Protein AF-A0A812TXD3-F1 (afdb_monomer)

Nearest PDB structures (foldseek):
  5l0y-assembly2_B  TM=7.663E-01  e=1.692E-04  Thermochaetoides thermophila DSM 1495
  5l0y-assembly1_A  TM=7.623E-01  e=7.641E-04  Thermochaetoides thermophila DSM 1495
  5l0y-assembly5_E  TM=7.989E-01  e=1.127E-03  Thermochaetoides thermophila DSM 1495
  5l0y-assembly7_G  TM=7.171E-01  e=4.476E-04  Thermochaetoides thermophila DSM 1495
  5l0w-assembly1_B  TM=6.743E-01  e=8.022E-04  Thermochaetoides thermophila

pLDDT: mean 74.19, std 21.56, range [25.44, 96.38]

InterPro domains:
  IPR001623 DnaJ domain [cd06257] (321-362)
  IPR003029 S1 domain [PS50126] (30-100)
  IPR011990 Tetratricopeptide-like helical domain superfamily [G3DSA:1.25.40.10] (174-313)
  IPR011990 Tetratricopeptide-like helical domain superfamily [SSF48452] (194-300)
  IPR012340 Nucleic acid-binding, OB-fold [G3DSA:2.40.50.140] (25-110)
  IPR012340 Nucleic acid-binding, OB-fold [SSF50249] (31-102)
  IPR019734 Tetratricopeptide repeat [SM00028] (225-258)
  IPR019734 Tetratricopeptide repeat [SM00028] (264-297)
  IPR036869 Chaperone J-domain superfamily [G3DSA:1.10.287.110] (314-362)
  IPR051966 RNA polymerase II-associated protein 3 [PTHR46423] (227-304)

Mean predicted aligned error: 18.4 Å

Solvent-accessible surface area (backbone atoms only — not comparable to full-atom values): 21619 Å² total; per-residue (Å²): 136,88,84,86,81,89,86,85,88,87,91,88,84,86,83,90,83,91,75,91,74,88,75,65,88,73,75,82,74,78,70,64,41,56,27,33,28,72,42,74,41,84,76,10,39,35,30,40,33,78,94,74,52,49,24,41,29,51,51,80,30,64,47,83,67,89,87,64,92,64,50,34,65,82,80,48,56,77,70,38,76,42,35,32,32,76,77,47,75,43,99,83,80,34,31,30,36,27,40,50,61,37,42,66,90,76,58,45,66,59,78,82,75,89,75,85,88,83,88,80,82,91,77,92,77,81,92,77,92,71,76,80,75,51,77,60,66,52,50,52,80,67,63,82,75,82,80,72,84,75,76,85,83,69,47,102,78,72,59,78,58,65,68,55,55,50,48,52,49,57,50,52,56,50,44,52,50,30,51,56,50,23,76,76,38,60,73,72,57,16,51,54,31,34,52,51,39,39,51,53,40,51,51,47,51,55,57,60,69,68,51,58,77,94,71,63,47,70,68,47,28,48,51,52,17,49,46,27,40,54,34,18,51,32,24,52,78,69,68,38,33,69,63,15,33,53,23,24,52,50,14,48,67,51,34,75,84,54,55,68,70,59,51,32,53,37,30,47,56,24,18,56,20,23,49,76,72,64,42,49,68,60,15,38,36,26,29,41,54,28,38,72,78,45,70,83,44,61,64,44,54,50,48,39,51,52,47,46,52,52,55,44,50,54,49,51,52,55,50,69,70,38,79,53,68,69,60,33,50,53,49,51,52,51,50,48,58,65,35,28,37,90,73,31,79,64,36,36,69,57,22,44,51,44,40,59,58,52,55,75,70,55,80,72,91,80,81,128

Sequence (368 aa):
MRVECCVVWPAVWCHTLCHQDEDEPTEVKPHVYKGQVLRLLEFGAIISLEGHGDGWIDPRELQESCEEIIRAADLLKRNQACFVRIIGVGSGGMLKLSLRGVDQRTGKARQFAVQPELSTPRSSRPSVNTAPPSPQDVLEEWDEHQDRDGEMTLDARGRTNEKFDKLVKDIQDRFEMARRQALTSFEKAAQTEWMKATLELSKALCMLDLYPPEQRHESWKQCMSEVYANRSHAHLQLMQWALAEDDCANSLQMNPEADEQFVAQVRYRRAVASEKLGNLMQALEDAESVLRFKPDSEAMSAMRNRIVTCVASRIDVQLAATEDPEIRHRLWKSLMLKWHPDKNPNVVTAAGEVCKRLNAWRPSRAGK

Organism: Symbiodinium pilosum (NCBI:txid2952)

Structure (mmCIF, N/CA/C/O backbone):
data_AF-A0A812TXD3-F1
#
_entry.id   AF-A0A812TXD3-F1
#
loop_
_atom_site.group_PDB
_atom_site.id
_atom_site.type_symbol
_atom_site.label_atom_id
_atom_site.label_alt_id
_atom_site.label_comp_id
_atom_site.label_asym_id
_atom_site.label_entity_id
_atom_site.label_seq_id
_atom_site.pdbx_PDB_ins_code
_atom_site.Cartn_x
_atom_site.Cartn_y
_atom_site.Cartn_z
_atom_site.occupancy
_atom_site.B_iso_or_equiv
_atom_site.auth_seq_id
_atom_site.auth_comp_id
_atom_site.auth_asym_id
_atom_site.auth_atom_id
_atom_site.pdbx_PDB_model_num
ATOM 1 N N . MET A 1 1 ? -8.789 -43.038 -33.299 1.00 34.81 1 MET A N 1
ATOM 2 C CA . MET A 1 1 ? -8.955 -42.022 -32.236 1.00 34.81 1 MET A CA 1
ATOM 3 C C . MET A 1 1 ? -8.564 -40.675 -32.811 1.00 34.81 1 MET A C 1
ATOM 5 O O . MET A 1 1 ? -7.541 -40.607 -33.472 1.00 34.81 1 MET A O 1
ATOM 9 N N . ARG A 1 2 ? -9.399 -39.669 -32.520 1.00 30.89 2 ARG A N 1
ATOM 10 C CA . ARG A 1 2 ? -9.442 -38.285 -33.024 1.00 30.89 2 ARG A CA 1
ATOM 11 C C . ARG A 1 2 ? -9.838 -38.115 -34.492 1.00 30.89 2 ARG A C 1
ATOM 13 O O . ARG A 1 2 ? -9.223 -38.638 -35.407 1.00 30.89 2 ARG A O 1
ATOM 20 N N . VAL A 1 3 ? -10.959 -37.416 -34.616 1.00 28.66 3 VAL A N 1
ATOM 21 C CA . VAL A 1 3 ? -11.740 -37.097 -35.801 1.00 28.66 3 VAL A CA 1
ATOM 22 C C . VAL A 1 3 ? -11.346 -35.674 -36.183 1.00 28.66 3 VAL A C 1
ATOM 24 O O . VAL A 1 3 ? -11.488 -34.771 -35.360 1.00 28.66 3 VAL A O 1
ATOM 27 N N . GLU A 1 4 ? -10.834 -35.483 -37.393 1.00 31.56 4 GLU A N 1
ATOM 28 C CA . GLU A 1 4 ? -10.785 -34.180 -38.053 1.00 31.56 4 GLU A CA 1
ATOM 29 C C . GLU A 1 4 ? -12.073 -34.038 -38.868 1.00 31.56 4 GLU A C 1
ATOM 31 O O . GLU A 1 4 ? -12.361 -34.866 -39.732 1.00 31.56 4 GLU A O 1
ATOM 36 N N . CYS A 1 5 ? -12.869 -33.010 -38.575 1.00 29.53 5 CYS A N 1
ATOM 37 C CA . CYS A 1 5 ? -14.001 -32.620 -39.407 1.00 29.53 5 CYS A CA 1
ATOM 38 C C . CYS A 1 5 ? -13.635 -31.345 -40.167 1.00 29.53 5 CYS A C 1
ATOM 40 O O . CYS A 1 5 ? -13.623 -30.254 -39.600 1.00 29.53 5 CYS A O 1
ATOM 42 N N . CYS A 1 6 ? -13.381 -31.496 -41.466 1.00 29.05 6 CYS A N 1
ATOM 43 C CA . CYS A 1 6 ? -13.549 -30.435 -42.448 1.00 29.05 6 CYS A CA 1
ATOM 44 C C . CYS A 1 6 ? -15.039 -30.084 -42.569 1.00 29.05 6 CYS A C 1
ATOM 46 O O . CYS A 1 6 ? -15.869 -30.981 -42.714 1.00 29.05 6 CYS A O 1
ATOM 48 N N . VAL A 1 7 ? -15.372 -28.794 -42.612 1.00 32.12 7 VAL A N 1
ATOM 49 C CA . VAL A 1 7 ? -16.617 -28.316 -43.226 1.00 32.12 7 VAL A CA 1
ATOM 50 C C . VAL A 1 7 ? -16.268 -27.168 -44.167 1.00 32.12 7 VAL A C 1
ATOM 52 O O . VAL A 1 7 ? -15.455 -26.302 -43.858 1.00 32.12 7 VAL A O 1
ATOM 55 N N . VAL A 1 8 ? -16.845 -27.260 -45.357 1.00 32.41 8 VAL A N 1
ATOM 56 C CA . VAL A 1 8 ? -16.572 -26.523 -46.593 1.00 32.41 8 VAL A CA 1
ATOM 57 C C . VAL A 1 8 ? -17.716 -25.513 -46.836 1.00 32.41 8 VAL A C 1
ATOM 59 O O . VAL A 1 8 ? -18.793 -25.727 -46.283 1.00 32.41 8 VAL A O 1
ATOM 62 N N . TRP A 1 9 ? -17.489 -24.525 -47.727 1.00 29.38 9 TRP A N 1
ATOM 63 C CA . TRP A 1 9 ? -18.433 -23.772 -48.613 1.00 29.38 9 TRP A CA 1
ATOM 64 C C . TRP A 1 9 ? -18.497 -22.224 -48.441 1.00 29.38 9 TRP A C 1
ATOM 66 O O . TRP A 1 9 ? -18.171 -21.723 -47.370 1.00 29.38 9 TRP A O 1
ATOM 76 N N . PRO A 1 10 ? -18.770 -21.443 -49.525 1.00 38.44 10 PRO A N 1
ATOM 77 C CA . PRO A 1 10 ? -17.785 -20.539 -50.141 1.00 38.44 10 PRO A CA 1
ATOM 78 C C . PRO A 1 10 ? -18.318 -19.117 -50.460 1.00 38.44 10 PRO A C 1
ATOM 80 O O . PRO A 1 10 ? -19.475 -18.781 -50.226 1.00 38.44 10 PRO A O 1
ATOM 83 N N . ALA A 1 11 ? -17.454 -18.285 -51.046 1.00 36.38 11 ALA A N 1
ATOM 84 C CA . ALA A 1 11 ? -17.744 -16.937 -51.540 1.00 36.38 11 ALA A CA 1
ATOM 85 C C . ALA A 1 11 ? -18.256 -16.932 -52.991 1.00 36.38 11 ALA A C 1
ATOM 87 O O . ALA A 1 11 ? -17.606 -17.551 -53.828 1.00 36.38 11 ALA A O 1
ATOM 88 N N . VAL A 1 12 ? -19.317 -16.163 -53.303 1.00 33.91 12 VAL A N 1
ATOM 89 C CA . VAL A 1 12 ? -19.681 -15.714 -54.669 1.00 33.91 12 VAL A CA 1
ATOM 90 C C . VAL A 1 12 ? -20.522 -14.405 -54.628 1.00 33.91 12 VAL A C 1
ATOM 92 O O . VAL A 1 12 ? -21.651 -14.417 -54.151 1.00 33.91 12 VAL A O 1
ATOM 95 N N . TRP A 1 13 ? -19.953 -13.338 -55.224 1.00 25.78 13 TRP A N 1
ATOM 96 C CA . TRP A 1 13 ? -20.554 -12.189 -55.963 1.00 25.78 13 TRP A CA 1
ATOM 97 C C . TRP A 1 13 ? -20.726 -10.766 -55.359 1.00 25.78 13 TRP A C 1
ATOM 99 O O . TRP A 1 13 ? -21.668 -10.455 -54.640 1.00 25.78 13 TRP A O 1
ATOM 109 N N . CYS A 1 14 ? -19.810 -9.890 -55.824 1.00 25.95 14 CYS A N 1
ATOM 110 C CA . CYS A 1 14 ? -19.966 -8.519 -56.373 1.00 25.95 14 CYS A CA 1
ATOM 111 C C . CYS A 1 14 ? -21.336 -8.231 -57.051 1.00 25.95 14 CYS A C 1
ATOM 113 O O . CYS A 1 14 ? -21.941 -9.157 -57.570 1.00 25.95 14 CYS A O 1
ATOM 115 N N . HIS A 1 15 ? -21.867 -7.010 -57.227 1.00 27.28 15 HIS A N 1
ATOM 116 C CA . HIS A 1 15 ? -21.243 -5.710 -57.519 1.00 27.28 15 HIS A CA 1
ATOM 117 C C . HIS A 1 15 ? -22.310 -4.573 -57.461 1.00 27.28 15 HIS A C 1
ATOM 119 O O . HIS A 1 15 ? -23.427 -4.761 -57.931 1.00 27.28 15 HIS A O 1
ATOM 125 N N . THR A 1 16 ? -21.886 -3.382 -57.011 1.00 29.34 16 THR A N 1
ATOM 126 C CA . THR A 1 16 ? -22.262 -2.028 -57.505 1.00 29.34 16 THR A CA 1
ATOM 127 C C . THR A 1 16 ? -23.624 -1.403 -57.157 1.00 29.34 16 THR A C 1
ATOM 129 O O . THR A 1 16 ? -24.625 -1.674 -57.809 1.00 29.34 16 THR A O 1
ATOM 132 N N . LEU A 1 17 ? -23.596 -0.383 -56.285 1.00 31.38 17 LEU A N 1
ATOM 133 C CA . LEU A 1 17 ? -24.228 0.927 -56.524 1.00 31.38 17 LEU A CA 1
ATOM 134 C C . LEU A 1 17 ? -23.619 1.977 -55.579 1.00 31.38 17 LEU A C 1
ATOM 136 O O . LEU A 1 17 ? -23.666 1.844 -54.360 1.00 31.38 17 LEU A O 1
ATOM 140 N N . CYS A 1 18 ? -22.999 2.990 -56.182 1.00 32.34 18 CYS A N 1
ATOM 141 C CA . CYS A 1 18 ? -22.424 4.158 -55.533 1.00 32.34 18 CYS A CA 1
ATOM 142 C C . CYS A 1 18 ? -23.504 5.011 -54.857 1.00 32.34 18 CYS A C 1
ATOM 144 O O . CYS A 1 18 ? -24.481 5.370 -55.509 1.00 32.34 18 CYS A O 1
ATOM 146 N N . HIS A 1 19 ? -23.251 5.462 -53.634 1.00 32.19 19 HIS A N 1
ATOM 147 C CA . HIS A 1 19 ? -23.321 6.885 -53.322 1.00 32.19 19 HIS A CA 1
ATOM 148 C C . HIS A 1 19 ? -22.406 7.188 -52.138 1.00 32.19 19 HIS A C 1
ATOM 150 O O . HIS A 1 19 ? -22.264 6.389 -51.218 1.00 32.19 19 HIS A O 1
ATOM 156 N N . GLN A 1 20 ? -21.720 8.315 -52.278 1.00 36.00 20 GLN A N 1
ATOM 157 C CA . GLN A 1 20 ? -20.879 8.963 -51.287 1.00 36.00 20 GLN A CA 1
ATOM 158 C C . GLN A 1 20 ? -21.623 9.078 -49.958 1.00 36.00 20 GLN A C 1
ATOM 160 O O . GLN A 1 20 ? -22.784 9.464 -49.970 1.00 36.00 20 GLN A O 1
ATOM 165 N N . ASP A 1 21 ? -20.936 8.762 -48.868 1.00 31.31 21 ASP A N 1
ATOM 166 C CA . ASP A 1 21 ? -20.708 9.710 -47.783 1.00 31.31 21 ASP A CA 1
ATOM 167 C C . ASP A 1 21 ? -19.434 9.247 -47.063 1.00 31.31 21 ASP A C 1
ATOM 169 O O . ASP A 1 21 ? -19.351 8.147 -46.514 1.00 31.31 21 ASP A O 1
ATOM 173 N N . GLU A 1 22 ? -18.380 10.058 -47.166 1.00 43.91 22 GLU A N 1
ATOM 174 C CA . GLU A 1 22 ? -17.290 10.022 -46.199 1.00 43.91 22 GLU A CA 1
ATOM 175 C C . GLU A 1 22 ? -17.874 10.529 -44.880 1.00 43.91 22 GLU A C 1
ATOM 177 O O . GLU A 1 22 ? -17.835 11.723 -44.594 1.00 43.91 22 GLU A O 1
ATOM 182 N N . ASP A 1 23 ? -18.466 9.634 -44.093 1.00 33.66 23 ASP A N 1
ATOM 183 C CA . ASP A 1 23 ? -18.774 9.953 -42.708 1.00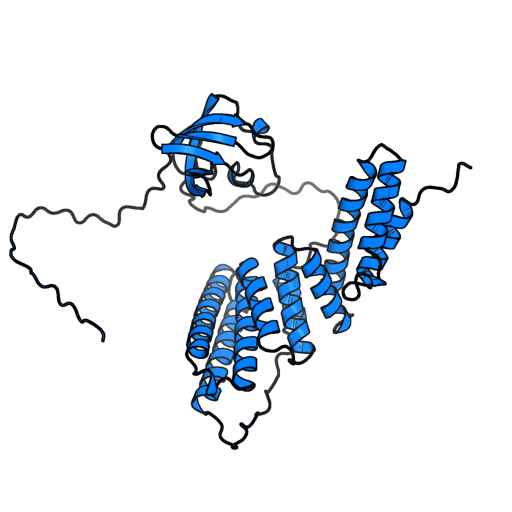 33.66 23 ASP A CA 1
ATOM 184 C C . ASP A 1 23 ? -17.450 9.959 -41.933 1.00 33.66 23 ASP A C 1
ATOM 186 O O . ASP A 1 23 ? -16.845 8.921 -41.640 1.00 33.66 23 ASP A O 1
ATOM 190 N N . GLU A 1 24 ? -16.988 11.178 -41.643 1.00 44.50 24 GLU A N 1
ATOM 191 C CA . GLU A 1 24 ? -16.063 11.519 -40.561 1.00 44.50 24 GLU A CA 1
ATOM 192 C C . GLU A 1 24 ? -16.307 10.629 -39.327 1.00 44.50 24 GLU A C 1
ATOM 194 O O . GLU A 1 24 ? -17.442 10.201 -39.101 1.00 44.50 24 GLU A O 1
ATOM 199 N N . PRO A 1 25 ? -15.300 10.351 -38.473 1.00 34.00 25 PRO A N 1
ATOM 200 C CA . PRO A 1 25 ? -15.517 9.557 -37.270 1.00 34.00 25 PRO A CA 1
ATOM 201 C C . PRO A 1 25 ? -16.563 10.251 -36.392 1.00 34.00 25 PRO A C 1
ATOM 203 O O . PRO A 1 25 ? -16.247 11.178 -35.648 1.00 34.00 25 PRO A O 1
ATOM 206 N N . THR A 1 26 ? -17.821 9.810 -36.493 1.00 35.72 26 THR A N 1
ATOM 207 C CA . THR A 1 26 ? -18.924 10.346 -35.707 1.00 35.72 26 THR A CA 1
ATOM 208 C C . THR A 1 26 ? -18.580 10.143 -34.245 1.00 35.72 26 THR A C 1
ATOM 210 O O . THR A 1 26 ? -18.542 9.018 -33.743 1.00 35.72 26 THR A O 1
ATOM 213 N N . GLU A 1 27 ? -18.287 11.265 -33.598 1.00 39.41 27 GLU A N 1
ATOM 214 C CA . GLU A 1 27 ? -18.103 11.444 -32.170 1.00 39.41 27 GLU A CA 1
ATOM 215 C C . GLU A 1 27 ? -19.069 10.521 -31.410 1.00 39.41 27 GLU A C 1
ATOM 217 O O . GLU A 1 27 ? -20.292 10.633 -31.540 1.00 39.41 27 GLU A O 1
ATOM 222 N N . VAL A 1 28 ? -18.526 9.553 -30.665 1.00 35.50 28 VAL A N 1
ATOM 223 C CA . VAL A 1 28 ? -19.317 8.545 -29.948 1.00 35.50 28 VAL A CA 1
ATOM 224 C C . VAL A 1 28 ? -20.161 9.262 -28.894 1.00 35.50 28 VAL A C 1
ATOM 226 O O . VAL A 1 28 ? -19.694 9.541 -27.790 1.00 35.50 28 VAL A O 1
ATOM 229 N N . LYS A 1 29 ? -21.411 9.599 -29.232 1.00 37.94 29 LYS A N 1
ATOM 230 C CA . LYS A 1 29 ? -22.337 10.246 -28.299 1.00 37.94 29 LYS A CA 1
ATOM 231 C C . LYS A 1 29 ? -22.565 9.311 -27.104 1.00 37.94 29 LYS A C 1
ATOM 233 O O . LYS A 1 29 ? -23.065 8.197 -27.294 1.00 37.94 29 LYS A O 1
ATOM 238 N N . PRO A 1 30 ? -22.255 9.727 -25.863 1.00 53.34 30 PRO A N 1
ATOM 239 C CA . PRO A 1 30 ? -22.666 8.976 -24.687 1.00 53.34 30 PRO A CA 1
ATOM 240 C C . PRO A 1 30 ? -24.196 9.008 -24.630 1.00 53.34 30 PRO A C 1
ATOM 242 O O . PRO A 1 30 ? -24.797 10.067 -24.452 1.00 53.34 30 PRO A O 1
ATOM 245 N N . HIS A 1 31 ? -24.834 7.857 -24.839 1.00 68.81 31 HIS A N 1
ATOM 246 C CA . HIS A 1 31 ? -26.290 7.762 -24.864 1.00 68.81 31 HIS A CA 1
ATOM 247 C C . HIS A 1 31 ? -26.822 8.021 -23.445 1.00 68.81 31 HIS A C 1
ATOM 249 O O . HIS A 1 31 ? -26.544 7.265 -22.511 1.00 68.81 31 HIS A O 1
ATOM 255 N N . VAL A 1 32 ? -27.522 9.144 -23.276 1.00 80.06 32 VAL A N 1
ATOM 256 C CA . VAL A 1 32 ? -28.228 9.520 -22.046 1.00 80.06 32 VAL A CA 1
ATOM 257 C C . VAL A 1 32 ? -29.648 8.978 -22.137 1.00 80.06 32 VAL A C 1
ATOM 259 O O . VAL A 1 32 ? -30.325 9.168 -23.146 1.00 80.06 32 VAL A O 1
ATOM 262 N N . TYR A 1 33 ? -30.105 8.328 -21.074 1.00 83.44 33 TYR A N 1
ATOM 263 C CA . TYR A 1 33 ? -31.410 7.685 -20.999 1.00 83.44 33 TYR A CA 1
ATOM 264 C C . TYR A 1 33 ? -32.305 8.419 -20.010 1.00 83.44 33 TYR A C 1
ATOM 266 O O . TYR A 1 33 ? -31.853 8.899 -18.970 1.00 83.44 33 TYR A O 1
ATOM 274 N N . LYS A 1 34 ? -33.593 8.499 -20.329 1.00 84.06 34 LYS A N 1
ATOM 275 C CA . LYS A 1 34 ? -34.600 9.072 -19.441 1.00 84.06 34 LYS A CA 1
ATOM 276 C C . LYS A 1 34 ? -35.188 7.969 -18.566 1.00 84.06 34 LYS A C 1
ATOM 278 O O . LYS A 1 34 ? -35.549 6.900 -19.059 1.00 84.06 34 LYS A O 1
ATOM 283 N N . GLY A 1 35 ? -35.282 8.236 -17.269 1.00 88.69 35 GLY A N 1
ATOM 284 C CA . GLY A 1 35 ? -35.848 7.302 -16.308 1.00 88.69 35 GLY A CA 1
ATOM 285 C C . GLY A 1 35 ? -36.606 7.984 -15.179 1.00 88.69 35 GLY A C 1
ATOM 286 O O . GLY A 1 35 ? -36.536 9.201 -14.988 1.00 88.69 35 GLY A O 1
ATOM 287 N N . GLN A 1 36 ? -37.344 7.182 -14.419 1.00 90.19 36 GLN A N 1
ATOM 288 C CA . GLN A 1 36 ? -38.133 7.631 -13.279 1.00 90.19 36 GLN A CA 1
ATOM 289 C C . GLN A 1 36 ? -37.674 6.949 -11.991 1.00 90.19 36 GLN A C 1
ATOM 291 O O . GLN A 1 36 ? -37.512 5.730 -11.942 1.00 90.19 36 GLN A O 1
ATOM 296 N N . VAL A 1 37 ? -37.494 7.734 -10.926 1.00 88.94 37 VAL A N 1
ATOM 297 C CA . VAL A 1 37 ? -37.094 7.225 -9.606 1.00 88.94 37 VAL A CA 1
ATOM 298 C C . VAL A 1 37 ? -38.232 6.398 -8.999 1.00 88.94 37 VAL A C 1
ATOM 300 O O . VAL A 1 37 ? -39.209 6.953 -8.493 1.00 88.94 37 VAL A O 1
ATOM 303 N N . LEU A 1 38 ? -38.095 5.071 -9.003 1.00 85.81 38 LEU A N 1
ATOM 304 C CA . LEU A 1 38 ? -39.075 4.149 -8.420 1.00 85.81 38 LEU A CA 1
ATOM 305 C C . LEU A 1 38 ? -38.981 4.123 -6.891 1.00 85.81 38 LEU A C 1
ATOM 307 O O . LEU A 1 38 ? -39.991 4.188 -6.177 1.00 85.81 38 LEU A O 1
ATOM 311 N N . ARG A 1 39 ? -37.751 4.002 -6.379 1.00 83.62 39 ARG A N 1
ATOM 312 C CA . ARG A 1 39 ? -37.474 3.818 -4.953 1.00 83.62 39 ARG A CA 1
ATOM 313 C C . ARG A 1 39 ? -36.177 4.511 -4.555 1.00 83.62 39 ARG A C 1
ATOM 315 O O . ARG A 1 39 ? -35.139 4.297 -5.172 1.00 83.62 39 ARG A O 1
ATOM 322 N N . LEU A 1 40 ? -36.250 5.284 -3.476 1.00 84.25 40 LEU A N 1
ATOM 323 C CA . LEU A 1 40 ? -35.086 5.813 -2.772 1.00 84.25 40 LEU A CA 1
ATOM 324 C C . LEU A 1 40 ? -34.662 4.795 -1.712 1.00 84.25 40 LEU A C 1
ATOM 326 O O . LEU A 1 40 ? -35.511 4.287 -0.976 1.00 84.25 40 LEU A O 1
ATOM 330 N N . LEU A 1 41 ? -33.374 4.478 -1.664 1.00 81.94 41 LEU A N 1
ATOM 331 C CA . LEU A 1 41 ? -32.775 3.638 -0.633 1.00 81.94 41 LEU A CA 1
ATOM 332 C C . LEU A 1 41 ? -31.914 4.512 0.285 1.00 81.94 41 LEU A C 1
ATOM 334 O O . LEU A 1 41 ? -31.610 5.661 -0.036 1.00 81.94 41 LEU A O 1
ATOM 338 N N . GLU A 1 42 ? -31.513 3.961 1.430 1.00 67.81 42 GLU A N 1
ATOM 339 C CA . GLU A 1 42 ? -30.606 4.646 2.362 1.00 67.81 42 GLU A CA 1
ATOM 340 C C . GLU A 1 42 ? -29.258 4.971 1.693 1.00 67.81 42 GLU A C 1
ATOM 342 O O . GLU A 1 42 ? -28.692 6.042 1.906 1.00 67.81 42 GLU A O 1
ATOM 347 N N . PHE A 1 43 ? -28.819 4.086 0.790 1.00 69.06 43 PHE A N 1
ATOM 348 C CA . PHE A 1 43 ? -27.614 4.231 -0.019 1.00 69.06 43 PHE A CA 1
ATOM 349 C C . PHE A 1 43 ? -27.927 3.896 -1.485 1.00 69.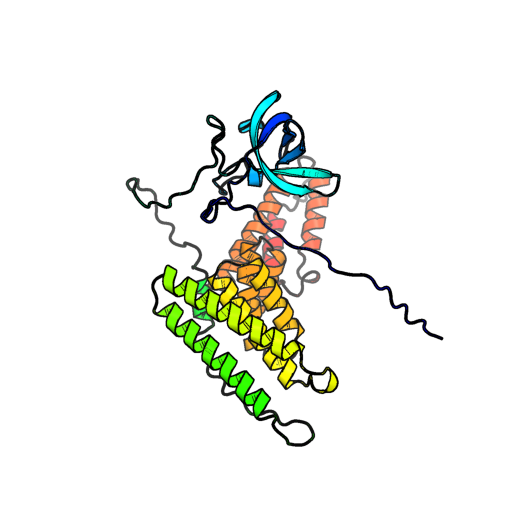06 43 PHE A C 1
ATOM 351 O O . PHE A 1 43 ? -27.866 2.742 -1.909 1.00 69.06 43 PHE A O 1
ATOM 358 N N . GLY A 1 44 ? -28.295 4.922 -2.254 1.00 81.06 44 GLY A N 1
ATOM 359 C CA . GLY A 1 44 ? -28.563 4.827 -3.691 1.00 81.06 44 GLY A CA 1
ATOM 360 C C . GLY A 1 44 ? -30.043 4.949 -4.060 1.00 81.06 44 GLY A C 1
ATOM 361 O O . GLY A 1 44 ? -30.908 5.210 -3.222 1.00 81.06 44 GLY A O 1
ATOM 362 N N . ALA A 1 45 ? -30.344 4.773 -5.342 1.00 85.44 45 ALA A N 1
ATOM 363 C CA . ALA A 1 45 ? -31.704 4.871 -5.868 1.00 85.44 45 ALA A CA 1
ATOM 364 C C . ALA A 1 45 ? -31.938 3.845 -6.978 1.00 85.44 45 ALA A C 1
ATOM 366 O O . ALA A 1 45 ? -31.024 3.521 -7.734 1.00 85.44 45 ALA A O 1
ATOM 367 N N . ILE A 1 46 ? -33.171 3.348 -7.077 1.00 88.12 46 ILE A N 1
ATOM 368 C CA . ILE A 1 46 ? -33.614 2.497 -8.184 1.00 88.12 46 ILE A CA 1
ATOM 369 C C . ILE A 1 46 ? -34.438 3.350 -9.141 1.00 88.12 46 ILE A C 1
ATOM 371 O O . ILE A 1 46 ? -35.400 4.012 -8.730 1.00 88.12 46 ILE A O 1
ATOM 375 N N . ILE A 1 47 ? -34.063 3.315 -10.414 1.00 89.12 47 ILE A N 1
ATOM 376 C CA . ILE A 1 47 ? -34.661 4.093 -11.492 1.00 89.12 47 ILE A CA 1
ATOM 377 C C . ILE A 1 47 ? -35.126 3.132 -12.578 1.00 89.12 47 ILE A C 1
ATOM 379 O O . ILE A 1 47 ? -34.355 2.295 -13.041 1.00 89.12 47 ILE A O 1
ATOM 383 N N . SER A 1 48 ? -36.381 3.278 -12.995 1.00 89.56 48 SER A N 1
ATOM 384 C CA . SER A 1 48 ? -36.894 2.581 -14.172 1.00 89.56 48 SER A CA 1
ATOM 385 C C . SER A 1 48 ? -36.546 3.381 -15.411 1.00 89.56 48 SER A C 1
ATOM 387 O O . SER A 1 48 ? -36.874 4.569 -15.480 1.00 89.56 48 SER A O 1
ATOM 389 N N . LEU A 1 49 ? -35.873 2.756 -16.371 1.00 87.62 49 LEU A N 1
ATOM 390 C CA . LEU A 1 49 ? -35.573 3.379 -17.652 1.00 87.62 49 LEU A CA 1
ATOM 391 C C . LEU A 1 49 ? -36.677 3.094 -18.662 1.00 87.62 49 LEU A C 1
ATOM 393 O O . LEU A 1 49 ? -37.137 1.958 -18.795 1.00 87.62 49 LEU A O 1
ATOM 397 N N . GLU A 1 50 ? -37.046 4.110 -19.440 1.00 80.38 50 GLU A N 1
ATOM 398 C CA . GLU A 1 50 ? -38.001 3.951 -20.535 1.00 80.38 50 GLU A CA 1
ATOM 399 C C . GLU A 1 50 ? -37.418 2.970 -21.586 1.00 80.38 50 GLU A C 1
ATOM 401 O O . GLU A 1 50 ? -36.468 3.269 -22.310 1.00 80.38 50 GLU A O 1
ATOM 406 N N . GLY A 1 51 ? -37.950 1.742 -21.620 1.00 74.00 51 GLY A N 1
ATOM 407 C CA . GLY A 1 51 ? -37.607 0.698 -22.598 1.00 74.00 51 GLY A CA 1
ATOM 408 C C . GLY A 1 51 ? -36.365 -0.156 -22.303 1.00 74.00 51 GLY A C 1
ATOM 409 O O . GLY A 1 51 ? -36.086 -1.061 -23.082 1.00 74.00 51 GLY A O 1
ATOM 410 N N . HIS A 1 52 ? -35.624 0.104 -21.216 1.00 74.69 52 HIS A N 1
ATOM 411 C CA . HIS A 1 52 ? -34.334 -0.564 -20.933 1.00 74.69 52 HIS A CA 1
ATOM 412 C C . HIS A 1 52 ? -34.317 -1.344 -19.603 1.00 74.69 52 HIS A C 1
ATOM 414 O O . HIS A 1 52 ? -33.306 -1.945 -19.251 1.00 74.69 52 HIS A O 1
ATOM 420 N N . GLY A 1 53 ? -35.447 -1.387 -18.889 1.00 79.56 53 GLY A N 1
ATOM 421 C CA . GLY A 1 53 ? -35.580 -2.080 -17.608 1.00 79.56 53 GLY A CA 1
ATOM 422 C C . GLY A 1 53 ? -35.108 -1.244 -16.417 1.00 79.56 53 GLY A C 1
ATOM 423 O O . GLY A 1 53 ? -34.824 -0.050 -16.536 1.00 79.56 53 GLY A O 1
ATOM 424 N N . ASP A 1 54 ? -35.055 -1.870 -15.245 1.00 86.94 54 ASP A N 1
ATOM 425 C CA . ASP A 1 54 ? -34.718 -1.182 -14.001 1.00 86.94 54 ASP A CA 1
ATOM 426 C C . ASP A 1 54 ? -33.205 -1.162 -13.759 1.00 86.94 54 ASP A C 1
ATOM 428 O O . ASP A 1 54 ? -32.488 -2.144 -13.980 1.00 86.94 54 ASP A O 1
ATOM 432 N N . GLY A 1 55 ? -32.716 -0.032 -13.258 1.00 86.94 55 GLY A N 1
ATOM 433 C CA . GLY A 1 55 ? -31.322 0.145 -12.892 1.00 86.94 55 GLY A CA 1
ATOM 434 C C . GLY A 1 55 ? -31.137 0.758 -11.513 1.00 86.94 55 GLY A C 1
ATOM 435 O O . GLY A 1 55 ? -32.008 1.438 -10.971 1.00 86.94 55 GLY A O 1
ATOM 436 N N . TRP A 1 56 ? -29.974 0.496 -10.936 1.00 88.38 56 TRP A N 1
ATOM 437 C CA . TRP A 1 56 ? -29.561 0.968 -9.626 1.00 88.38 56 TRP A CA 1
ATOM 438 C C . TRP A 1 56 ? -28.399 1.955 -9.753 1.00 88.38 56 TRP A C 1
ATOM 440 O O . TRP A 1 56 ? -27.460 1.743 -10.528 1.00 88.38 56 TRP A O 1
ATOM 450 N N . ILE A 1 57 ? -28.472 3.032 -8.973 1.00 85.56 57 ILE A N 1
ATOM 451 C CA . ILE A 1 57 ? -27.418 4.037 -8.834 1.00 85.56 57 ILE A CA 1
ATOM 452 C C . ILE A 1 57 ? -26.690 3.843 -7.509 1.00 85.56 57 ILE A C 1
ATOM 454 O O . ILE A 1 57 ? -27.307 3.879 -6.442 1.00 85.56 57 ILE A O 1
ATOM 458 N N . ASP A 1 58 ? -25.367 3.724 -7.602 1.00 81.25 58 ASP A N 1
ATOM 459 C CA . ASP A 1 58 ? -24.453 3.756 -6.462 1.00 81.25 58 ASP A CA 1
ATOM 460 C C . ASP A 1 58 ? -24.372 5.179 -5.878 1.00 81.25 58 ASP A C 1
ATOM 462 O O . ASP A 1 58 ? -24.310 6.138 -6.652 1.00 81.25 58 ASP A O 1
ATOM 466 N N . PRO A 1 59 ? -24.325 5.364 -4.544 1.00 76.88 59 PRO A N 1
ATOM 467 C CA . PRO A 1 59 ? -24.134 6.679 -3.928 1.00 76.88 59 PRO A CA 1
ATOM 468 C C . PRO A 1 59 ? -22.986 7.512 -4.517 1.00 76.88 59 PRO A C 1
ATOM 470 O O . PRO A 1 59 ? -23.089 8.734 -4.586 1.00 76.88 59 PRO A O 1
ATOM 473 N N . ARG A 1 60 ? -21.907 6.866 -4.978 1.00 74.88 60 ARG A N 1
ATOM 474 C CA . ARG A 1 60 ? -20.744 7.538 -5.587 1.00 74.88 60 ARG A CA 1
ATOM 475 C C . ARG A 1 60 ? -21.027 8.118 -6.976 1.00 74.88 60 ARG A C 1
ATOM 477 O O . ARG A 1 60 ? -20.287 8.972 -7.447 1.00 74.88 60 ARG A O 1
ATOM 484 N N . GLU A 1 61 ? -22.099 7.665 -7.615 1.00 78.94 61 GLU A N 1
ATOM 485 C CA . GLU A 1 61 ? -22.516 8.046 -8.967 1.00 78.94 61 GLU A CA 1
ATOM 486 C C . GLU A 1 61 ? -23.682 9.056 -8.968 1.00 78.94 61 GLU A C 1
ATOM 488 O O . GLU A 1 61 ? -24.223 9.388 -10.027 1.00 78.94 61 GLU A O 1
ATOM 493 N N . LEU A 1 62 ? -24.079 9.550 -7.785 1.00 72.19 62 LEU A N 1
ATOM 494 C CA . LEU A 1 62 ? -25.118 10.574 -7.619 1.00 72.19 62 LEU A CA 1
ATOM 495 C C . LEU A 1 62 ? -24.612 11.999 -7.902 1.00 72.19 62 LEU A C 1
ATOM 497 O O . LEU A 1 62 ? -25.409 12.834 -8.325 1.00 72.19 62 LEU A O 1
ATOM 501 N N . GLN A 1 63 ? -23.324 12.293 -7.671 1.00 65.50 63 GLN A N 1
ATOM 502 C CA . GLN A 1 63 ? -22.780 13.654 -7.775 1.00 65.50 63 GLN A CA 1
ATOM 503 C C . GLN A 1 63 ? -21.353 13.731 -8.339 1.00 65.50 63 GLN A C 1
ATOM 505 O O . GLN A 1 63 ? -20.612 12.753 -8.366 1.00 65.50 63 GLN A O 1
ATOM 510 N N . GLU A 1 64 ? -20.980 14.924 -8.816 1.00 56.81 64 GLU A N 1
ATOM 511 C CA . GLU A 1 64 ? -19.669 15.212 -9.418 1.00 56.81 64 GLU A CA 1
ATOM 512 C C . GLU A 1 64 ? -18.556 15.435 -8.377 1.00 56.81 64 GLU A C 1
ATOM 514 O O . GLU A 1 64 ? -17.403 15.102 -8.652 1.00 56.81 64 GLU A O 1
ATOM 519 N N . SER A 1 65 ? -18.883 15.957 -7.189 1.00 53.06 65 SER A N 1
ATOM 520 C CA . SER A 1 65 ? -17.932 16.217 -6.103 1.00 53.06 65 SER A CA 1
ATOM 521 C C . SER A 1 65 ? -17.812 15.009 -5.168 1.00 53.06 65 SER A C 1
ATOM 523 O O . SER A 1 65 ? -18.748 14.672 -4.448 1.00 53.06 65 SER A O 1
ATOM 525 N N . CYS A 1 66 ? -16.643 14.366 -5.157 1.00 49.09 66 CYS A N 1
ATOM 526 C CA . CYS A 1 66 ? -16.347 13.176 -4.346 1.00 49.09 66 CYS A CA 1
ATOM 527 C C . CYS A 1 66 ? -16.056 13.468 -2.856 1.00 49.09 66 CYS A C 1
ATOM 529 O O . CYS A 1 66 ? -15.521 12.597 -2.173 1.00 49.09 66 CYS A O 1
ATOM 531 N N . GLU A 1 67 ? -16.347 14.669 -2.351 1.00 49.41 67 GLU A N 1
ATOM 532 C CA . GLU A 1 67 ? -15.882 15.099 -1.022 1.00 49.41 67 GLU A CA 1
ATOM 533 C C . GLU A 1 67 ? -16.771 14.604 0.134 1.00 49.41 67 GLU A C 1
ATOM 535 O O . GLU A 1 67 ? -16.258 14.375 1.225 1.00 49.41 67 GLU A O 1
ATOM 540 N N . GLU A 1 68 ? -18.060 14.322 -0.099 1.00 57.91 68 GLU A N 1
ATOM 541 C CA . GLU A 1 68 ? -18.969 13.772 0.922 1.00 57.91 68 GLU A CA 1
ATOM 542 C C . GLU A 1 68 ? -19.953 12.747 0.329 1.00 57.91 68 GLU A C 1
ATOM 544 O O . GLU A 1 68 ? -20.420 12.890 -0.801 1.00 57.91 68 GLU A O 1
ATOM 549 N N . ILE A 1 69 ? -20.295 11.691 1.080 1.00 56.25 69 ILE A N 1
ATOM 550 C CA . ILE A 1 69 ? -21.342 10.730 0.686 1.00 56.25 69 ILE A CA 1
ATOM 551 C C . ILE A 1 69 ? -22.693 11.294 1.137 1.00 56.25 69 ILE A C 1
ATOM 553 O O . ILE A 1 69 ? -23.084 11.142 2.294 1.00 56.25 69 ILE A O 1
ATOM 557 N N . ILE A 1 70 ? -23.404 11.948 0.220 1.00 62.75 70 ILE A N 1
ATOM 558 C CA . ILE A 1 70 ? -24.744 12.502 0.457 1.00 62.75 70 ILE A CA 1
ATOM 559 C C . ILE A 1 70 ? -25.796 11.396 0.268 1.00 62.75 70 ILE A C 1
ATOM 561 O O . ILE A 1 70 ? -25.657 10.538 -0.610 1.00 62.75 70 ILE A O 1
ATOM 565 N N . ARG A 1 71 ? -26.857 11.376 1.091 1.00 70.62 71 ARG A N 1
ATOM 566 C CA . ARG A 1 71 ? -27.932 10.381 0.945 1.00 70.62 71 ARG A CA 1
ATOM 567 C C . ARG A 1 71 ? -28.720 10.659 -0.335 1.00 70.62 71 ARG A C 1
ATOM 569 O O . ARG A 1 71 ? -29.010 11.803 -0.669 1.00 70.62 71 ARG A O 1
ATOM 576 N N . ALA A 1 72 ? -29.165 9.605 -1.020 1.00 71.12 72 ALA A N 1
ATOM 577 C CA . ALA A 1 72 ? -29.944 9.748 -2.256 1.00 71.12 72 ALA A CA 1
ATOM 578 C C . ALA A 1 72 ? -31.246 10.549 -2.060 1.00 71.12 72 ALA A C 1
ATOM 580 O O . ALA A 1 72 ? -31.688 11.243 -2.974 1.00 71.12 72 ALA A O 1
ATOM 581 N N . ALA A 1 73 ? -31.833 10.480 -0.862 1.00 74.56 73 ALA A N 1
ATOM 582 C CA . ALA A 1 73 ? -33.041 11.215 -0.496 1.00 74.56 73 ALA A CA 1
ATOM 583 C C . ALA A 1 73 ? -32.853 12.743 -0.437 1.00 74.56 73 ALA A C 1
ATOM 585 O O . ALA A 1 73 ? -33.839 13.470 -0.547 1.00 74.56 73 ALA A O 1
ATOM 586 N N . ASP A 1 74 ? -31.616 13.224 -0.297 1.00 75.75 74 ASP A N 1
ATOM 587 C CA . ASP A 1 74 ? -31.322 14.659 -0.244 1.00 75.75 74 ASP A CA 1
ATOM 588 C C . ASP A 1 74 ? -31.297 15.280 -1.655 1.00 75.75 74 ASP A C 1
ATOM 590 O O . ASP A 1 74 ? -31.562 16.470 -1.821 1.00 75.75 74 ASP A O 1
ATOM 594 N N . LEU A 1 75 ? -31.026 14.466 -2.685 1.00 72.06 75 LEU A N 1
ATOM 595 C CA . LEU A 1 75 ? -30.871 14.905 -4.080 1.00 72.06 75 LEU A CA 1
ATOM 596 C C . LEU A 1 75 ? -32.051 14.520 -4.982 1.00 72.06 75 LEU A C 1
ATOM 598 O O . LEU A 1 75 ? -32.361 15.234 -5.937 1.00 72.06 75 LEU A O 1
ATOM 602 N N . LEU A 1 76 ? -32.708 13.393 -4.705 1.00 80.88 76 LEU A N 1
ATOM 603 C CA . LEU A 1 76 ? -33.765 12.834 -5.544 1.00 80.88 76 LEU A CA 1
ATOM 604 C C . LEU A 1 76 ? -35.062 12.665 -4.758 1.00 80.88 76 LEU A C 1
ATOM 606 O O . LEU A 1 76 ? -35.068 12.260 -3.597 1.00 80.88 76 LEU A O 1
ATOM 610 N N . LYS A 1 77 ? -36.191 12.900 -5.430 1.00 84.88 77 LYS A N 1
ATOM 611 C CA . LYS A 1 77 ? -37.533 12.631 -4.906 1.00 84.88 77 LYS A CA 1
ATOM 612 C C . LYS A 1 77 ? -38.143 11.410 -5.582 1.00 84.88 77 LYS A C 1
ATOM 614 O O . LYS A 1 77 ? -37.888 11.112 -6.747 1.00 84.88 77 LYS A O 1
ATOM 619 N N . ARG A 1 78 ? -38.997 10.696 -4.848 1.00 85.88 78 ARG A N 1
ATOM 620 C CA . ARG A 1 78 ? -39.746 9.560 -5.399 1.00 85.88 78 ARG A CA 1
ATOM 621 C C . ARG A 1 78 ? -40.615 10.026 -6.573 1.00 85.88 78 ARG A C 1
ATOM 623 O O . ARG A 1 78 ? -41.232 11.084 -6.492 1.00 85.88 78 ARG A O 1
ATOM 630 N N . ASN A 1 79 ? -40.667 9.226 -7.637 1.00 84.94 79 ASN A N 1
ATOM 631 C CA . ASN A 1 79 ? -41.358 9.496 -8.903 1.00 84.94 79 ASN A CA 1
ATOM 632 C C . ASN A 1 79 ? -40.812 10.682 -9.719 1.00 84.94 79 ASN A C 1
ATOM 634 O O . ASN A 1 79 ? -41.438 11.066 -10.707 1.00 84.94 79 ASN A O 1
ATOM 638 N N . GLN A 1 80 ? -39.658 11.245 -9.354 1.00 86.00 80 GLN A N 1
ATOM 639 C CA . GLN A 1 80 ? -38.997 12.289 -10.133 1.00 86.00 80 GLN A CA 1
ATOM 640 C C . GLN A 1 80 ? -38.449 11.720 -11.450 1.00 86.00 80 GLN A C 1
ATOM 642 O O . GLN A 1 80 ? -37.868 10.633 -11.468 1.00 86.00 80 GLN A O 1
ATOM 647 N N . ALA A 1 81 ? -38.622 12.463 -12.545 1.00 84.69 81 ALA A N 1
ATOM 648 C CA . ALA A 1 81 ? -37.970 12.168 -13.817 1.00 84.69 81 ALA A CA 1
ATOM 649 C C . ALA A 1 81 ? -36.507 12.636 -13.777 1.00 84.69 81 ALA A C 1
ATOM 651 O O . ALA A 1 81 ? -36.218 13.736 -13.304 1.00 84.69 81 ALA A O 1
ATOM 652 N N . CYS A 1 82 ? -35.596 11.802 -14.267 1.00 85.62 82 CYS A N 1
ATOM 653 C CA . CYS A 1 82 ? -34.159 12.052 -14.259 1.00 85.62 82 CYS A CA 1
ATOM 654 C C . CYS A 1 82 ? -33.500 11.500 -15.527 1.00 85.62 82 CYS A C 1
ATOM 656 O O . CYS A 1 82 ? -34.033 10.608 -16.193 1.00 85.62 82 CYS A O 1
ATOM 658 N N . PHE A 1 83 ? -32.343 12.056 -15.866 1.00 85.00 83 PHE A N 1
ATOM 659 C CA . PHE A 1 83 ? -31.545 11.646 -17.013 1.00 85.00 83 PHE A CA 1
ATOM 660 C C . PHE A 1 83 ? -30.282 10.954 -16.525 1.00 85.00 83 PHE A C 1
ATOM 662 O O . PHE A 1 83 ? -29.512 11.530 -15.763 1.00 85.00 83 PHE A O 1
ATOM 669 N N . VAL A 1 84 ? -30.051 9.724 -16.957 1.00 85.81 84 VAL A N 1
ATOM 670 C CA . VAL A 1 84 ? -28.985 8.867 -16.433 1.00 85.81 84 VAL A CA 1
ATOM 671 C C . VAL A 1 84 ? -28.186 8.242 -17.563 1.00 85.81 84 VAL A C 1
ATOM 673 O O . VAL A 1 84 ? -28.692 8.007 -18.660 1.00 85.81 84 VAL A O 1
ATOM 676 N N . ARG A 1 85 ? -26.923 7.934 -17.287 1.00 84.56 85 ARG A N 1
ATOM 677 C CA . ARG A 1 85 ? -26.053 7.177 -18.184 1.00 84.56 85 ARG A CA 1
ATOM 678 C C . ARG A 1 85 ? -25.911 5.748 -17.676 1.00 84.56 85 ARG A C 1
ATOM 680 O O . ARG A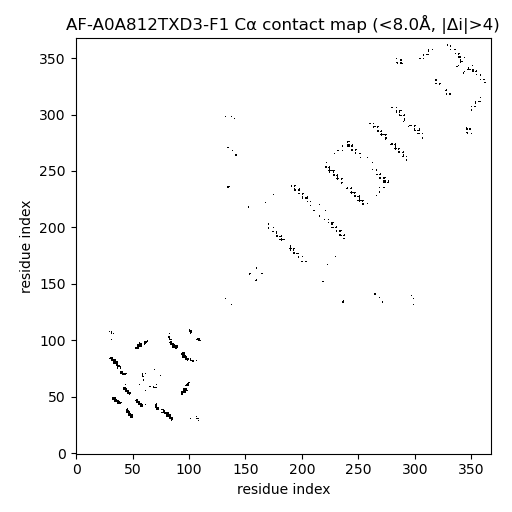 1 85 ? -25.689 5.532 -16.486 1.00 84.56 85 ARG A O 1
ATOM 687 N N . ILE A 1 86 ? -26.002 4.780 -18.581 1.00 83.50 86 ILE A N 1
ATOM 688 C CA . ILE A 1 86 ? -25.730 3.375 -18.267 1.00 83.50 86 ILE A CA 1
ATOM 689 C C . ILE A 1 86 ? -24.209 3.184 -18.237 1.00 83.50 86 ILE A C 1
ATOM 691 O O . ILE A 1 86 ? -23.532 3.481 -19.218 1.00 83.50 86 ILE A O 1
ATOM 695 N N . ILE A 1 87 ? -23.676 2.721 -17.106 1.00 82.19 87 ILE A N 1
ATOM 696 C CA . ILE A 1 87 ? -22.246 2.417 -16.922 1.00 82.19 87 ILE A CA 1
ATOM 697 C C . ILE A 1 87 ? -21.969 0.924 -17.130 1.00 82.19 87 ILE A C 1
ATOM 699 O O . ILE A 1 87 ? -20.882 0.551 -17.560 1.00 82.19 87 ILE A O 1
ATOM 703 N N . GLY A 1 88 ? -22.939 0.054 -16.852 1.00 79.44 88 GLY A N 1
ATOM 704 C CA . GLY A 1 88 ? -22.779 -1.385 -17.045 1.00 79.44 88 GLY A CA 1
ATOM 705 C C . GLY A 1 88 ? -24.000 -2.178 -16.600 1.00 79.44 88 GLY A C 1
ATOM 706 O O . GLY A 1 88 ? -25.038 -1.604 -16.279 1.00 79.44 88 GLY A O 1
ATOM 707 N N . VAL A 1 89 ? -23.872 -3.501 -16.555 1.00 79.75 89 VAL A N 1
ATOM 708 C CA . VAL A 1 89 ? -24.919 -4.424 -16.090 1.00 79.75 89 VAL A CA 1
ATOM 709 C C . VAL A 1 89 ? -24.439 -5.093 -14.801 1.00 79.75 89 VAL A C 1
ATOM 711 O O . VAL A 1 89 ? -23.324 -5.607 -14.751 1.00 79.75 89 VAL A O 1
ATOM 714 N N . GLY A 1 90 ? -25.248 -5.044 -13.742 1.00 74.00 90 GLY A N 1
ATOM 715 C CA . GLY A 1 90 ? -24.948 -5.657 -12.448 1.00 74.00 90 GLY A CA 1
ATOM 716 C C . GLY A 1 90 ? -25.332 -7.139 -12.371 1.00 74.00 90 GLY A C 1
ATOM 717 O O . GLY A 1 90 ? -26.083 -7.661 -13.199 1.00 74.00 90 GLY A O 1
ATOM 718 N N . SER A 1 91 ? -24.846 -7.828 -11.335 1.00 53.88 91 SER A N 1
ATOM 719 C CA . SER A 1 91 ? -25.210 -9.220 -11.044 1.00 53.88 91 SER A CA 1
ATOM 720 C C . SER A 1 91 ? -26.677 -9.305 -10.611 1.00 53.88 91 SER A C 1
ATOM 722 O O . SER A 1 91 ? -27.017 -8.942 -9.487 1.00 53.88 91 SER A O 1
ATOM 724 N N . GLY A 1 92 ? -27.545 -9.756 -11.520 1.00 64.19 92 GLY A N 1
ATOM 725 C CA . GLY A 1 92 ? -28.999 -9.839 -11.319 1.00 64.19 92 GLY A CA 1
ATOM 726 C C . GLY A 1 92 ? -29.840 -9.191 -12.423 1.00 64.19 92 GLY A C 1
ATOM 727 O O . GLY A 1 92 ? -31.053 -9.102 -12.274 1.00 64.19 92 GLY A O 1
ATOM 728 N N . GLY A 1 93 ? -29.222 -8.726 -13.517 1.00 69.38 93 GLY A N 1
ATOM 729 C CA . GLY A 1 93 ? -29.937 -8.148 -14.665 1.00 69.38 93 GLY A CA 1
ATOM 730 C C . GLY A 1 93 ? -30.376 -6.693 -14.474 1.00 69.38 93 GLY A C 1
ATOM 731 O O . GLY A 1 93 ? -30.958 -6.115 -15.384 1.00 69.38 93 GLY A O 1
ATOM 732 N N . MET A 1 94 ? -30.066 -6.085 -13.324 1.00 77.06 94 MET A N 1
ATOM 733 C CA . MET A 1 94 ? -30.257 -4.653 -13.092 1.00 77.06 94 MET A CA 1
ATOM 734 C C . MET A 1 94 ? -29.116 -3.846 -13.710 1.00 77.06 94 MET A C 1
ATOM 736 O O . MET A 1 94 ? -27.941 -4.200 -13.579 1.00 77.06 94 MET A O 1
ATOM 740 N N . LEU A 1 95 ? -29.452 -2.735 -14.358 1.00 86.19 95 LEU A N 1
ATOM 741 C CA . LEU A 1 95 ? -28.469 -1.839 -14.966 1.00 86.19 95 LEU A CA 1
ATOM 742 C C . LEU A 1 95 ? -27.757 -1.003 -13.898 1.00 86.19 95 LEU A C 1
ATOM 744 O O . LEU A 1 95 ? -28.383 -0.515 -12.963 1.00 86.19 95 LEU A O 1
ATOM 748 N N . LYS A 1 96 ? -26.448 -0.797 -14.038 1.00 86.06 96 LYS A N 1
ATOM 749 C CA . LYS A 1 96 ? -25.682 0.130 -13.200 1.00 86.06 96 LYS A CA 1
ATOM 750 C C . LYS A 1 96 ? -25.709 1.507 -13.852 1.00 86.06 96 LYS A C 1
ATOM 752 O O . LYS A 1 96 ? -25.243 1.672 -14.982 1.00 86.06 96 LYS A O 1
ATOM 757 N N . LEU A 1 97 ? -26.282 2.476 -13.151 1.00 87.44 97 LEU A N 1
ATOM 758 C CA . LEU A 1 97 ? -26.590 3.802 -13.679 1.00 87.44 97 LEU A CA 1
ATOM 759 C C . LEU A 1 97 ? -25.760 4.886 -12.982 1.00 87.44 97 LEU A C 1
ATOM 761 O O . LEU A 1 97 ? -25.318 4.709 -11.848 1.00 87.44 97 LEU A O 1
ATOM 765 N N . SER A 1 98 ? -25.584 6.022 -13.655 1.00 83.06 98 SER A N 1
ATOM 766 C CA . SER A 1 98 ? -24.931 7.210 -13.100 1.00 83.06 98 SER A CA 1
ATOM 767 C C . SER A 1 98 ? -25.620 8.493 -13.530 1.00 83.06 98 SER A C 1
ATOM 769 O O . SER A 1 98 ? -26.023 8.640 -14.686 1.00 83.06 98 SER A O 1
ATOM 771 N N . LEU A 1 99 ? -25.753 9.421 -12.582 1.00 79.56 99 LEU A N 1
ATOM 772 C CA . LEU A 1 99 ? -26.261 10.779 -12.800 1.00 79.56 99 LEU A CA 1
ATOM 773 C C . LEU A 1 99 ? -25.127 11.770 -13.101 1.00 79.56 99 LEU A C 1
ATOM 775 O O . LEU A 1 99 ? -25.386 12.923 -13.452 1.00 79.56 99 LEU A O 1
ATOM 779 N N . ARG A 1 100 ? -23.868 11.333 -12.983 1.00 75.00 100 ARG A N 1
ATOM 780 C CA . ARG A 1 100 ? -22.687 12.174 -13.166 1.00 75.00 100 ARG A CA 1
ATOM 781 C C . ARG A 1 100 ? -22.519 12.594 -14.628 1.00 75.00 100 ARG A C 1
ATOM 783 O O . ARG A 1 100 ? -22.623 11.774 -15.540 1.00 75.00 100 ARG A O 1
ATOM 790 N N . GLY A 1 101 ? -22.201 13.872 -14.852 1.00 64.19 101 GLY A N 1
ATOM 791 C CA . GLY A 1 101 ? -21.933 14.411 -16.189 1.00 64.19 101 GLY A CA 1
ATOM 792 C C . GLY A 1 101 ? -23.174 14.567 -17.075 1.00 64.19 101 GLY A C 1
ATOM 793 O O . GLY A 1 101 ? -23.035 14.759 -18.283 1.00 64.19 101 GLY A O 1
ATOM 794 N N . VAL A 1 102 ? -24.382 14.501 -16.503 1.00 72.62 102 VAL A N 1
ATOM 795 C CA . VAL A 1 102 ? -25.651 14.714 -17.212 1.00 72.62 102 VAL A CA 1
ATOM 796 C C . VAL A 1 102 ? -26.407 15.869 -16.565 1.00 72.62 102 VAL A C 1
ATOM 798 O O . VAL A 1 102 ? -26.724 15.833 -15.375 1.00 72.62 102 VAL A O 1
ATOM 801 N N . ASP A 1 103 ? -26.726 16.899 -17.348 1.00 72.31 103 ASP A N 1
ATOM 802 C CA . ASP A 1 103 ? -27.566 17.995 -16.868 1.00 72.31 103 ASP A CA 1
ATOM 803 C C . ASP A 1 103 ? -29.025 17.526 -16.752 1.00 72.31 103 ASP A C 1
ATOM 805 O O . ASP A 1 103 ? -29.709 17.287 -17.749 1.00 72.31 103 ASP A O 1
ATOM 809 N N . GLN A 1 104 ? -29.511 17.428 -15.514 1.00 76.31 104 GLN A N 1
ATOM 810 C CA . GLN A 1 104 ? -30.851 16.936 -15.190 1.00 76.31 104 GLN A CA 1
ATOM 811 C C . GLN A 1 104 ? -31.988 17.820 -15.721 1.00 76.31 104 GLN A C 1
ATOM 813 O O . GLN A 1 104 ? -33.121 17.354 -15.821 1.00 76.31 104 GLN A O 1
ATOM 818 N N . ARG A 1 105 ? -31.718 19.082 -16.079 1.00 66.00 105 ARG A N 1
ATOM 819 C CA . ARG A 1 105 ? -32.733 19.984 -16.641 1.00 66.00 105 ARG A CA 1
ATOM 820 C C . ARG A 1 105 ? -32.829 19.879 -18.162 1.00 66.00 105 ARG A C 1
ATOM 822 O O . ARG A 1 105 ? -33.901 20.104 -18.714 1.00 66.00 105 ARG A O 1
ATOM 829 N N . THR A 1 106 ? -31.719 19.585 -18.839 1.00 60.22 106 THR A N 1
ATOM 830 C CA . THR A 1 106 ? -31.625 19.668 -20.307 1.00 60.22 106 THR A CA 1
ATOM 831 C C . THR A 1 106 ? -31.420 18.319 -20.995 1.00 60.22 106 THR A C 1
ATOM 833 O O . THR A 1 106 ? -31.582 18.241 -22.211 1.00 60.22 106 THR A O 1
ATOM 836 N N . GLY A 1 107 ? -31.078 17.259 -20.252 1.00 62.06 107 GLY A N 1
ATOM 837 C CA . GLY A 1 107 ? -30.846 15.912 -20.784 1.00 62.06 107 GLY A CA 1
ATOM 838 C C . GLY A 1 107 ? -29.599 15.786 -21.665 1.00 62.06 107 GLY A C 1
ATOM 839 O O . GLY A 1 107 ? -29.359 14.727 -22.242 1.00 62.06 107 GLY A O 1
ATOM 840 N N . LYS A 1 108 ? -28.792 16.849 -21.784 1.00 63.94 108 LYS A N 1
ATOM 841 C CA . LYS A 1 108 ? -27.535 16.837 -22.536 1.00 63.94 108 LYS A CA 1
ATOM 842 C C . LYS A 1 108 ? -26.410 16.285 -21.661 1.00 63.94 108 LYS A C 1
ATOM 844 O O . LYS A 1 108 ? -26.270 16.667 -20.496 1.00 63.94 108 LYS A O 1
ATOM 849 N N . ALA A 1 109 ? -25.585 15.413 -22.238 1.00 56.50 109 ALA A N 1
ATOM 850 C CA . ALA A 1 109 ? -24.302 15.059 -21.644 1.00 56.50 109 ALA A CA 1
ATOM 851 C C . ALA A 1 109 ? -23.428 16.320 -21.590 1.00 56.50 109 ALA A C 1
ATOM 853 O O . ALA A 1 109 ? -23.284 17.019 -22.597 1.00 56.50 109 ALA A O 1
ATOM 854 N N . ARG A 1 110 ? -22.862 16.637 -20.424 1.00 57.44 110 ARG A N 1
ATOM 855 C CA . ARG A 1 110 ? -21.883 17.719 -20.306 1.00 57.44 110 ARG A CA 1
ATOM 856 C C . ARG A 1 110 ? -20.608 17.278 -21.025 1.00 57.44 110 ARG A C 1
ATOM 858 O O . ARG A 1 110 ? -19.884 16.418 -20.528 1.00 57.44 110 ARG A O 1
ATOM 865 N N . GLN A 1 111 ? -20.334 17.858 -22.192 1.00 40.41 111 GLN A N 1
ATOM 866 C CA . GLN A 1 111 ? -18.988 17.851 -22.761 1.00 40.41 111 GLN A CA 1
ATOM 867 C C . GLN A 1 111 ? -18.122 18.718 -21.841 1.00 40.41 111 GLN A C 1
ATOM 869 O O . GLN A 1 111 ? -18.314 19.931 -21.763 1.00 40.41 111 GLN A O 1
ATOM 874 N N . PHE A 1 112 ? -17.209 18.108 -21.087 1.00 36.94 112 PHE A N 1
ATOM 875 C CA . PHE A 1 112 ? -16.215 18.873 -20.343 1.00 36.94 112 PHE A CA 1
ATOM 876 C C . PHE A 1 112 ? -15.213 19.463 -21.340 1.00 36.94 112 PHE A C 1
ATOM 878 O O . PHE A 1 112 ? -14.237 18.817 -21.710 1.00 36.94 112 PHE A O 1
ATOM 885 N N . ALA A 1 113 ? -15.444 20.706 -21.764 1.00 28.19 113 ALA A N 1
ATOM 886 C CA . ALA A 1 113 ? -14.348 21.576 -22.156 1.00 28.19 113 ALA A CA 1
ATOM 887 C C . ALA A 1 113 ? -13.617 21.962 -20.865 1.00 28.19 113 ALA A C 1
ATOM 889 O O . ALA A 1 113 ? -14.156 22.682 -20.026 1.00 28.19 113 ALA A O 1
ATOM 890 N N . VAL A 1 114 ? -12.410 21.436 -20.672 1.00 34.09 114 VAL A N 1
ATOM 891 C CA . VAL A 1 114 ? -11.522 21.901 -19.606 1.00 34.09 114 VAL A CA 1
ATOM 892 C C . VAL A 1 114 ? -11.117 23.329 -19.961 1.00 34.09 114 VAL A C 1
ATOM 894 O O . VAL A 1 114 ? -10.315 23.533 -20.870 1.00 34.09 114 VAL A O 1
ATOM 897 N N . GLN A 1 115 ? -11.669 24.314 -19.258 1.00 25.86 115 GLN A N 1
ATOM 898 C CA . GLN A 1 115 ? -11.047 25.630 -19.153 1.00 25.86 115 GLN A CA 1
ATOM 899 C C . GLN A 1 115 ? -10.742 25.943 -17.683 1.00 25.86 115 GLN A C 1
ATOM 901 O O . GLN A 1 115 ? -11.571 25.645 -16.820 1.00 25.86 115 GLN A O 1
ATOM 906 N N . PRO A 1 116 ? -9.543 26.481 -17.397 1.00 47.94 116 PRO A N 1
ATOM 907 C CA . PRO A 1 116 ? -9.106 26.824 -16.053 1.00 47.94 116 PRO A CA 1
ATOM 908 C C . PRO A 1 116 ? -9.547 28.244 -15.644 1.00 47.94 116 PRO A C 1
ATOM 910 O O . PRO A 1 116 ? -9.867 29.071 -16.493 1.00 47.94 116 PRO A O 1
ATOM 913 N N . GLU A 1 117 ? -9.425 28.502 -14.335 1.00 35.69 117 GLU A N 1
ATOM 914 C CA . GLU A 1 117 ? -9.496 29.798 -13.622 1.00 35.69 117 GLU A CA 1
ATOM 915 C C . GLU A 1 117 ? -10.920 30.276 -13.226 1.00 35.69 117 GLU A C 1
ATOM 917 O O . GLU A 1 117 ? -11.887 30.029 -13.930 1.00 35.69 117 GLU A O 1
ATOM 922 N N . LEU A 1 118 ? -11.199 30.911 -12.078 1.00 32.59 118 LEU A N 1
ATOM 923 C CA . LEU A 1 118 ? -10.417 31.819 -11.238 1.00 32.59 118 LEU A CA 1
ATOM 924 C C . LEU A 1 118 ? -10.766 31.705 -9.734 1.00 32.59 118 LEU A C 1
ATOM 926 O O . LEU A 1 118 ? -11.835 31.262 -9.322 1.00 32.59 118 LEU A O 1
ATOM 930 N N . SER A 1 119 ? -9.811 32.213 -8.961 1.00 40.28 119 SER A N 1
ATOM 931 C CA . SER A 1 119 ? -9.732 32.524 -7.532 1.00 40.28 119 SER A CA 1
ATOM 932 C C . SER A 1 119 ? -10.984 33.043 -6.803 1.00 40.28 119 SER A C 1
ATOM 934 O O . SER A 1 119 ? -11.729 33.892 -7.285 1.00 40.28 119 SER A O 1
ATOM 936 N N . THR A 1 120 ? -11.080 32.678 -5.519 1.00 27.72 120 THR A N 1
ATOM 937 C CA . THR A 1 120 ? -11.760 33.484 -4.490 1.00 27.72 120 THR A CA 1
ATOM 938 C C . THR A 1 120 ? -10.798 33.828 -3.346 1.00 27.72 120 THR A C 1
ATOM 940 O O . THR A 1 120 ? -9.885 33.049 -3.058 1.00 27.72 120 THR A O 1
ATOM 943 N N . PRO A 1 121 ? -10.949 35.005 -2.708 1.00 31.77 121 PRO A N 1
ATOM 944 C CA . PRO A 1 121 ? -9.922 35.593 -1.857 1.00 31.77 121 PRO A CA 1
ATOM 945 C C . PRO A 1 121 ? -9.808 34.899 -0.499 1.00 31.77 121 PRO A C 1
ATOM 947 O O . PRO A 1 121 ? -10.793 34.457 0.090 1.00 31.77 121 PRO A O 1
ATOM 950 N N . ARG A 1 122 ? -8.572 34.882 0.017 1.00 35.53 122 ARG A N 1
ATOM 951 C CA . ARG A 1 122 ? -8.224 34.510 1.393 1.00 35.53 122 ARG A CA 1
ATOM 952 C C . ARG A 1 122 ? -9.162 35.191 2.392 1.00 35.53 122 ARG A C 1
ATOM 954 O O . ARG A 1 122 ? -9.104 36.408 2.550 1.00 35.53 122 ARG A O 1
ATOM 961 N N . SER A 1 123 ? -9.906 34.395 3.157 1.00 27.69 123 SER A N 1
ATOM 962 C CA . SER A 1 123 ? -10.334 34.782 4.500 1.00 27.69 123 SER A CA 1
ATOM 963 C C . SER A 1 123 ? -9.522 33.994 5.522 1.00 27.69 123 SER A C 1
ATOM 965 O O . SER A 1 123 ? -9.527 32.765 5.553 1.00 27.69 123 SER A O 1
ATOM 967 N N . SER A 1 124 ? -8.790 34.744 6.325 1.00 40.22 124 SER A N 1
ATOM 968 C CA . SER A 1 124 ? -7.900 34.354 7.408 1.00 40.22 124 SER A CA 1
ATOM 969 C C . SER A 1 124 ? -8.566 33.469 8.469 1.00 40.22 124 SER A C 1
ATOM 971 O O . SER A 1 124 ? -9.532 33.891 9.097 1.00 40.22 124 SER A O 1
ATOM 973 N N . ARG A 1 125 ? -7.979 32.291 8.739 1.00 25.44 125 ARG A N 1
ATOM 974 C CA . ARG A 1 125 ? -7.975 31.576 10.037 1.00 25.44 125 ARG A CA 1
ATOM 975 C C . ARG A 1 125 ? -6.881 30.482 10.049 1.00 25.44 125 ARG A C 1
ATOM 977 O O . ARG A 1 125 ? -6.323 30.200 8.994 1.00 25.44 125 ARG A O 1
ATOM 984 N N . PRO A 1 126 ? -6.447 30.016 11.235 1.00 27.84 126 PRO A N 1
ATOM 985 C CA . PRO A 1 126 ? -5.041 30.014 11.629 1.00 27.84 126 PRO A CA 1
ATOM 986 C C . PRO A 1 126 ? -4.242 28.809 11.128 1.00 27.84 126 PRO A C 1
ATOM 988 O O . PRO A 1 126 ? -4.764 27.713 10.958 1.00 27.84 126 PRO A O 1
ATOM 991 N N . SER A 1 127 ? -2.942 29.059 10.969 1.00 31.55 127 SER A N 1
ATOM 992 C CA . SER A 1 127 ? -1.883 28.083 10.724 1.00 31.55 127 SER A CA 1
ATOM 993 C C . SER A 1 127 ? -1.953 26.906 11.701 1.00 31.55 127 SER A C 1
ATOM 995 O O . SER A 1 127 ? -1.687 27.060 12.892 1.00 31.55 127 SER A O 1
ATOM 997 N N . VAL A 1 128 ? -2.255 25.726 11.165 1.00 30.78 128 VAL A N 1
ATOM 998 C CA . VAL A 1 128 ? -1.657 24.470 11.619 1.00 30.78 128 VAL A CA 1
ATOM 999 C C . VAL A 1 128 ? -1.024 23.859 10.375 1.00 30.78 128 VAL A C 1
ATOM 1001 O O . VAL A 1 128 ? -1.676 23.183 9.583 1.00 30.78 128 VAL A O 1
ATOM 1004 N N . ASN A 1 129 ? 0.244 24.197 10.151 1.00 31.28 129 ASN A N 1
ATOM 1005 C CA . ASN A 1 129 ? 1.059 23.583 9.114 1.00 31.28 129 ASN A CA 1
ATOM 1006 C C . ASN A 1 129 ? 1.270 22.107 9.460 1.00 31.28 129 ASN A C 1
ATOM 1008 O O . ASN A 1 129 ? 2.000 21.792 10.391 1.00 31.28 129 ASN A O 1
ATOM 1012 N N . THR A 1 130 ? 0.616 21.221 8.720 1.00 33.78 130 THR A N 1
ATOM 1013 C CA . THR A 1 130 ? 1.180 19.965 8.197 1.00 33.78 130 THR A CA 1
ATOM 1014 C C . THR A 1 130 ? 0.163 19.415 7.201 1.00 33.78 130 THR A C 1
ATOM 1016 O O . THR A 1 130 ? -0.690 18.591 7.527 1.00 33.78 130 THR A O 1
ATOM 1019 N N . ALA A 1 131 ? 0.208 19.915 5.963 1.00 32.00 131 ALA A N 1
ATOM 1020 C CA . ALA A 1 131 ? -0.372 19.156 4.863 1.00 32.00 131 ALA A CA 1
ATOM 1021 C C . ALA A 1 131 ? 0.359 17.797 4.815 1.00 32.00 131 ALA A C 1
ATOM 1023 O O . ALA A 1 131 ? 1.581 17.784 4.988 1.00 32.00 131 ALA A O 1
ATOM 1024 N N . PRO A 1 132 ? -0.342 16.659 4.657 1.00 35.66 132 PRO A N 1
ATOM 1025 C CA . PRO A 1 132 ? 0.336 15.385 4.467 1.00 35.66 132 PRO A CA 1
ATOM 1026 C C . PRO A 1 132 ? 1.271 15.502 3.252 1.00 35.66 132 PRO A C 1
ATOM 1028 O O . PRO A 1 132 ? 0.851 16.080 2.245 1.00 35.66 132 PRO A O 1
ATOM 1031 N N . PRO A 1 133 ? 2.515 15.002 3.355 1.00 37.88 133 PRO A N 1
ATOM 1032 C CA . PRO A 1 133 ? 3.499 15.125 2.285 1.00 37.88 133 PRO A CA 1
ATOM 1033 C C . PRO A 1 133 ? 2.943 14.512 0.995 1.00 37.88 133 PRO A C 1
ATOM 1035 O O . PRO A 1 133 ? 2.170 13.542 1.035 1.00 37.88 133 PRO A O 1
ATOM 1038 N N . SER A 1 134 ? 3.268 15.119 -0.147 1.00 43.25 134 SER A N 1
ATOM 1039 C CA . SER A 1 134 ? 2.813 14.614 -1.438 1.00 43.25 134 SER A CA 1
ATOM 1040 C C . SER A 1 134 ? 3.386 13.207 -1.667 1.00 43.25 134 SER A C 1
ATOM 1042 O O . SER A 1 134 ? 4.434 12.871 -1.116 1.00 43.25 134 SER A O 1
ATOM 1044 N N . PRO A 1 135 ? 2.739 12.344 -2.473 1.00 42.19 135 PRO A N 1
ATOM 1045 C CA . PRO A 1 135 ? 3.310 11.042 -2.819 1.00 42.19 135 PRO A CA 1
ATOM 1046 C C . PRO A 1 135 ? 4.743 11.135 -3.370 1.00 42.19 135 PRO A C 1
ATOM 1048 O O . PRO A 1 135 ? 5.501 10.187 -3.215 1.00 42.19 135 PRO A O 1
ATOM 1051 N N . GLN A 1 136 ? 5.113 12.273 -3.969 1.00 51.97 136 GLN A N 1
ATOM 1052 C CA . GLN A 1 136 ? 6.467 12.564 -4.439 1.00 51.97 136 GLN A CA 1
ATOM 1053 C C . GLN A 1 136 ? 7.439 12.796 -3.277 1.00 51.97 136 GLN A C 1
ATOM 1055 O O . GLN A 1 136 ? 8.420 12.069 -3.202 1.00 51.97 136 GLN A O 1
ATOM 1060 N N . ASP A 1 137 ? 7.116 13.670 -2.316 1.00 46.09 137 ASP A N 1
ATOM 1061 C CA . ASP A 1 137 ? 7.964 13.938 -1.132 1.00 46.09 137 ASP A CA 1
ATOM 1062 C C . ASP A 1 137 ? 8.225 12.667 -0.296 1.00 46.09 137 ASP A C 1
ATOM 1064 O O . ASP A 1 137 ? 9.268 12.486 0.325 1.00 46.09 137 ASP A O 1
ATOM 1068 N N . VAL A 1 138 ? 7.235 11.775 -0.283 1.00 48.25 138 VAL A N 1
ATOM 1069 C CA . VAL A 1 138 ? 7.247 10.471 0.387 1.00 48.25 138 VAL A CA 1
ATOM 1070 C C . VAL A 1 138 ? 8.197 9.528 -0.385 1.00 48.25 138 VAL A C 1
ATOM 1072 O O . VAL A 1 138 ? 9.145 8.976 0.168 1.00 48.25 138 VAL A O 1
ATOM 1075 N N . LEU A 1 139 ? 8.041 9.398 -1.703 1.00 55.81 139 LEU A N 1
ATOM 1076 C CA . LEU A 1 139 ? 8.882 8.506 -2.515 1.00 55.81 139 LEU A CA 1
ATOM 1077 C C . LEU A 1 139 ? 10.337 8.987 -2.683 1.00 55.81 139 LEU A C 1
ATOM 1079 O O . LEU A 1 139 ? 11.240 8.152 -2.762 1.00 55.81 139 LEU A O 1
ATOM 1083 N N . GLU A 1 140 ? 10.583 10.297 -2.692 1.00 55.47 140 GLU A N 1
ATOM 1084 C CA . GLU A 1 140 ? 11.928 10.879 -2.797 1.00 55.47 140 GLU A CA 1
ATOM 1085 C C . GLU A 1 140 ? 12.813 10.521 -1.592 1.00 55.47 140 GLU A C 1
ATOM 1087 O O . GLU A 1 140 ? 13.982 10.199 -1.783 1.00 55.47 140 GLU A O 1
ATOM 1092 N N . GLU A 1 141 ? 12.242 10.413 -0.384 1.00 55.19 141 GLU A N 1
ATOM 1093 C CA . GLU A 1 141 ? 12.946 10.004 0.850 1.00 55.19 141 GLU A CA 1
ATOM 1094 C C . GLU A 1 141 ? 13.573 8.590 0.771 1.00 55.19 141 GLU A C 1
ATOM 1096 O O . GLU A 1 141 ? 14.415 8.214 1.596 1.00 55.19 141 GLU A O 1
ATOM 1101 N N . TRP A 1 142 ? 13.122 7.770 -0.183 1.00 56.31 142 TRP A N 1
ATOM 1102 C CA . TRP A 1 142 ? 13.554 6.381 -0.363 1.00 56.31 142 TRP A CA 1
ATOM 1103 C C . TRP A 1 142 ? 14.411 6.154 -1.599 1.00 56.31 142 TRP A C 1
ATOM 1105 O O . TRP A 1 142 ? 15.208 5.217 -1.620 1.00 56.31 142 TRP A O 1
ATOM 1115 N N . ASP A 1 143 ? 14.270 6.983 -2.627 1.00 55.03 143 ASP A N 1
ATOM 1116 C CA . ASP A 1 143 ? 14.920 6.730 -3.905 1.00 55.03 143 ASP A CA 1
ATOM 1117 C C . ASP A 1 143 ? 16.274 7.468 -4.090 1.00 55.03 143 ASP A C 1
ATOM 1119 O O . ASP A 1 143 ? 16.809 7.449 -5.200 1.00 55.03 143 ASP A O 1
ATOM 1123 N N . GLU A 1 144 ? 16.844 8.082 -3.040 1.00 43.84 144 GLU A N 1
ATOM 1124 C CA . GLU A 1 144 ? 18.152 8.784 -3.063 1.00 43.84 144 GLU A CA 1
ATOM 1125 C C . GLU A 1 144 ? 19.393 7.860 -3.077 1.00 43.84 144 GLU A C 1
ATOM 1127 O O . GLU A 1 144 ? 20.503 8.327 -3.325 1.00 43.84 144 GLU A O 1
ATOM 1132 N N . HIS A 1 145 ? 19.240 6.544 -2.889 1.00 40.72 145 HIS A N 1
ATOM 1133 C CA . HIS A 1 145 ? 20.364 5.592 -2.885 1.00 40.72 145 HIS A CA 1
ATOM 1134 C C . HIS A 1 145 ? 20.108 4.377 -3.785 1.00 40.72 145 HIS A C 1
ATOM 1136 O O . HIS A 1 145 ? 20.016 3.242 -3.319 1.00 40.72 145 HIS A O 1
ATOM 1142 N N . GLN A 1 146 ? 19.986 4.620 -5.091 1.00 47.53 146 GLN A N 1
ATOM 1143 C CA . GLN A 1 146 ? 19.969 3.571 -6.115 1.00 47.53 146 GLN A CA 1
ATOM 1144 C C . GLN A 1 146 ? 21.328 3.462 -6.814 1.00 47.53 146 GLN A C 1
ATOM 1146 O O . GLN A 1 146 ? 21.412 3.619 -8.021 1.00 47.53 146 GLN A O 1
ATOM 1151 N N . ASP A 1 147 ? 22.377 3.156 -6.051 1.00 35.12 147 ASP A N 1
ATOM 1152 C CA . ASP A 1 147 ? 23.612 2.595 -6.604 1.00 35.12 147 ASP A CA 1
ATOM 1153 C C . ASP A 1 147 ? 23.732 1.167 -6.073 1.00 35.12 147 ASP A C 1
ATOM 1155 O O . ASP A 1 147 ? 24.401 0.886 -5.077 1.00 35.12 147 ASP A O 1
ATOM 1159 N N . ARG A 1 148 ? 23.001 0.247 -6.704 1.00 40.41 148 ARG A N 1
ATOM 1160 C CA . ARG A 1 148 ? 23.332 -1.171 -6.619 1.00 40.41 148 ARG A CA 1
ATOM 1161 C C . ARG A 1 148 ? 23.866 -1.595 -7.967 1.00 40.41 148 ARG A C 1
ATOM 1163 O O . ARG A 1 148 ? 23.111 -2.023 -8.834 1.00 40.41 148 ARG A O 1
ATOM 1170 N N . ASP A 1 149 ? 25.181 -1.509 -8.101 1.00 33.97 149 ASP A N 1
ATOM 1171 C CA . ASP A 1 149 ? 25.916 -2.388 -8.997 1.00 33.97 149 ASP A CA 1
ATOM 1172 C C . ASP A 1 149 ? 25.612 -3.826 -8.552 1.00 33.97 149 ASP A C 1
ATOM 1174 O O . ASP A 1 149 ? 26.224 -4.357 -7.625 1.00 33.97 149 ASP A O 1
ATOM 1178 N N . GLY A 1 150 ? 24.571 -4.423 -9.134 1.00 38.88 150 GLY A N 1
ATOM 1179 C CA . GLY A 1 150 ? 24.197 -5.807 -8.887 1.00 38.88 150 GLY A CA 1
ATOM 1180 C C . GLY A 1 150 ? 25.352 -6.711 -9.296 1.00 38.88 150 GLY A C 1
ATOM 1181 O O . GLY A 1 150 ? 25.633 -6.880 -10.483 1.00 38.88 150 GLY A O 1
ATOM 1182 N N . GLU A 1 151 ? 26.046 -7.260 -8.305 1.00 38.19 151 GLU A N 1
ATOM 1183 C CA . GLU A 1 151 ? 27.119 -8.225 -8.498 1.00 38.19 151 GLU A CA 1
ATOM 1184 C C . GLU A 1 151 ? 26.586 -9.463 -9.244 1.00 38.19 151 GLU A C 1
ATOM 1186 O O . GLU A 1 151 ? 25.499 -9.974 -8.963 1.00 38.19 151 GLU A O 1
ATOM 1191 N N . MET A 1 152 ? 27.348 -9.915 -10.245 1.00 38.81 152 MET A N 1
ATOM 1192 C CA . MET A 1 152 ? 26.958 -10.976 -11.176 1.00 38.81 152 MET A CA 1
ATOM 1193 C C . MET A 1 152 ? 26.631 -12.290 -10.456 1.00 38.81 152 MET A C 1
ATOM 1195 O O . MET A 1 152 ? 27.483 -12.846 -9.764 1.00 38.81 152 MET A O 1
ATOM 1199 N N . THR A 1 153 ? 25.451 -12.863 -10.711 1.00 43.78 153 THR A N 1
ATOM 1200 C CA . THR A 1 153 ? 25.125 -14.223 -10.259 1.00 43.78 153 THR A CA 1
ATOM 1201 C C . THR A 1 153 ? 25.240 -15.219 -11.415 1.00 43.78 153 THR A C 1
ATOM 1203 O O . THR A 1 153 ? 24.529 -15.161 -12.416 1.00 43.78 153 THR A O 1
ATOM 1206 N N . LEU A 1 154 ? 26.210 -16.127 -11.286 1.00 39.50 154 LEU A N 1
ATOM 1207 C CA . LEU A 1 154 ? 26.483 -17.208 -12.234 1.00 39.50 154 LEU A CA 1
ATOM 1208 C C . LEU A 1 154 ? 25.406 -18.299 -12.120 1.00 39.50 154 LEU A C 1
ATOM 1210 O O . LEU A 1 154 ? 25.012 -18.675 -11.016 1.00 39.50 154 LEU A O 1
ATOM 1214 N N . ASP A 1 155 ? 24.971 -18.864 -13.251 1.00 45.09 155 ASP A N 1
ATOM 1215 C CA . ASP A 1 155 ? 24.180 -20.098 -13.236 1.00 45.09 155 ASP A CA 1
ATOM 1216 C C . ASP A 1 155 ? 25.033 -21.286 -12.728 1.00 45.09 155 ASP A C 1
ATOM 1218 O O . ASP A 1 155 ? 26.266 -21.238 -12.699 1.00 45.09 155 ASP A O 1
ATOM 1222 N N . ALA A 1 156 ? 24.392 -22.402 -12.362 1.00 46.88 156 ALA A N 1
ATOM 1223 C CA . ALA A 1 156 ? 25.066 -23.620 -11.882 1.00 46.88 156 ALA A CA 1
ATOM 1224 C C . ALA A 1 156 ? 26.033 -24.269 -12.910 1.00 46.88 156 ALA A C 1
ATOM 1226 O O . ALA A 1 156 ? 26.593 -25.335 -12.648 1.00 46.88 156 ALA A O 1
ATOM 1227 N N . ARG A 1 157 ? 26.205 -23.665 -14.097 1.00 45.97 157 ARG A N 1
ATOM 1228 C CA . ARG A 1 157 ? 27.077 -24.104 -15.196 1.00 45.97 157 ARG A CA 1
ATOM 1229 C C . ARG A 1 157 ? 28.044 -23.005 -15.673 1.00 45.97 157 ARG A C 1
ATOM 1231 O O . ARG A 1 157 ? 28.733 -23.223 -16.669 1.00 45.97 157 ARG A O 1
ATOM 1238 N N . GLY A 1 158 ? 28.119 -21.865 -14.982 1.00 45.59 158 GLY A N 1
ATOM 1239 C CA . GLY A 1 158 ? 29.000 -20.742 -15.298 1.00 45.59 158 GLY A CA 1
ATOM 1240 C C . GLY A 1 158 ? 28.745 -20.038 -16.640 1.00 45.59 158 GLY A C 1
ATOM 1241 O O . GLY A 1 158 ? 29.685 -19.461 -17.181 1.00 45.59 158 GLY A O 1
ATOM 1242 N N . ARG A 1 159 ? 27.535 -20.082 -17.216 1.00 48.59 159 ARG A N 1
ATOM 1243 C CA . ARG A 1 159 ? 27.187 -19.347 -18.446 1.00 48.59 159 ARG A CA 1
ATOM 1244 C C . ARG A 1 159 ? 26.166 -18.248 -18.162 1.00 48.59 159 ARG A C 1
ATOM 1246 O O . ARG A 1 159 ? 25.014 -18.521 -17.849 1.00 48.59 159 ARG A O 1
ATOM 1253 N N . THR A 1 160 ? 26.583 -17.000 -18.335 1.00 52.09 160 THR A N 1
ATOM 1254 C CA . THR A 1 160 ? 25.684 -15.846 -18.409 1.00 52.09 160 THR A CA 1
ATOM 1255 C C . THR A 1 160 ? 24.816 -15.961 -19.665 1.00 52.09 160 THR A C 1
ATOM 1257 O O . THR A 1 160 ? 25.303 -16.285 -20.753 1.00 52.09 160 THR A O 1
ATOM 1260 N N . ASN A 1 161 ? 23.506 -15.729 -19.548 1.00 65.25 161 ASN A N 1
ATOM 1261 C CA . ASN A 1 161 ? 22.672 -15.540 -20.730 1.00 65.25 161 ASN A CA 1
ATOM 1262 C C . ASN A 1 161 ? 22.821 -14.076 -21.143 1.00 65.25 161 ASN A C 1
ATOM 1264 O O . ASN A 1 161 ? 21.989 -13.249 -20.792 1.00 65.25 161 ASN A O 1
ATOM 1268 N N . GLU A 1 162 ? 23.874 -13.765 -21.904 1.00 72.19 162 GLU A N 1
ATOM 1269 C CA . GLU A 1 162 ? 24.212 -12.396 -22.334 1.00 72.19 162 GLU A CA 1
ATOM 1270 C C . GLU A 1 162 ? 23.012 -11.629 -22.919 1.00 72.19 162 GLU A C 1
ATOM 1272 O O . GLU A 1 162 ? 22.914 -10.408 -22.799 1.00 72.19 162 GLU A O 1
ATOM 1277 N N . LYS A 1 163 ? 22.068 -12.340 -23.553 1.00 74.69 163 LYS A N 1
ATOM 1278 C CA . LYS A 1 163 ? 20.833 -11.751 -24.088 1.00 74.69 163 LYS A CA 1
ATOM 1279 C C . LYS A 1 163 ? 19.854 -11.334 -22.990 1.00 74.69 163 LYS A C 1
ATOM 1281 O O . LYS A 1 163 ? 19.205 -10.304 -23.140 1.00 74.69 163 LYS A O 1
ATOM 1286 N N . PHE A 1 164 ? 19.727 -12.133 -21.933 1.00 75.00 164 PHE A N 1
ATOM 1287 C CA . PHE A 1 164 ? 18.911 -11.813 -20.764 1.00 75.00 164 PHE A CA 1
ATOM 1288 C C . PHE A 1 164 ? 19.524 -10.645 -19.995 1.00 75.00 164 PHE A C 1
ATOM 1290 O O . PHE A 1 164 ? 18.828 -9.671 -19.743 1.00 75.00 164 PHE A O 1
ATOM 1297 N N . ASP A 1 165 ? 20.830 -10.675 -19.737 1.00 72.94 165 ASP A N 1
ATOM 1298 C CA . ASP A 1 165 ? 21.515 -9.612 -18.991 1.00 72.94 165 ASP A CA 1
ATOM 1299 C C . ASP A 1 165 ? 21.428 -8.268 -19.724 1.00 72.94 165 ASP A C 1
ATOM 1301 O O . ASP A 1 165 ? 21.131 -7.231 -19.130 1.00 72.94 165 ASP A O 1
ATOM 1305 N N . LYS A 1 166 ? 21.591 -8.289 -21.054 1.00 81.19 166 LYS A N 1
ATOM 1306 C CA . LYS A 1 166 ? 21.367 -7.108 -21.889 1.00 81.19 166 LYS A CA 1
ATOM 1307 C C . LYS A 1 166 ? 19.923 -6.610 -21.802 1.00 81.19 166 LYS A C 1
ATOM 1309 O O . LYS A 1 166 ? 19.706 -5.409 -21.709 1.00 81.19 166 LYS A O 1
ATOM 1314 N N . LEU A 1 167 ? 18.943 -7.514 -21.825 1.00 77.25 167 LEU A N 1
ATOM 1315 C CA . LEU A 1 167 ? 17.533 -7.149 -21.700 1.00 77.25 167 LEU A CA 1
ATOM 1316 C C . LEU A 1 167 ? 17.234 -6.501 -20.340 1.00 77.25 167 LEU A C 1
ATOM 1318 O O . LEU A 1 167 ? 16.564 -5.473 -20.310 1.00 77.25 167 LEU A O 1
ATOM 1322 N N . VAL A 1 168 ? 17.733 -7.080 -19.242 1.00 75.56 168 VAL A N 1
ATOM 1323 C CA . VAL A 1 168 ? 17.588 -6.544 -17.877 1.00 75.56 168 VAL A CA 1
ATOM 1324 C C . VAL A 1 168 ? 18.131 -5.120 -17.817 1.00 75.56 168 VAL A C 1
ATOM 1326 O O . VAL A 1 168 ? 17.407 -4.201 -17.431 1.00 75.56 168 VAL A O 1
ATOM 1329 N N . LYS A 1 169 ? 19.365 -4.929 -18.294 1.00 79.50 169 LYS A N 1
ATOM 1330 C CA . LYS A 1 169 ? 20.016 -3.621 -18.335 1.00 79.50 169 LYS A CA 1
ATOM 1331 C C . LYS A 1 169 ? 19.238 -2.614 -19.187 1.00 79.50 169 LYS A C 1
ATOM 1333 O O . LYS A 1 169 ? 18.947 -1.517 -18.727 1.00 79.50 169 LYS A O 1
ATOM 1338 N N . ASP A 1 170 ? 18.804 -3.012 -20.383 1.00 81.56 170 ASP A N 1
ATOM 1339 C CA . ASP A 1 170 ? 18.008 -2.156 -21.271 1.00 81.56 170 ASP A CA 1
ATOM 1340 C C . ASP A 1 170 ? 16.655 -1.753 -20.642 1.00 81.56 170 ASP A C 1
ATOM 1342 O O . ASP A 1 170 ? 16.089 -0.718 -21.001 1.00 81.56 170 ASP A O 1
ATOM 1346 N N . ILE A 1 171 ? 16.070 -2.575 -19.761 1.00 77.69 171 ILE A N 1
ATOM 1347 C CA . ILE A 1 171 ? 14.831 -2.243 -19.036 1.00 77.69 171 ILE A CA 1
ATOM 1348 C C . ILE A 1 171 ? 15.118 -1.238 -17.915 1.00 77.69 171 ILE A C 1
ATOM 1350 O O . ILE A 1 171 ? 14.397 -0.243 -17.801 1.00 77.69 171 ILE A O 1
ATOM 1354 N N . GLN A 1 172 ? 16.162 -1.482 -17.119 1.00 80.19 172 GLN A N 1
ATOM 1355 C CA . GLN A 1 172 ? 16.586 -0.604 -16.025 1.00 80.19 172 GLN A CA 1
ATOM 1356 C C . GLN A 1 172 ? 16.958 0.793 -16.554 1.00 80.19 172 GLN A C 1
ATOM 1358 O O . GLN A 1 172 ? 16.362 1.785 -16.130 1.00 80.19 172 GLN A O 1
ATOM 1363 N N . ASP A 1 173 ? 17.814 0.864 -17.580 1.00 81.81 173 ASP A N 1
ATOM 1364 C CA . ASP A 1 173 ? 18.257 2.118 -18.205 1.00 81.81 173 ASP A CA 1
ATOM 1365 C C . ASP A 1 173 ? 17.074 2.937 -18.754 1.00 81.81 173 ASP A C 1
ATOM 1367 O O . ASP A 1 173 ? 17.010 4.162 -18.605 1.00 81.81 173 ASP A O 1
ATOM 1371 N N . ARG A 1 174 ? 16.094 2.267 -19.380 1.00 79.25 174 ARG A N 1
ATOM 1372 C CA . ARG A 1 174 ? 14.885 2.929 -19.897 1.00 79.25 174 ARG A CA 1
ATOM 1373 C C . ARG A 1 174 ? 14.011 3.492 -18.783 1.00 79.25 174 ARG A C 1
ATOM 1375 O O . ARG A 1 174 ? 13.484 4.595 -18.937 1.00 79.25 174 ARG A O 1
ATOM 1382 N N . PHE A 1 175 ? 13.844 2.759 -17.685 1.00 83.25 175 PHE A N 1
ATOM 1383 C CA . PHE A 1 175 ? 13.064 3.235 -16.547 1.00 83.25 175 PHE A CA 1
ATOM 1384 C C . PHE A 1 175 ? 13.724 4.446 -15.884 1.00 83.25 175 PHE A C 1
ATOM 1386 O O . PHE A 1 175 ? 13.058 5.454 -15.647 1.00 83.25 175 PHE A O 1
ATOM 1393 N N . GLU A 1 176 ? 15.035 4.392 -15.652 1.00 82.00 176 GLU A N 1
ATOM 1394 C CA . GLU A 1 176 ? 15.784 5.520 -15.099 1.00 82.00 176 GLU A CA 1
ATOM 1395 C C . GLU A 1 176 ? 15.725 6.755 -15.996 1.00 82.00 176 GLU A C 1
ATOM 1397 O O . GLU A 1 176 ? 15.542 7.873 -15.509 1.00 82.00 176 GLU A O 1
ATOM 1402 N N . MET A 1 177 ? 15.843 6.571 -17.313 1.00 80.75 177 MET A N 1
ATOM 1403 C CA . MET A 1 177 ? 15.722 7.666 -18.270 1.00 80.75 177 MET A CA 1
ATOM 1404 C C . MET A 1 177 ? 14.340 8.321 -18.191 1.00 80.75 177 MET A C 1
ATOM 1406 O O . MET A 1 177 ? 14.261 9.547 -18.089 1.00 80.75 177 MET A O 1
ATOM 1410 N N . ALA A 1 178 ? 13.268 7.524 -18.175 1.00 79.44 178 ALA A N 1
ATOM 1411 C CA . ALA A 1 178 ? 11.907 8.036 -18.040 1.00 79.44 178 ALA A CA 1
ATOM 1412 C C . ALA A 1 178 ? 11.704 8.762 -16.701 1.00 79.44 178 ALA A C 1
ATOM 1414 O O . ALA A 1 178 ? 11.110 9.838 -16.666 1.00 79.44 178 ALA A O 1
ATOM 1415 N N . ARG A 1 179 ? 12.268 8.235 -15.608 1.00 81.56 179 ARG A N 1
ATOM 1416 C CA . ARG A 1 179 ? 12.236 8.872 -14.286 1.00 81.56 179 ARG A CA 1
ATOM 1417 C C . ARG A 1 179 ? 12.952 10.225 -14.282 1.00 81.56 179 ARG A C 1
ATOM 1419 O O . ARG A 1 179 ? 12.384 11.209 -13.812 1.00 81.56 179 ARG A O 1
ATOM 1426 N N . ARG A 1 180 ? 14.163 10.314 -14.846 1.00 83.31 180 ARG A N 1
ATOM 1427 C CA . ARG A 1 180 ? 14.914 11.582 -14.971 1.00 83.31 180 ARG A CA 1
ATOM 1428 C C . ARG A 1 180 ? 14.162 12.605 -15.825 1.00 83.31 180 ARG A C 1
ATOM 1430 O O . ARG A 1 180 ? 14.101 13.784 -15.478 1.00 83.31 180 ARG A O 1
ATOM 1437 N N . GLN A 1 181 ? 13.567 12.163 -16.930 1.00 84.75 181 GLN A N 1
ATOM 1438 C CA . GLN A 1 181 ? 12.758 13.028 -17.789 1.00 84.75 181 GLN A CA 1
ATOM 1439 C C . GLN A 1 181 ? 11.497 13.510 -17.072 1.00 84.75 181 GLN A C 1
ATOM 1441 O O . GLN A 1 181 ? 11.166 14.688 -17.156 1.00 84.75 181 GLN A O 1
ATOM 1446 N N . ALA A 1 182 ? 10.827 12.642 -16.315 1.00 78.56 182 ALA A N 1
ATOM 1447 C CA . ALA A 1 182 ? 9.638 13.019 -15.569 1.00 78.56 182 ALA A CA 1
ATOM 1448 C C . ALA A 1 182 ? 9.938 14.049 -14.469 1.00 78.56 182 ALA A C 1
ATOM 1450 O O . ALA A 1 182 ? 9.201 15.022 -14.349 1.00 78.56 182 ALA A O 1
ATOM 1451 N N . LEU A 1 183 ? 11.044 13.890 -13.733 1.00 77.62 183 LEU A N 1
ATOM 1452 C CA . LEU A 1 183 ? 11.472 14.831 -12.685 1.00 77.62 183 LEU A CA 1
ATOM 1453 C C . LEU A 1 183 ? 11.842 16.219 -13.228 1.00 77.62 183 LEU A C 1
ATOM 1455 O O . LEU A 1 183 ? 11.713 17.218 -12.529 1.00 77.62 183 LEU A O 1
ATOM 1459 N N . THR A 1 184 ? 12.306 16.292 -14.477 1.00 81.81 184 THR A N 1
ATOM 1460 C CA . THR A 1 184 ? 12.688 17.557 -15.132 1.00 81.81 184 THR A CA 1
ATOM 1461 C C . THR A 1 184 ? 11.544 18.206 -15.913 1.00 81.81 184 THR A C 1
ATOM 1463 O O . THR A 1 184 ? 11.684 19.329 -16.400 1.00 81.81 184 THR A O 1
ATOM 1466 N N . SER A 1 185 ? 10.409 17.519 -16.041 1.00 80.50 185 SER A N 1
ATOM 1467 C CA . SER A 1 185 ? 9.287 17.928 -16.881 1.00 80.50 185 SER A CA 1
ATOM 1468 C C . SER A 1 185 ? 8.169 18.607 -16.092 1.00 80.50 185 SER A C 1
ATOM 1470 O O . SER A 1 185 ? 7.915 18.299 -14.932 1.00 80.50 185 SER A O 1
ATOM 1472 N N . PHE A 1 186 ? 7.414 19.485 -16.761 1.00 76.50 186 PHE A N 1
ATOM 1473 C CA . PHE A 1 186 ? 6.144 19.997 -16.234 1.00 76.50 186 PHE A CA 1
ATOM 1474 C C . PHE A 1 186 ? 5.114 18.866 -16.087 1.00 76.50 186 PHE A C 1
ATOM 1476 O O . PHE A 1 186 ? 5.137 17.912 -16.864 1.00 76.50 186 PHE A O 1
ATOM 1483 N N . GLU A 1 187 ? 4.161 19.006 -15.160 1.00 75.50 187 GLU A N 1
ATOM 1484 C CA . GLU A 1 187 ? 3.222 17.946 -14.735 1.00 75.50 187 GLU A CA 1
ATOM 1485 C C . GLU A 1 187 ? 2.626 17.106 -15.881 1.00 75.50 187 GLU A C 1
ATOM 1487 O O . GLU A 1 187 ? 2.637 15.877 -15.824 1.00 75.50 187 GLU A O 1
ATOM 1492 N N . LYS A 1 188 ? 2.148 17.741 -16.962 1.00 75.38 188 LYS A N 1
ATOM 1493 C CA . LYS A 1 188 ? 1.564 17.023 -18.113 1.00 75.38 188 LYS A CA 1
ATOM 1494 C C . LYS A 1 188 ? 2.592 16.201 -18.893 1.00 75.38 188 LYS A C 1
ATOM 1496 O O . LYS A 1 188 ? 2.289 15.092 -19.318 1.00 75.38 188 LYS A O 1
ATOM 1501 N N . ALA A 1 189 ? 3.795 16.735 -19.086 1.00 78.75 189 ALA A N 1
ATOM 1502 C CA . ALA A 1 189 ? 4.876 16.018 -19.754 1.00 78.75 189 ALA A CA 1
ATOM 1503 C C . ALA A 1 189 ? 5.406 14.883 -18.859 1.00 78.75 189 ALA A C 1
ATOM 1505 O O . ALA A 1 189 ? 5.596 13.767 -19.337 1.00 78.75 189 ALA A O 1
ATOM 1506 N N . ALA A 1 190 ? 5.507 15.113 -17.547 1.00 79.00 190 ALA A N 1
ATOM 1507 C CA . ALA A 1 190 ? 5.872 14.078 -16.582 1.00 79.00 190 ALA A CA 1
ATOM 1508 C C . ALA A 1 190 ? 4.889 12.894 -16.606 1.00 79.00 190 ALA A C 1
ATOM 1510 O O . ALA A 1 190 ? 5.315 11.743 -16.673 1.00 79.00 190 ALA A O 1
ATOM 1511 N N . GLN A 1 191 ? 3.576 13.155 -16.647 1.00 85.62 191 GLN A N 1
ATOM 1512 C CA . GLN A 1 191 ? 2.564 12.099 -16.792 1.00 85.62 191 GLN A CA 1
ATOM 1513 C C . GLN A 1 191 ? 2.769 11.264 -18.060 1.00 85.62 191 GLN A C 1
ATOM 1515 O O . GLN A 1 191 ? 2.679 10.038 -18.007 1.00 85.62 191 GLN A O 1
ATOM 1520 N N . THR A 1 192 ? 3.075 11.900 -19.196 1.00 88.88 192 THR A N 1
ATOM 1521 C CA . THR A 1 192 ? 3.311 11.157 -20.442 1.00 88.88 192 THR A CA 1
ATOM 1522 C C . THR A 1 192 ? 4.547 10.265 -20.369 1.00 88.88 192 THR A C 1
ATOM 1524 O O . THR A 1 192 ? 4.507 9.148 -20.883 1.00 88.88 192 THR A O 1
ATOM 1527 N N . GLU A 1 193 ? 5.612 10.706 -19.698 1.00 88.69 193 GLU A N 1
ATOM 1528 C CA . GLU A 1 193 ? 6.810 9.882 -19.511 1.00 88.69 193 GLU A CA 1
ATOM 1529 C C . GLU A 1 193 ? 6.541 8.695 -18.582 1.00 88.69 193 GLU A C 1
ATOM 1531 O O . GLU A 1 193 ? 6.912 7.566 -18.907 1.00 88.69 193 GLU A O 1
ATOM 1536 N N . TRP A 1 194 ? 5.783 8.894 -17.499 1.00 87.94 194 TRP A N 1
ATOM 1537 C CA . TRP A 1 194 ? 5.358 7.789 -16.636 1.00 87.94 194 TRP A CA 1
ATOM 1538 C C . TRP A 1 194 ? 4.467 6.779 -17.366 1.00 87.94 194 TRP A C 1
ATOM 1540 O O . TRP A 1 194 ? 4.668 5.576 -17.220 1.00 87.94 194 TRP A O 1
ATOM 1550 N N . MET A 1 195 ? 3.541 7.230 -18.218 1.00 90.50 195 MET A N 1
ATOM 1551 C CA . MET A 1 195 ? 2.722 6.329 -19.040 1.00 90.50 195 MET A CA 1
ATOM 1552 C C . MET A 1 195 ? 3.567 5.491 -20.010 1.00 90.50 195 MET A C 1
ATOM 1554 O O . MET A 1 195 ? 3.320 4.292 -20.166 1.00 90.50 195 MET A O 1
ATOM 1558 N N . LYS A 1 196 ? 4.575 6.097 -20.653 1.00 89.12 196 LYS A N 1
ATOM 1559 C CA . LYS A 1 196 ? 5.518 5.369 -21.518 1.00 89.12 196 LYS A CA 1
ATOM 1560 C C . LYS A 1 196 ? 6.320 4.348 -20.713 1.00 89.12 196 LYS A C 1
ATOM 1562 O O . LYS A 1 196 ? 6.433 3.204 -21.148 1.00 89.12 196 LYS A O 1
ATOM 1567 N N . ALA A 1 197 ? 6.813 4.726 -19.532 1.00 88.81 197 ALA A N 1
ATOM 1568 C CA . ALA A 1 197 ? 7.536 3.823 -18.639 1.00 88.81 197 ALA A CA 1
ATOM 1569 C C . ALA A 1 197 ? 6.677 2.612 -18.243 1.00 88.81 197 ALA A C 1
ATOM 1571 O O . ALA A 1 197 ? 7.120 1.472 -18.376 1.00 88.81 197 ALA A O 1
ATOM 1572 N N . THR A 1 198 ? 5.420 2.831 -17.843 1.00 91.81 198 THR A N 1
ATOM 1573 C CA . THR A 1 198 ? 4.473 1.752 -17.522 1.00 91.81 198 THR A CA 1
ATOM 1574 C C . THR A 1 198 ? 4.265 0.798 -18.700 1.00 91.81 198 THR A C 1
ATOM 1576 O O . THR A 1 198 ? 4.218 -0.421 -18.508 1.00 91.81 198 T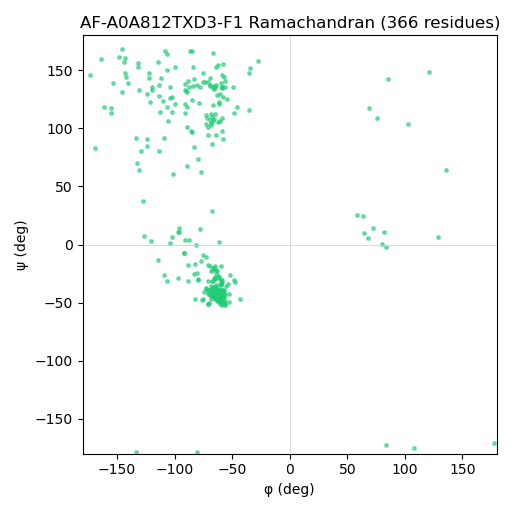HR A O 1
ATOM 1579 N N . LEU A 1 199 ? 4.150 1.328 -19.922 1.00 90.56 199 LEU A N 1
ATOM 1580 C CA . LEU A 1 199 ? 3.992 0.515 -21.127 1.00 90.56 199 LEU A CA 1
ATOM 1581 C C . LEU A 1 199 ? 5.236 -0.343 -21.398 1.00 90.56 199 LEU A C 1
ATOM 1583 O O . LEU A 1 199 ? 5.105 -1.536 -21.665 1.00 90.56 199 LEU A O 1
ATOM 1587 N N . GLU A 1 200 ? 6.433 0.239 -21.316 1.00 88.94 200 GLU A N 1
ATOM 1588 C CA . GLU A 1 200 ? 7.691 -0.488 -21.526 1.00 88.94 200 GLU A CA 1
ATOM 1589 C C . GLU A 1 200 ? 7.908 -1.579 -20.469 1.00 88.94 200 GLU A C 1
ATOM 1591 O O . GLU A 1 200 ? 8.241 -2.712 -20.818 1.00 88.94 200 GLU A O 1
ATOM 1596 N N . LEU A 1 201 ? 7.623 -1.290 -19.197 1.00 88.69 201 LEU A N 1
ATOM 1597 C CA . LEU A 1 201 ? 7.699 -2.277 -18.116 1.00 88.69 201 LEU A CA 1
ATOM 1598 C C . LEU A 1 201 ? 6.661 -3.394 -18.282 1.00 88.69 201 LEU A C 1
ATOM 1600 O O . LEU A 1 201 ? 6.953 -4.559 -18.033 1.00 88.69 201 LEU A O 1
ATOM 1604 N N . SER A 1 202 ? 5.462 -3.078 -18.773 1.00 92.38 202 SER A N 1
ATOM 1605 C CA . SER A 1 202 ? 4.451 -4.102 -19.063 1.00 92.38 202 SER A CA 1
ATOM 1606 C C . SER A 1 202 ? 4.881 -5.020 -20.209 1.00 92.38 202 SER A C 1
ATOM 1608 O O . SER A 1 202 ? 4.713 -6.233 -20.114 1.00 92.38 202 SER A O 1
ATOM 1610 N N . LYS A 1 203 ? 5.505 -4.474 -21.263 1.00 88.56 203 LYS A N 1
ATOM 1611 C CA . LYS A 1 203 ? 6.121 -5.287 -22.326 1.00 88.56 203 LYS A CA 1
ATOM 1612 C C . LYS A 1 203 ? 7.239 -6.170 -21.773 1.00 88.56 203 LYS A C 1
ATOM 1614 O O . LYS A 1 203 ? 7.340 -7.325 -22.175 1.00 88.56 203 LYS A O 1
ATOM 1619 N N . ALA A 1 204 ? 8.058 -5.643 -20.861 1.00 86.56 204 ALA A N 1
ATOM 1620 C CA . ALA A 1 204 ? 9.114 -6.403 -20.200 1.00 86.56 204 ALA A CA 1
ATOM 1621 C C . ALA A 1 204 ? 8.562 -7.605 -19.428 1.00 86.56 204 ALA A C 1
ATOM 1623 O O . ALA A 1 204 ? 9.039 -8.717 -19.640 1.00 86.56 204 ALA A O 1
ATOM 1624 N N . LEU A 1 205 ? 7.509 -7.414 -18.629 1.00 90.19 205 LEU A N 1
ATOM 1625 C CA . LEU A 1 205 ? 6.833 -8.512 -17.930 1.00 90.19 205 LEU A CA 1
ATOM 1626 C C . LEU A 1 205 ? 6.301 -9.560 -18.911 1.00 90.19 205 LEU A C 1
ATOM 1628 O O . LEU A 1 205 ? 6.571 -10.742 -18.733 1.00 90.19 205 LEU A O 1
ATOM 1632 N N . CYS A 1 206 ? 5.652 -9.144 -20.006 1.00 88.56 206 CYS A N 1
ATOM 1633 C CA . CYS A 1 206 ? 5.210 -10.086 -21.037 1.00 88.56 206 CYS A CA 1
ATOM 1634 C C . CYS A 1 206 ? 6.379 -10.875 -21.643 1.00 88.56 206 CYS A C 1
ATOM 1636 O O . CYS A 1 206 ? 6.260 -12.078 -21.855 1.00 88.56 206 CYS A O 1
ATOM 1638 N N . MET A 1 207 ? 7.515 -10.228 -21.921 1.00 85.38 207 MET A N 1
ATOM 1639 C CA . MET A 1 207 ? 8.704 -10.924 -22.425 1.00 85.38 207 MET A CA 1
ATOM 1640 C C . MET A 1 207 ? 9.246 -11.927 -21.407 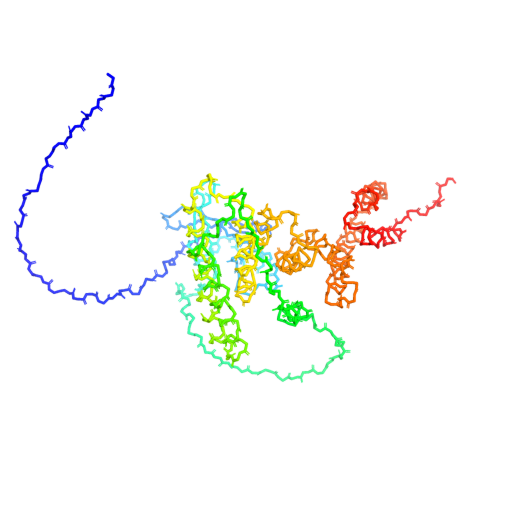1.00 85.38 207 MET A C 1
ATOM 1642 O O . MET A 1 207 ? 9.615 -13.032 -21.794 1.00 85.38 207 MET A O 1
ATOM 1646 N N . LEU A 1 208 ? 9.273 -11.567 -20.123 1.00 84.94 208 LEU A N 1
ATOM 1647 C CA . LEU A 1 208 ? 9.728 -12.432 -19.038 1.00 84.94 208 LEU A CA 1
ATOM 1648 C C . LEU A 1 208 ? 8.776 -13.615 -18.806 1.00 84.94 208 LEU A C 1
ATOM 1650 O O . LEU A 1 208 ? 9.247 -14.728 -18.574 1.00 84.94 208 LEU A O 1
ATOM 1654 N N . ASP A 1 209 ? 7.467 -13.424 -18.958 1.00 88.75 209 ASP A N 1
ATOM 1655 C CA . ASP A 1 209 ? 6.463 -14.491 -18.864 1.00 88.75 209 ASP A CA 1
ATOM 1656 C C . ASP A 1 209 ? 6.583 -15.525 -19.991 1.00 88.75 209 ASP A C 1
ATOM 1658 O O . ASP A 1 209 ? 6.269 -16.702 -19.791 1.00 88.75 209 ASP A O 1
ATOM 1662 N N . LEU A 1 210 ? 7.081 -15.119 -21.164 1.00 86.31 210 LEU A N 1
ATOM 1663 C CA . LEU A 1 210 ? 7.340 -16.022 -22.288 1.00 86.31 210 LEU A CA 1
ATOM 1664 C C . LEU A 1 210 ? 8.562 -16.932 -22.069 1.00 86.31 210 LEU A C 1
ATOM 1666 O O . LEU A 1 210 ? 8.748 -17.878 -22.839 1.00 86.31 210 LEU A O 1
ATOM 1670 N N . TYR A 1 211 ? 9.386 -16.699 -21.036 1.00 81.44 211 TYR A N 1
ATOM 1671 C CA . TYR A 1 211 ? 10.513 -17.588 -20.740 1.00 81.44 211 TYR A CA 1
ATOM 1672 C C . TYR A 1 211 ? 10.023 -18.974 -20.283 1.00 81.44 211 TYR A C 1
ATOM 1674 O O . TYR A 1 211 ? 9.143 -19.058 -19.410 1.00 81.44 211 TYR A O 1
ATOM 1682 N N . PRO A 1 212 ? 10.616 -20.067 -20.813 1.00 82.12 212 PRO A N 1
ATOM 1683 C CA . PRO A 1 212 ? 10.273 -21.428 -20.418 1.00 82.12 212 PRO A CA 1
ATOM 1684 C C . PRO A 1 212 ? 10.421 -21.637 -18.903 1.00 82.12 212 PRO A C 1
ATOM 1686 O O . PRO A 1 212 ? 11.412 -21.172 -18.336 1.00 82.12 212 PRO A O 1
ATOM 1689 N N . PRO A 1 213 ? 9.511 -22.379 -18.242 1.00 82.62 213 PRO A N 1
ATOM 1690 C CA . PRO A 1 213 ? 9.570 -22.619 -16.795 1.00 82.62 213 PRO A CA 1
ATOM 1691 C C . PRO A 1 213 ? 10.910 -23.195 -16.320 1.00 82.62 213 PRO A C 1
ATOM 1693 O O . PRO A 1 213 ? 11.385 -22.856 -15.244 1.00 82.62 213 PRO A O 1
ATOM 1696 N N . GLU A 1 214 ? 11.544 -24.019 -17.154 1.00 80.75 214 GLU A N 1
ATOM 1697 C CA . GLU A 1 214 ? 12.838 -24.661 -16.894 1.00 80.75 214 GLU A CA 1
ATOM 1698 C C . GLU A 1 214 ? 14.005 -23.666 -16.766 1.00 80.75 214 GLU A C 1
ATOM 1700 O O . GLU A 1 214 ? 15.023 -23.998 -16.165 1.00 80.75 214 GLU A O 1
ATOM 1705 N N . GLN A 1 215 ? 13.858 -22.458 -17.323 1.00 75.50 215 GLN A N 1
ATOM 1706 C CA . GLN A 1 215 ? 14.872 -21.396 -17.331 1.00 75.50 215 GLN A CA 1
ATOM 1707 C C . GLN A 1 215 ? 14.572 -20.282 -16.317 1.00 75.50 215 GLN A C 1
ATOM 1709 O O . GLN A 1 215 ? 15.320 -19.308 -16.230 1.00 75.50 215 GLN A O 1
ATOM 1714 N N . ARG A 1 216 ? 13.481 -20.397 -15.545 1.00 81.94 216 ARG A N 1
ATOM 1715 C CA . ARG A 1 216 ? 13.111 -19.427 -14.503 1.00 81.94 216 ARG A CA 1
ATOM 1716 C C . ARG A 1 216 ? 13.929 -19.683 -13.240 1.00 81.94 216 ARG A C 1
ATOM 1718 O O . ARG A 1 216 ? 13.446 -20.239 -12.256 1.00 81.94 216 ARG A O 1
ATOM 1725 N N . HIS A 1 217 ? 15.202 -19.318 -13.316 1.00 80.44 217 HIS A N 1
ATOM 1726 C CA . HIS A 1 217 ? 16.140 -19.364 -12.200 1.00 80.44 217 HIS A CA 1
ATOM 1727 C C . HIS A 1 217 ? 15.974 -18.146 -11.279 1.00 80.44 217 HIS A C 1
ATOM 1729 O O . HIS A 1 217 ? 15.114 -17.293 -11.497 1.00 80.44 217 HIS A O 1
ATOM 1735 N N . GLU A 1 218 ? 16.798 -18.064 -10.237 1.00 82.62 218 GLU A N 1
ATOM 1736 C CA . GLU A 1 218 ? 16.715 -17.000 -9.231 1.00 82.62 218 GLU A CA 1
ATOM 1737 C C . GLU A 1 218 ? 16.875 -15.596 -9.833 1.00 82.62 218 GLU A C 1
ATOM 1739 O O . GLU A 1 218 ? 16.098 -14.697 -9.527 1.00 82.62 218 GLU A O 1
ATOM 1744 N N . SER A 1 219 ? 17.776 -15.436 -10.806 1.00 80.38 219 SER A N 1
ATOM 1745 C CA . SER A 1 219 ? 17.959 -14.179 -11.543 1.00 80.38 219 SER A CA 1
ATOM 1746 C C . SER A 1 219 ? 16.705 -13.729 -12.304 1.00 80.38 219 SER A C 1
ATOM 1748 O O . SER A 1 219 ? 16.419 -12.535 -12.386 1.00 80.38 219 SER A O 1
ATOM 1750 N N . TRP A 1 220 ? 15.903 -14.670 -12.818 1.00 86.50 220 TRP A N 1
ATOM 1751 C CA . TRP A 1 220 ? 14.618 -14.355 -13.448 1.00 86.50 220 TRP A CA 1
ATOM 1752 C C . TRP A 1 220 ? 13.611 -13.832 -12.423 1.00 86.50 220 TRP A C 1
ATOM 1754 O O . TRP A 1 220 ? 12.916 -12.855 -12.699 1.00 86.50 220 TRP A O 1
ATOM 1764 N N . LYS A 1 221 ? 13.549 -14.442 -11.232 1.00 87.50 221 LYS A N 1
ATOM 1765 C CA . LYS A 1 221 ? 12.655 -13.993 -10.154 1.00 87.50 221 LYS A CA 1
ATOM 1766 C C . LYS A 1 221 ? 13.038 -12.609 -9.651 1.00 87.50 221 LYS A C 1
ATOM 1768 O O . LYS A 1 221 ? 12.157 -11.772 -9.469 1.00 87.50 221 LYS A O 1
ATOM 1773 N N . GLN A 1 222 ? 14.337 -12.367 -9.475 1.00 86.00 222 GLN A N 1
ATOM 1774 C CA . GLN A 1 222 ? 14.867 -11.064 -9.097 1.00 86.00 222 GLN A CA 1
ATOM 1775 C C . GLN A 1 222 ? 14.487 -10.005 -10.136 1.00 86.00 222 GLN A C 1
ATOM 1777 O O . GLN A 1 222 ? 13.855 -9.012 -9.786 1.00 86.00 222 GLN A O 1
ATOM 1782 N N . CYS A 1 223 ? 14.766 -10.256 -11.419 1.00 85.06 223 CYS A N 1
ATOM 1783 C CA . CYS A 1 223 ? 14.391 -9.336 -12.490 1.00 85.06 223 CYS A CA 1
ATOM 1784 C C . CYS A 1 223 ? 12.874 -9.088 -12.529 1.00 85.06 223 CYS A C 1
ATOM 1786 O O . CYS A 1 223 ? 12.442 -7.939 -12.575 1.00 85.06 223 CYS A O 1
ATOM 1788 N N . MET A 1 224 ? 12.046 -10.135 -12.450 1.00 88.88 224 MET A N 1
ATOM 1789 C CA . MET A 1 224 ? 10.589 -9.973 -12.402 1.00 88.88 224 MET A CA 1
ATOM 1790 C C . MET A 1 224 ? 10.146 -9.118 -11.216 1.00 88.88 224 MET A C 1
ATOM 1792 O O . MET A 1 224 ? 9.325 -8.216 -11.377 1.00 88.88 224 MET A O 1
ATOM 1796 N N . SER A 1 225 ? 10.706 -9.376 -10.035 1.00 90.00 225 SER A N 1
ATOM 1797 C CA . SER A 1 225 ? 10.428 -8.611 -8.822 1.00 90.00 225 SER A CA 1
ATOM 1798 C C . SER A 1 225 ? 10.778 -7.126 -8.983 1.00 90.00 225 SER A C 1
ATOM 1800 O O . SER A 1 225 ? 9.958 -6.270 -8.638 1.00 90.00 225 SER A O 1
ATOM 1802 N N . GLU A 1 226 ? 11.935 -6.811 -9.570 1.00 87.56 226 GLU A N 1
ATOM 1803 C CA . GLU A 1 226 ? 12.381 -5.442 -9.865 1.00 87.56 226 GLU A CA 1
ATOM 1804 C C . GLU A 1 226 ? 11.484 -4.742 -10.894 1.00 87.56 226 GLU A C 1
ATOM 1806 O O . GLU A 1 226 ? 11.107 -3.584 -10.707 1.00 87.56 226 GLU A O 1
ATOM 1811 N N . VAL A 1 227 ? 11.082 -5.435 -11.964 1.00 87.69 227 VAL A N 1
ATOM 1812 C CA . VAL A 1 227 ? 10.191 -4.864 -12.985 1.00 87.69 227 VAL A CA 1
ATOM 1813 C C . VAL A 1 227 ? 8.820 -4.538 -12.388 1.00 87.69 227 VAL A C 1
ATOM 1815 O O . VAL A 1 227 ? 8.303 -3.444 -12.628 1.00 87.69 227 VAL A O 1
ATOM 1818 N N . TYR A 1 228 ? 8.255 -5.422 -11.557 1.00 93.69 228 TYR A N 1
ATOM 1819 C CA . TYR A 1 228 ? 7.033 -5.124 -10.802 1.00 93.69 228 TYR A CA 1
ATOM 1820 C C . TYR A 1 228 ? 7.223 -3.933 -9.852 1.00 93.69 228 TYR A C 1
ATOM 1822 O O . TYR A 1 228 ? 6.386 -3.029 -9.819 1.00 93.69 228 TYR A O 1
ATOM 1830 N N . ALA A 1 229 ? 8.340 -3.870 -9.122 1.00 90.31 229 ALA A N 1
ATOM 1831 C CA . ALA A 1 229 ? 8.630 -2.757 -8.220 1.00 90.31 229 ALA A CA 1
ATOM 1832 C C . ALA A 1 229 ? 8.713 -1.418 -8.971 1.00 90.31 229 ALA A C 1
ATOM 1834 O O . ALA A 1 229 ? 8.127 -0.425 -8.530 1.00 90.31 229 ALA A O 1
ATOM 1835 N N . ASN A 1 230 ? 9.376 -1.382 -10.125 1.00 89.56 230 ASN A N 1
ATOM 1836 C CA . ASN A 1 230 ? 9.490 -0.188 -10.962 1.00 89.56 230 ASN A CA 1
ATOM 1837 C C . ASN A 1 230 ? 8.143 0.210 -11.573 1.00 89.56 230 ASN A C 1
ATOM 1839 O O . ASN A 1 230 ? 7.796 1.394 -11.606 1.00 89.56 230 ASN A O 1
ATOM 1843 N N . ARG A 1 231 ? 7.331 -0.772 -11.985 1.00 93.75 231 ARG A N 1
ATOM 1844 C CA . ARG A 1 231 ? 5.999 -0.509 -12.541 1.00 93.75 231 ARG A CA 1
ATOM 1845 C C . ARG A 1 231 ? 5.048 0.036 -11.480 1.00 93.75 231 ARG A C 1
ATOM 1847 O O . ARG A 1 231 ? 4.348 1.010 -11.755 1.00 93.75 231 ARG A O 1
ATOM 1854 N N . SER A 1 232 ? 5.123 -0.475 -10.248 1.00 94.81 232 SER A N 1
ATOM 1855 C CA . SER A 1 232 ? 4.369 0.071 -9.113 1.00 94.81 232 SER A CA 1
ATOM 1856 C C . SER A 1 232 ? 4.707 1.541 -8.847 1.00 94.81 232 SER A C 1
ATOM 1858 O O . SER A 1 232 ? 3.805 2.340 -8.607 1.00 94.81 232 SER A O 1
ATOM 1860 N N . HIS A 1 233 ? 5.981 1.938 -8.969 1.00 90.81 233 HIS A N 1
ATOM 1861 C CA . HIS A 1 233 ? 6.387 3.335 -8.816 1.00 90.81 233 HIS A CA 1
ATOM 1862 C C . HIS A 1 233 ? 5.764 4.216 -9.902 1.00 90.81 233 HIS A C 1
ATOM 1864 O O . HIS A 1 233 ? 5.169 5.243 -9.585 1.00 90.81 233 HIS A O 1
ATOM 1870 N N . ALA A 1 234 ? 5.821 3.790 -11.167 1.00 89.56 234 ALA A N 1
ATOM 1871 C CA . ALA A 1 234 ? 5.163 4.515 -12.252 1.00 89.56 234 ALA A CA 1
ATOM 1872 C C . ALA A 1 234 ? 3.642 4.635 -12.018 1.00 89.56 234 ALA A C 1
ATOM 1874 O O . ALA A 1 234 ? 3.069 5.709 -12.195 1.00 89.56 234 ALA A O 1
ATOM 1875 N N . HIS A 1 235 ? 2.988 3.572 -11.538 1.00 93.50 235 HIS A N 1
ATOM 1876 C CA . HIS A 1 235 ? 1.567 3.606 -11.184 1.00 93.50 235 HIS A CA 1
ATOM 1877 C C . HIS A 1 235 ? 1.249 4.576 -10.040 1.00 93.50 235 HIS A C 1
ATOM 1879 O O . HIS A 1 235 ? 0.231 5.266 -10.110 1.00 93.50 235 HIS A O 1
ATOM 1885 N N . LEU A 1 236 ? 2.112 4.690 -9.024 1.00 91.00 236 LEU A N 1
ATOM 1886 C CA . LEU A 1 236 ? 1.950 5.682 -7.954 1.00 91.00 236 LEU A CA 1
ATOM 1887 C C . LEU A 1 236 ? 1.995 7.114 -8.496 1.00 91.00 236 LEU A C 1
ATOM 1889 O O . LEU A 1 236 ? 1.144 7.926 -8.134 1.00 91.00 236 LEU A O 1
ATOM 1893 N N . GLN A 1 237 ? 2.929 7.408 -9.404 1.00 87.31 237 GLN A N 1
ATOM 1894 C CA . GLN A 1 237 ? 3.044 8.727 -10.043 1.00 87.31 237 GLN A CA 1
ATOM 1895 C C . GLN A 1 237 ? 1.824 9.053 -10.919 1.00 87.31 237 GLN A C 1
ATOM 1897 O O . GLN A 1 237 ? 1.422 10.209 -11.038 1.00 87.31 237 GLN A O 1
ATOM 1902 N N . LEU A 1 238 ? 1.184 8.026 -11.484 1.00 89.75 238 LEU A N 1
ATOM 1903 C CA . LEU A 1 238 ? -0.061 8.131 -12.251 1.00 89.75 238 LEU A CA 1
ATOM 1904 C C . LEU A 1 238 ? -1.333 8.057 -11.387 1.00 89.75 238 LEU A C 1
ATOM 1906 O O . LEU A 1 238 ? -2.434 8.042 -11.937 1.00 89.75 238 LEU A O 1
ATOM 1910 N N . MET A 1 239 ? -1.212 7.993 -10.054 1.00 92.19 239 MET A N 1
ATOM 1911 C CA . MET A 1 239 ? -2.330 7.840 -9.108 1.00 92.19 239 MET A CA 1
ATOM 1912 C C . MET A 1 239 ? -3.184 6.575 -9.334 1.00 92.19 239 MET A C 1
ATOM 1914 O O . MET A 1 239 ? -4.357 6.512 -8.961 1.00 92.19 239 MET A O 1
ATOM 1918 N N . GLN A 1 240 ? -2.603 5.540 -9.939 1.00 93.06 240 GLN A N 1
ATOM 1919 C CA . GLN A 1 240 ? -3.244 4.251 -10.200 1.00 93.06 240 GLN A CA 1
ATOM 1920 C C . GLN A 1 240 ? -3.024 3.305 -9.012 1.00 93.06 240 GLN A C 1
ATOM 1922 O O . GLN A 1 240 ? -2.314 2.307 -9.106 1.00 93.06 240 GLN A O 1
ATOM 1927 N N . TRP A 1 241 ? -3.634 3.638 -7.871 1.00 95.19 241 TRP A N 1
ATOM 1928 C CA . TRP A 1 241 ? -3.340 3.017 -6.571 1.00 95.19 241 TRP A CA 1
ATOM 1929 C C . TRP A 1 241 ? -3.546 1.498 -6.536 1.00 95.19 241 TRP A C 1
ATOM 1931 O O . TRP A 1 241 ? -2.699 0.790 -6.010 1.00 95.19 241 TRP A O 1
ATOM 1941 N N . ALA A 1 242 ? -4.636 0.994 -7.122 1.00 95.62 242 ALA A N 1
ATOM 1942 C CA . ALA A 1 242 ? -4.932 -0.443 -7.137 1.00 95.62 242 ALA A CA 1
ATOM 1943 C C . ALA A 1 242 ? -3.865 -1.242 -7.901 1.00 95.62 242 ALA A C 1
ATOM 1945 O O . ALA A 1 242 ? -3.340 -2.222 -7.388 1.00 95.62 242 ALA A O 1
ATOM 1946 N N . LEU A 1 243 ? -3.473 -0.763 -9.087 1.00 95.44 243 LEU A N 1
ATOM 1947 C CA . LEU A 1 243 ? -2.425 -1.406 -9.886 1.00 95.44 243 LEU A CA 1
ATOM 1948 C C . LEU A 1 243 ? -1.065 -1.356 -9.177 1.00 95.44 243 LEU A C 1
ATOM 1950 O O . LEU A 1 243 ? -0.301 -2.314 -9.242 1.00 95.44 243 LEU A O 1
ATOM 1954 N N . ALA A 1 244 ? -0.772 -0.262 -8.467 1.00 95.38 244 ALA A N 1
ATOM 1955 C CA . ALA A 1 244 ? 0.445 -0.153 -7.668 1.00 95.38 244 ALA A CA 1
ATOM 1956 C C . ALA A 1 244 ? 0.472 -1.153 -6.496 1.00 95.38 244 ALA A C 1
ATOM 1958 O O . ALA A 1 244 ? 1.510 -1.765 -6.250 1.00 95.38 244 ALA A O 1
ATOM 1959 N N . GLU A 1 245 ? -0.648 -1.330 -5.786 1.00 95.62 245 GLU A N 1
ATOM 1960 C CA . GLU A 1 245 ? -0.777 -2.301 -4.689 1.00 95.62 245 GLU A CA 1
ATOM 1961 C C . GLU A 1 245 ? -0.547 -3.737 -5.187 1.00 95.62 245 GLU A C 1
ATOM 1963 O O . GLU A 1 245 ? 0.257 -4.466 -4.594 1.00 95.62 245 GLU A O 1
ATOM 1968 N N . ASP A 1 246 ? -1.176 -4.100 -6.310 1.00 96.06 246 ASP A N 1
ATOM 1969 C CA . ASP A 1 246 ? -1.027 -5.408 -6.957 1.00 96.06 246 ASP A CA 1
ATOM 1970 C C . ASP A 1 246 ? 0.421 -5.658 -7.402 1.00 96.06 246 ASP A C 1
ATOM 1972 O O . ASP A 1 246 ? 0.990 -6.716 -7.126 1.00 96.06 246 ASP A O 1
ATOM 1976 N N . ASP A 1 247 ? 1.062 -4.677 -8.042 1.00 96.38 247 ASP A N 1
ATOM 1977 C CA . ASP A 1 247 ? 2.457 -4.794 -8.472 1.00 96.38 247 ASP A CA 1
ATOM 1978 C C . ASP A 1 247 ? 3.420 -4.940 -7.293 1.00 96.38 247 ASP A C 1
ATOM 1980 O O . ASP A 1 247 ? 4.332 -5.766 -7.339 1.00 96.38 247 ASP A O 1
ATOM 1984 N N . CYS A 1 248 ? 3.212 -4.199 -6.203 1.00 95.44 248 CYS A N 1
ATOM 1985 C CA . CYS A 1 248 ? 4.008 -4.384 -4.993 1.00 95.44 248 CYS A CA 1
ATOM 1986 C C . CYS A 1 248 ? 3.813 -5.782 -4.387 1.00 95.44 248 CYS A C 1
ATOM 1988 O O . CYS A 1 248 ? 4.778 -6.400 -3.936 1.00 95.44 248 CYS A O 1
ATOM 1990 N N . ALA A 1 249 ? 2.582 -6.304 -4.374 1.00 95.75 249 ALA A N 1
ATOM 1991 C CA . ALA A 1 249 ? 2.308 -7.652 -3.884 1.00 95.75 249 ALA A CA 1
ATOM 1992 C C . ALA A 1 249 ? 2.995 -8.723 -4.748 1.00 95.75 249 ALA A C 1
ATOM 1994 O O . ALA A 1 249 ? 3.672 -9.598 -4.206 1.00 95.75 249 ALA A O 1
ATOM 1995 N N . ASN A 1 250 ? 2.897 -8.605 -6.075 1.00 95.06 250 ASN A N 1
ATOM 1996 C CA . ASN A 1 250 ? 3.572 -9.495 -7.020 1.00 95.06 250 ASN A CA 1
ATOM 1997 C C . ASN A 1 250 ? 5.096 -9.428 -6.860 1.00 95.06 250 ASN A C 1
ATOM 1999 O O . ASN A 1 250 ? 5.755 -10.462 -6.813 1.00 95.06 250 ASN A O 1
ATOM 2003 N N . SER A 1 251 ? 5.661 -8.229 -6.703 1.00 94.75 251 SER A N 1
ATOM 2004 C CA . SER A 1 251 ? 7.098 -8.028 -6.494 1.00 94.75 251 SER A CA 1
ATOM 2005 C C . SER A 1 251 ? 7.620 -8.787 -5.267 1.00 94.75 251 SER A C 1
ATOM 2007 O O . SER A 1 251 ? 8.574 -9.562 -5.381 1.00 94.75 251 SER A O 1
ATOM 2009 N N . LEU A 1 252 ? 6.945 -8.642 -4.121 1.00 93.69 252 LEU A N 1
ATOM 2010 C CA . LEU A 1 252 ? 7.291 -9.341 -2.878 1.00 93.69 252 LEU A CA 1
ATOM 2011 C C . LEU A 1 252 ? 7.073 -10.859 -2.970 1.00 93.69 252 LEU A C 1
ATOM 2013 O O . LEU A 1 252 ? 7.785 -11.623 -2.323 1.00 93.69 252 LEU A O 1
ATOM 2017 N N . GLN A 1 253 ? 6.095 -11.308 -3.761 1.00 94.31 253 GLN A N 1
ATOM 2018 C CA . GLN A 1 253 ? 5.843 -12.733 -3.979 1.00 94.31 253 GLN A CA 1
ATOM 2019 C C . GLN A 1 253 ? 6.908 -13.381 -4.873 1.00 94.31 253 GLN A C 1
ATOM 2021 O O . GLN A 1 253 ? 7.266 -14.536 -4.648 1.00 94.31 253 GLN A O 1
ATOM 2026 N N . MET A 1 254 ? 7.396 -12.659 -5.887 1.00 90.00 254 MET A N 1
ATOM 2027 C CA . MET A 1 254 ? 8.391 -13.174 -6.831 1.00 90.00 254 MET A CA 1
ATOM 2028 C C . MET A 1 254 ? 9.743 -13.402 -6.163 1.00 90.00 254 MET A C 1
ATOM 2030 O O . MET A 1 254 ? 10.372 -14.424 -6.425 1.00 90.00 254 MET A O 1
ATOM 2034 N N . ASN A 1 255 ? 10.159 -12.486 -5.284 1.00 86.94 255 ASN A N 1
ATOM 2035 C CA . ASN A 1 255 ? 11.422 -12.589 -4.560 1.00 86.94 255 ASN A CA 1
ATOM 2036 C C . ASN A 1 255 ? 11.225 -12.399 -3.040 1.00 86.94 255 ASN A C 1
ATOM 2038 O O . ASN A 1 255 ? 11.458 -11.306 -2.519 1.00 86.94 255 ASN A O 1
ATOM 2042 N N . PRO A 1 256 ? 10.793 -13.449 -2.313 1.00 88.12 256 PRO A N 1
ATOM 2043 C CA . PRO A 1 256 ? 10.614 -13.387 -0.860 1.00 88.12 256 PRO A CA 1
ATOM 2044 C C . PRO A 1 256 ? 11.927 -13.250 -0.080 1.00 88.12 256 PRO A C 1
ATOM 2046 O O . PRO A 1 256 ? 11.907 -12.803 1.065 1.00 88.12 256 PRO A O 1
ATOM 2049 N N . GLU A 1 257 ? 13.046 -13.659 -0.684 1.00 85.31 257 GLU A N 1
ATOM 2050 C CA . GLU A 1 257 ? 14.394 -13.642 -0.098 1.00 85.31 257 GLU A CA 1
ATOM 2051 C C . GLU A 1 257 ? 15.191 -12.395 -0.514 1.00 85.31 257 GLU A C 1
ATOM 2053 O O . GLU A 1 257 ? 16.395 -12.318 -0.276 1.00 85.31 257 GLU A O 1
ATOM 2058 N N . ALA A 1 258 ? 14.526 -11.410 -1.127 1.00 86.06 258 ALA A N 1
ATOM 2059 C CA . ALA A 1 258 ? 15.142 -10.146 -1.492 1.00 86.06 258 ALA A CA 1
ATOM 2060 C C . ALA A 1 258 ? 15.721 -9.429 -0.267 1.00 86.06 258 ALA A C 1
ATOM 2062 O O . ALA A 1 258 ? 15.246 -9.588 0.861 1.00 86.06 258 ALA A O 1
ATOM 2063 N N . ASP A 1 259 ? 16.712 -8.571 -0.505 1.00 86.88 259 ASP A N 1
ATOM 2064 C CA . ASP A 1 259 ? 17.332 -7.820 0.578 1.00 86.88 259 ASP A CA 1
ATOM 2065 C C . ASP A 1 259 ? 16.315 -6.960 1.319 1.00 86.88 259 ASP A C 1
ATOM 2067 O O . ASP A 1 259 ? 15.413 -6.357 0.728 1.00 86.88 259 ASP A O 1
ATOM 2071 N N . GLU A 1 260 ? 16.533 -6.826 2.621 1.00 87.25 260 GLU A N 1
ATOM 2072 C CA . GLU A 1 260 ? 15.627 -6.119 3.519 1.00 87.25 260 GLU A CA 1
ATOM 2073 C C . GLU A 1 260 ? 15.345 -4.677 3.059 1.00 87.25 260 GLU A C 1
ATOM 2075 O O . GLU A 1 260 ? 14.206 -4.219 3.132 1.00 87.25 260 GLU A O 1
ATOM 2080 N N . GLN A 1 261 ? 16.344 -3.999 2.481 1.00 88.44 261 GLN A N 1
ATOM 2081 C CA . GLN A 1 261 ? 16.194 -2.660 1.905 1.00 88.44 261 GLN A CA 1
ATOM 2082 C C . GLN A 1 261 ? 15.223 -2.629 0.717 1.00 88.44 261 GLN A C 1
ATOM 2084 O O . GLN A 1 261 ? 14.366 -1.747 0.642 1.00 88.44 261 GLN A O 1
ATOM 2089 N N . PHE A 1 262 ? 15.342 -3.585 -0.211 1.00 86.75 262 PHE A N 1
ATOM 2090 C CA . PHE A 1 262 ? 14.448 -3.677 -1.367 1.00 86.75 262 PHE A CA 1
ATOM 2091 C C . PHE A 1 262 ? 13.024 -4.005 -0.911 1.00 86.75 262 PHE A C 1
ATOM 2093 O O . PHE A 1 262 ? 12.065 -3.344 -1.307 1.00 86.75 262 PHE A O 1
ATOM 2100 N N . VAL A 1 263 ? 12.888 -4.972 -0.001 1.00 90.25 263 VAL A N 1
ATOM 2101 C CA . VAL A 1 263 ? 11.598 -5.338 0.593 1.00 90.25 263 VAL A CA 1
ATOM 2102 C C . VAL A 1 263 ? 10.947 -4.130 1.269 1.00 90.25 263 VAL A C 1
ATOM 2104 O O . VAL A 1 263 ? 9.756 -3.883 1.073 1.00 90.25 263 VAL A O 1
ATOM 2107 N N . ALA A 1 264 ? 11.710 -3.351 2.037 1.00 90.19 264 ALA A N 1
ATOM 2108 C CA . ALA A 1 264 ? 11.199 -2.158 2.693 1.00 90.19 264 ALA A CA 1
ATOM 2109 C C . ALA A 1 264 ? 10.778 -1.077 1.676 1.00 90.19 264 ALA A C 1
ATOM 2111 O O . ALA A 1 264 ? 9.724 -0.471 1.851 1.00 90.19 264 ALA A O 1
ATOM 2112 N N . GLN A 1 265 ? 11.502 -0.907 0.562 1.00 88.88 265 GLN A N 1
ATOM 2113 C CA . GLN A 1 265 ? 11.130 0.024 -0.514 1.00 88.88 265 GLN A CA 1
ATOM 2114 C C . GLN A 1 265 ? 9.807 -0.368 -1.187 1.00 88.88 265 GLN A C 1
ATOM 2116 O O . GLN A 1 265 ? 8.946 0.480 -1.434 1.00 88.88 265 GLN A O 1
ATOM 2121 N N . VAL A 1 266 ? 9.609 -1.657 -1.468 1.00 93.00 266 VAL A N 1
ATOM 2122 C CA . VAL A 1 266 ? 8.360 -2.143 -2.068 1.00 93.00 266 VAL A CA 1
ATOM 2123 C C . VAL A 1 266 ? 7.196 -2.019 -1.080 1.00 93.00 266 VAL A C 1
ATOM 2125 O O . VAL A 1 266 ? 6.117 -1.559 -1.455 1.00 93.00 266 VAL A O 1
ATOM 2128 N N . ARG A 1 267 ? 7.404 -2.344 0.204 1.00 94.69 267 ARG A N 1
ATOM 2129 C CA . ARG A 1 267 ? 6.377 -2.149 1.245 1.00 94.69 267 ARG A CA 1
ATOM 2130 C C . ARG A 1 267 ? 6.032 -0.680 1.450 1.00 94.69 267 ARG A C 1
ATOM 2132 O O . ARG A 1 267 ? 4.861 -0.367 1.616 1.00 94.69 267 ARG A O 1
ATOM 2139 N N . TYR A 1 268 ? 7.001 0.226 1.356 1.00 93.56 268 TYR A N 1
ATOM 2140 C CA . TYR A 1 268 ? 6.756 1.666 1.389 1.00 93.56 268 TYR A CA 1
ATOM 2141 C C . TYR A 1 268 ? 5.766 2.095 0.300 1.00 93.56 268 TYR A C 1
ATOM 2143 O O . TYR A 1 268 ? 4.735 2.711 0.578 1.00 93.56 268 TYR A O 1
ATOM 2151 N N . ARG A 1 269 ? 6.039 1.699 -0.949 1.00 92.94 269 ARG A N 1
ATOM 2152 C CA . ARG A 1 269 ? 5.175 1.969 -2.110 1.00 92.94 269 ARG A CA 1
ATOM 2153 C C . ARG A 1 269 ? 3.777 1.371 -1.917 1.00 92.94 269 ARG A C 1
ATOM 2155 O O . ARG A 1 269 ? 2.777 2.053 -2.156 1.00 92.94 269 ARG A O 1
ATOM 2162 N N . ARG A 1 270 ? 3.698 0.138 -1.404 1.00 95.94 270 ARG A N 1
ATOM 2163 C CA . ARG A 1 270 ? 2.429 -0.534 -1.093 1.00 95.94 270 ARG A CA 1
ATOM 2164 C C . ARG A 1 270 ? 1.647 0.161 0.019 1.00 95.94 270 ARG A C 1
ATOM 2166 O O . ARG A 1 270 ? 0.431 0.286 -0.110 1.00 95.94 270 ARG A O 1
ATOM 2173 N N . ALA A 1 271 ? 2.314 0.661 1.061 1.00 95.38 271 ALA A N 1
ATOM 2174 C CA . ALA A 1 271 ? 1.684 1.396 2.158 1.00 95.38 271 ALA A CA 1
ATOM 2175 C C . ALA A 1 271 ? 0.993 2.665 1.651 1.00 95.38 271 ALA A C 1
ATOM 2177 O O . ALA A 1 271 ? -0.166 2.919 1.983 1.00 95.38 271 ALA A O 1
ATOM 2178 N N . VAL A 1 272 ? 1.677 3.419 0.783 1.00 93.31 272 VAL A N 1
ATOM 2179 C CA . VAL A 1 272 ? 1.130 4.620 0.140 1.00 93.31 272 VAL A CA 1
ATOM 2180 C C . VAL A 1 272 ? -0.103 4.274 -0.696 1.00 93.31 272 VAL A C 1
ATOM 2182 O O . VAL A 1 272 ? -1.145 4.911 -0.535 1.00 93.31 272 VAL A O 1
ATOM 2185 N N . ALA A 1 273 ? -0.025 3.249 -1.552 1.00 95.06 273 ALA A N 1
ATOM 2186 C CA . ALA A 1 273 ? -1.164 2.799 -2.356 1.00 95.06 273 ALA A CA 1
ATOM 2187 C C . ALA A 1 273 ? -2.353 2.356 -1.481 1.00 95.06 273 ALA A C 1
ATOM 2189 O O . ALA A 1 273 ? -3.483 2.811 -1.679 1.00 95.06 273 ALA A O 1
ATOM 2190 N N . SER A 1 274 ? -2.082 1.533 -0.466 1.00 94.75 274 SER A N 1
ATOM 2191 C CA . SER A 1 274 ? -3.076 0.985 0.462 1.00 94.75 274 SER A CA 1
ATOM 2192 C C . SER A 1 274 ? -3.774 2.087 1.268 1.00 94.75 274 SER A C 1
ATOM 2194 O O . SER A 1 274 ? -4.991 2.042 1.457 1.00 94.75 274 SER A O 1
ATOM 2196 N N . GLU A 1 275 ? -3.038 3.116 1.715 1.00 92.00 275 GLU A N 1
ATOM 2197 C CA . GLU A 1 275 ? -3.616 4.273 2.414 1.00 92.00 275 GLU A CA 1
ATOM 2198 C C . GLU A 1 275 ? -4.625 4.998 1.511 1.00 92.00 275 GLU A C 1
ATOM 2200 O O . GLU A 1 275 ? -5.736 5.302 1.951 1.00 92.00 275 GLU A O 1
ATOM 2205 N N . LYS A 1 276 ? -4.281 5.220 0.233 1.00 91.38 276 LYS A N 1
ATOM 2206 C CA . LYS A 1 276 ? -5.166 5.887 -0.741 1.00 91.38 276 LYS A CA 1
ATOM 2207 C C . LYS A 1 276 ? -6.403 5.063 -1.094 1.00 91.38 276 LYS A C 1
ATOM 2209 O O . LYS A 1 276 ? -7.458 5.643 -1.341 1.00 91.38 276 LYS A O 1
ATOM 2214 N N . LEU A 1 277 ? -6.301 3.735 -1.077 1.00 91.56 277 LEU A N 1
ATOM 2215 C CA . LEU A 1 277 ? -7.435 2.824 -1.279 1.00 91.56 277 LEU A CA 1
ATOM 2216 C C . LEU A 1 277 ? -8.333 2.693 -0.036 1.00 91.56 277 LEU A C 1
ATOM 2218 O O . LEU A 1 277 ? -9.457 2.202 -0.133 1.00 91.56 277 LEU A O 1
ATOM 2222 N N . GLY A 1 278 ? -7.867 3.152 1.130 1.00 91.06 278 GLY A N 1
ATOM 2223 C CA . GLY A 1 278 ? -8.559 2.978 2.408 1.00 91.06 278 GLY A CA 1
ATOM 2224 C C . GLY A 1 278 ? -8.319 1.612 3.061 1.00 91.06 278 GLY A C 1
ATOM 2225 O O . GLY A 1 278 ? -8.968 1.295 4.065 1.00 91.06 278 GLY A O 1
ATOM 2226 N N . ASN A 1 279 ? -7.363 0.830 2.551 1.00 91.94 279 ASN A N 1
ATOM 2227 C CA . ASN A 1 279 ? -6.902 -0.446 3.102 1.00 91.94 279 ASN A CA 1
ATOM 2228 C C . ASN A 1 279 ? -5.984 -0.206 4.316 1.00 91.94 279 ASN A C 1
ATOM 2230 O O . ASN A 1 279 ? -4.806 -0.556 4.333 1.00 91.94 279 ASN A O 1
ATOM 2234 N N . LEU A 1 280 ? -6.538 0.414 5.365 1.00 91.19 280 LEU A N 1
ATOM 2235 C CA . LEU A 1 280 ? -5.775 0.935 6.507 1.00 91.19 280 LEU A CA 1
ATOM 2236 C C . LEU A 1 280 ? -4.962 -0.129 7.260 1.00 91.19 280 LEU A C 1
ATOM 2238 O O . LEU A 1 280 ? -3.889 0.179 7.760 1.00 91.19 280 LEU A O 1
ATOM 2242 N N . MET A 1 281 ? -5.460 -1.367 7.361 1.00 90.38 281 MET A N 1
ATOM 2243 C CA . MET A 1 281 ? -4.747 -2.441 8.069 1.00 90.38 281 MET A CA 1
ATOM 2244 C C . MET A 1 281 ? -3.462 -2.849 7.348 1.00 90.38 281 MET A C 1
ATOM 2246 O O . MET A 1 281 ? -2.426 -2.985 7.989 1.00 90.38 281 MET A O 1
ATOM 2250 N N . GLN A 1 282 ? -3.532 -3.006 6.027 1.00 92.69 282 GLN A N 1
ATOM 2251 C CA . GLN A 1 282 ? -2.382 -3.359 5.200 1.00 92.69 282 GLN A CA 1
ATOM 2252 C C . GLN A 1 282 ? -1.375 -2.209 5.153 1.00 92.69 282 GLN A C 1
ATOM 2254 O O . GLN A 1 282 ? -0.189 -2.424 5.380 1.00 92.69 282 GLN A O 1
ATOM 2259 N N . ALA A 1 283 ? -1.862 -0.974 4.987 1.00 94.56 283 ALA A N 1
ATOM 2260 C CA . ALA A 1 283 ? -1.022 0.218 5.061 1.00 94.56 283 ALA A CA 1
ATOM 2261 C C . ALA A 1 283 ? -0.273 0.322 6.402 1.00 94.56 283 ALA A C 1
ATOM 2263 O O . ALA A 1 283 ? 0.893 0.705 6.434 1.00 94.56 283 ALA A O 1
ATOM 2264 N N . LEU A 1 284 ? -0.930 -0.038 7.512 1.00 94.00 284 LEU A N 1
ATOM 2265 C CA . LEU A 1 284 ? -0.330 -0.012 8.845 1.00 94.00 284 LEU A CA 1
ATOM 2266 C C . LEU A 1 284 ? 0.758 -1.075 9.022 1.00 94.00 284 LEU A C 1
ATOM 2268 O O . LEU A 1 284 ? 1.804 -0.783 9.594 1.00 94.00 284 LEU A O 1
ATOM 2272 N N . GLU A 1 285 ? 0.506 -2.294 8.545 1.00 93.75 285 GLU A N 1
ATOM 2273 C CA . GLU A 1 285 ? 1.477 -3.389 8.576 1.00 93.75 285 GLU A CA 1
ATOM 2274 C C . GLU A 1 285 ? 2.723 -3.053 7.754 1.00 93.75 285 GLU A C 1
ATOM 2276 O O . GLU A 1 285 ? 3.848 -3.191 8.243 1.00 93.75 285 GLU A O 1
ATOM 2281 N N . ASP A 1 286 ? 2.525 -2.535 6.543 1.00 95.19 286 ASP A N 1
ATOM 2282 C CA . ASP A 1 286 ? 3.624 -2.104 5.691 1.00 95.19 286 ASP A CA 1
ATOM 2283 C C . ASP A 1 286 ? 4.403 -0.950 6.332 1.00 95.19 286 ASP A C 1
ATOM 2285 O O . ASP A 1 286 ? 5.627 -1.040 6.440 1.00 95.19 286 ASP A O 1
ATOM 2289 N N . ALA A 1 287 ? 3.725 0.074 6.859 1.00 94.00 287 ALA A N 1
ATOM 2290 C CA . ALA A 1 287 ? 4.377 1.195 7.537 1.00 94.00 287 ALA A CA 1
ATOM 2291 C C . ALA A 1 287 ? 5.194 0.753 8.765 1.00 94.00 287 ALA A C 1
ATOM 2293 O O . ALA A 1 287 ? 6.311 1.228 8.960 1.00 94.00 287 ALA A O 1
ATOM 2294 N N . GLU A 1 288 ? 4.687 -0.172 9.589 1.00 93.00 288 GLU A N 1
ATOM 2295 C CA . GLU A 1 288 ? 5.461 -0.706 10.716 1.00 93.00 288 GLU A CA 1
ATOM 2296 C C . GLU A 1 288 ? 6.677 -1.503 10.261 1.00 93.00 288 GLU A C 1
ATOM 2298 O O . GLU A 1 288 ? 7.755 -1.349 10.833 1.00 93.00 288 GLU A O 1
ATOM 2303 N N . SER A 1 289 ? 6.528 -2.338 9.233 1.00 91.81 289 SER A N 1
ATOM 2304 C CA . SER A 1 289 ? 7.652 -3.106 8.700 1.00 91.81 289 SER A CA 1
ATOM 2305 C C . SER A 1 289 ? 8.759 -2.194 8.166 1.00 91.81 289 SER A C 1
ATOM 2307 O O . SER A 1 289 ? 9.938 -2.455 8.392 1.00 91.81 289 SER A O 1
ATOM 2309 N N . VAL A 1 290 ? 8.378 -1.086 7.532 1.00 93.12 290 VAL A N 1
ATOM 2310 C CA . VAL A 1 290 ? 9.308 -0.084 7.032 1.00 93.12 290 VAL A CA 1
ATOM 2311 C C . VAL A 1 290 ? 10.012 0.628 8.182 1.00 93.12 290 VAL A C 1
ATOM 2313 O O . VAL A 1 290 ? 11.228 0.781 8.150 1.00 93.12 290 VAL A O 1
ATOM 2316 N N . LEU A 1 291 ? 9.275 1.020 9.223 1.00 92.12 291 LEU A N 1
ATOM 2317 C CA . LEU A 1 291 ? 9.838 1.692 10.396 1.00 92.12 291 LEU A CA 1
ATOM 2318 C C . LEU A 1 291 ? 10.774 0.796 11.218 1.00 92.12 291 LEU A C 1
ATOM 2320 O O . LEU A 1 291 ? 11.615 1.317 11.945 1.00 92.12 291 LEU A O 1
ATOM 2324 N N . ARG A 1 292 ? 10.661 -0.535 11.111 1.00 90.81 292 ARG A N 1
ATOM 2325 C CA . ARG A 1 292 ? 11.651 -1.462 11.690 1.00 90.81 292 ARG A CA 1
ATOM 2326 C C . ARG A 1 292 ? 13.000 -1.362 10.981 1.00 90.81 292 ARG A C 1
ATOM 2328 O O . ARG A 1 292 ? 14.022 -1.454 11.650 1.00 90.81 292 ARG A O 1
ATOM 2335 N N . PHE A 1 293 ? 12.988 -1.162 9.663 1.00 89.38 293 PHE A N 1
ATOM 2336 C CA . PHE A 1 293 ? 14.198 -1.020 8.853 1.00 89.38 293 PHE A CA 1
ATOM 2337 C C . PHE A 1 293 ? 14.762 0.410 8.891 1.00 89.38 293 PHE A C 1
ATOM 2339 O O . PHE A 1 293 ? 15.952 0.601 9.121 1.00 89.38 293 PHE A O 1
ATOM 2346 N N . LYS A 1 294 ? 13.902 1.425 8.715 1.00 89.81 294 LYS A N 1
ATOM 2347 C CA . LYS A 1 294 ? 14.246 2.858 8.741 1.00 89.81 294 LYS A CA 1
ATOM 2348 C C . LYS A 1 294 ? 13.389 3.599 9.786 1.00 89.81 294 LYS A C 1
ATOM 2350 O O . LYS A 1 294 ? 12.357 4.176 9.429 1.00 89.81 294 LYS A O 1
ATOM 2355 N N . PRO A 1 295 ? 13.798 3.610 11.071 1.00 90.19 295 PRO A N 1
ATOM 2356 C CA . PRO A 1 295 ? 13.047 4.263 12.151 1.00 90.19 295 PRO A CA 1
ATOM 2357 C C . PRO A 1 295 ? 12.897 5.779 11.986 1.00 90.19 295 PRO A C 1
ATOM 2359 O O . PRO A 1 295 ? 11.918 6.353 12.463 1.00 90.19 295 PRO A O 1
ATOM 2362 N N . ASP A 1 296 ? 13.841 6.407 11.285 1.00 89.00 296 ASP A N 1
ATOM 2363 C CA . ASP A 1 296 ? 13.932 7.862 11.128 1.00 89.00 296 ASP A CA 1
ATOM 2364 C C . ASP A 1 296 ? 13.001 8.420 10.039 1.00 89.00 296 ASP A C 1
ATOM 2366 O O . ASP A 1 296 ? 12.962 9.628 9.818 1.00 89.00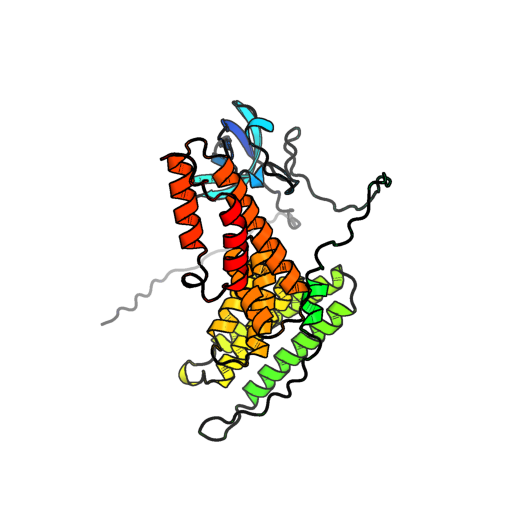 296 ASP A O 1
ATOM 2370 N N . SER A 1 297 ? 12.231 7.566 9.351 1.00 88.81 297 SER A N 1
ATOM 2371 C CA . SER A 1 297 ? 11.289 8.030 8.328 1.00 88.81 297 SER A CA 1
ATOM 2372 C C . SER A 1 297 ? 10.106 8.762 8.965 1.00 88.81 297 SER A C 1
ATOM 2374 O O . SER A 1 297 ? 9.141 8.159 9.459 1.00 88.81 297 SER A O 1
ATOM 2376 N N . GLU A 1 298 ? 10.157 10.094 8.917 1.00 89.88 298 GLU A N 1
ATOM 2377 C CA . GLU A 1 298 ? 9.079 10.966 9.383 1.00 89.88 298 GLU A CA 1
ATOM 2378 C C . GLU A 1 298 ? 7.777 10.701 8.618 1.00 89.88 298 GLU A C 1
ATOM 2380 O O . GLU A 1 298 ? 6.704 10.638 9.227 1.00 89.88 298 GLU A O 1
ATOM 2385 N N . ALA A 1 299 ? 7.862 10.465 7.304 1.00 87.19 299 ALA A N 1
ATOM 2386 C CA . ALA A 1 299 ? 6.708 10.199 6.451 1.00 87.19 299 ALA A CA 1
ATOM 2387 C C . ALA A 1 299 ? 5.929 8.951 6.898 1.00 87.19 299 ALA A C 1
ATOM 2389 O O . ALA A 1 299 ? 4.699 9.000 7.034 1.00 87.19 299 ALA A O 1
ATOM 2390 N N . MET A 1 300 ? 6.628 7.845 7.185 1.00 90.44 300 MET A N 1
ATOM 2391 C CA . MET A 1 300 ? 5.996 6.600 7.643 1.00 90.44 300 MET A CA 1
ATOM 2392 C C . MET A 1 300 ? 5.501 6.694 9.080 1.00 90.44 300 MET A C 1
ATOM 2394 O O . MET A 1 300 ? 4.412 6.207 9.384 1.00 90.44 300 MET A O 1
ATOM 2398 N N . SER A 1 301 ? 6.242 7.367 9.965 1.00 91.31 301 SER A N 1
ATOM 2399 C CA . SER A 1 301 ? 5.791 7.609 11.341 1.00 91.31 301 SER A CA 1
ATOM 2400 C C . SER A 1 301 ? 4.509 8.451 11.356 1.00 91.31 301 SER A C 1
ATOM 2402 O O . SER A 1 301 ? 3.546 8.122 12.056 1.00 91.31 301 SER A O 1
ATOM 2404 N N . ALA A 1 302 ? 4.441 9.485 10.511 1.00 91.38 302 ALA A N 1
ATOM 2405 C CA . ALA A 1 302 ? 3.242 10.290 10.317 1.00 91.38 302 ALA A CA 1
ATOM 2406 C C . ALA A 1 302 ? 2.084 9.457 9.746 1.00 91.38 302 ALA A C 1
ATOM 2408 O O . ALA A 1 302 ? 0.969 9.544 10.262 1.00 91.38 302 ALA A O 1
ATOM 2409 N N . MET A 1 303 ? 2.331 8.621 8.731 1.00 91.12 303 MET A N 1
ATOM 2410 C CA . MET A 1 303 ? 1.322 7.719 8.162 1.00 91.12 303 MET A CA 1
ATOM 2411 C C . MET A 1 303 ? 0.763 6.751 9.207 1.00 91.12 303 MET A C 1
ATOM 2413 O O . MET A 1 303 ? -0.454 6.698 9.402 1.00 91.12 303 MET A O 1
ATOM 2417 N N . ARG A 1 304 ? 1.634 6.060 9.950 1.00 93.75 304 ARG A N 1
ATOM 2418 C CA . ARG A 1 304 ? 1.249 5.180 11.062 1.00 93.75 304 ARG 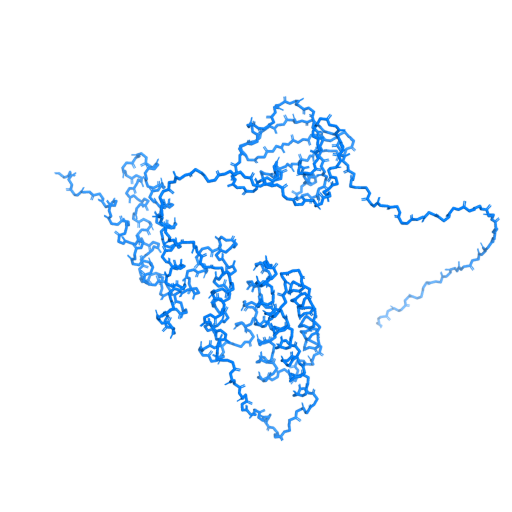A CA 1
ATOM 2419 C C . ARG A 1 304 ? 0.351 5.920 12.055 1.00 93.75 304 ARG A C 1
ATOM 2421 O O . ARG A 1 304 ? -0.733 5.438 12.376 1.00 93.75 304 ARG A O 1
ATOM 2428 N N . ASN A 1 305 ? 0.755 7.114 12.495 1.00 91.75 305 ASN A N 1
ATOM 2429 C CA . ASN A 1 305 ? -0.004 7.907 13.467 1.00 91.75 305 ASN A CA 1
ATOM 2430 C C . ASN A 1 305 ? -1.381 8.338 12.935 1.00 91.75 305 ASN A C 1
ATOM 2432 O O . ASN A 1 305 ? -2.369 8.291 13.677 1.00 91.75 305 ASN A O 1
ATOM 2436 N N . ARG A 1 306 ? -1.478 8.726 11.653 1.00 92.00 306 ARG A N 1
ATOM 2437 C CA . ARG A 1 306 ? -2.763 9.037 11.000 1.00 92.00 306 ARG A CA 1
ATOM 2438 C C . ARG A 1 306 ? -3.684 7.822 10.999 1.00 92.00 306 ARG A C 1
ATOM 2440 O O . ARG A 1 306 ? -4.845 7.937 11.398 1.00 92.00 306 ARG A O 1
ATOM 2447 N N . ILE A 1 307 ? -3.167 6.660 10.596 1.00 91.56 307 ILE A N 1
ATOM 2448 C CA . ILE A 1 307 ? -3.940 5.417 10.524 1.00 91.56 307 ILE A CA 1
ATOM 2449 C C . ILE A 1 307 ? -4.423 5.002 11.918 1.00 91.56 307 ILE A C 1
ATOM 2451 O O . ILE A 1 307 ? -5.619 4.768 12.101 1.00 91.56 307 ILE A O 1
ATOM 2455 N N . VAL A 1 308 ? -3.534 4.984 12.915 1.00 91.75 308 VAL A N 1
ATOM 2456 C CA . VAL A 1 308 ? -3.877 4.668 14.312 1.00 91.75 308 VAL A CA 1
ATOM 2457 C C . VAL A 1 308 ? -4.950 5.616 14.841 1.00 91.75 308 VAL A C 1
ATOM 2459 O O . VAL A 1 308 ? -5.933 5.169 15.433 1.00 91.75 308 VAL A O 1
ATOM 2462 N N . THR A 1 309 ? -4.821 6.918 14.576 1.00 91.69 309 THR A N 1
ATOM 2463 C CA . THR A 1 309 ? -5.814 7.920 14.991 1.00 91.69 309 THR A CA 1
ATOM 2464 C C . THR A 1 309 ? -7.168 7.687 14.320 1.00 91.69 309 THR A C 1
ATOM 2466 O O . THR A 1 309 ? -8.202 7.763 14.987 1.00 91.69 309 THR A O 1
ATOM 2469 N N . CYS A 1 310 ? -7.187 7.358 13.026 1.00 90.88 310 CYS A N 1
ATOM 2470 C CA . CYS A 1 310 ? -8.413 7.042 12.293 1.00 90.88 310 CYS A CA 1
ATOM 2471 C C . CYS A 1 310 ? -9.103 5.793 12.865 1.00 90.88 310 CYS A C 1
ATOM 2473 O O . CYS A 1 310 ? -10.301 5.818 13.159 1.00 90.88 310 CYS A O 1
ATOM 2475 N N . VAL A 1 311 ? -8.340 4.719 13.084 1.00 89.50 311 VAL A N 1
ATOM 2476 C CA . VAL A 1 311 ? -8.825 3.466 13.680 1.00 89.50 311 VAL A CA 1
ATOM 2477 C C . VAL A 1 311 ? -9.383 3.709 15.079 1.00 89.50 311 VAL A C 1
ATOM 2479 O O . VAL A 1 311 ? -10.502 3.288 15.375 1.00 89.50 311 VAL A O 1
ATOM 2482 N N . ALA A 1 312 ? -8.639 4.417 15.926 1.00 89.00 312 ALA A N 1
ATOM 2483 C CA . ALA A 1 312 ? -9.068 4.706 17.284 1.00 89.00 312 ALA A CA 1
ATOM 2484 C C . ALA A 1 312 ? -10.326 5.584 17.313 1.00 89.00 312 ALA A C 1
ATOM 2486 O O . ALA A 1 312 ? -11.236 5.308 18.082 1.00 89.00 312 ALA A O 1
ATOM 2487 N N . SER A 1 313 ? -10.434 6.571 16.421 1.00 90.56 313 SER A N 1
ATOM 2488 C CA . SER A 1 313 ? -11.629 7.419 16.324 1.00 90.56 313 SER A CA 1
ATOM 2489 C C . SER A 1 313 ? -12.865 6.624 15.887 1.00 90.56 313 SER A C 1
ATOM 2491 O O . SER A 1 313 ? -13.949 6.826 16.428 1.00 90.56 313 SER A O 1
ATOM 2493 N N . ARG A 1 314 ? -12.721 5.670 14.953 1.00 90.62 314 ARG A N 1
ATOM 2494 C CA . ARG A 1 314 ? -13.817 4.758 14.565 1.00 90.62 314 ARG A CA 1
ATOM 2495 C C . ARG A 1 314 ? -14.278 3.895 15.740 1.00 90.62 314 ARG A C 1
ATOM 2497 O O . ARG A 1 314 ? -15.477 3.709 15.932 1.00 90.62 314 ARG A O 1
ATOM 2504 N N . ILE A 1 315 ? -13.328 3.398 16.529 1.00 89.88 315 ILE A N 1
ATOM 2505 C CA . ILE A 1 315 ? -13.594 2.639 17.755 1.00 89.88 315 ILE A CA 1
ATOM 2506 C C . ILE A 1 315 ? -14.311 3.509 18.797 1.00 89.88 315 ILE A C 1
ATOM 2508 O O . ILE A 1 315 ? -15.302 3.062 19.373 1.00 89.88 315 ILE A O 1
ATOM 2512 N N . ASP A 1 316 ? -13.846 4.743 19.005 1.00 90.00 316 ASP A N 1
ATOM 2513 C CA . ASP A 1 316 ? -14.437 5.701 19.944 1.00 90.00 316 ASP A CA 1
ATOM 2514 C C . ASP A 1 316 ? -15.909 5.970 19.580 1.00 90.00 316 ASP A C 1
ATOM 2516 O O . ASP A 1 316 ? -16.785 5.873 20.439 1.00 90.00 316 ASP A O 1
ATOM 2520 N N . VAL A 1 317 ? -16.205 6.214 18.297 1.00 91.25 317 VAL A N 1
ATOM 2521 C CA . VAL A 1 317 ? -17.582 6.401 17.801 1.00 91.25 317 VAL A CA 1
ATOM 2522 C C . VAL A 1 317 ? -18.434 5.151 18.029 1.00 91.25 317 VAL A C 1
ATOM 2524 O O . VAL A 1 317 ? -19.570 5.257 18.488 1.00 91.25 317 VAL A O 1
ATOM 2527 N N . GLN A 1 318 ? -17.896 3.960 17.754 1.00 90.75 318 GLN A N 1
ATOM 2528 C CA . GLN A 1 318 ? -18.623 2.700 17.929 1.00 90.75 318 GLN A CA 1
ATOM 2529 C C . GLN A 1 318 ? -18.971 2.426 19.404 1.00 90.75 318 GLN A C 1
ATOM 2531 O O . GLN A 1 318 ? -20.080 1.984 19.716 1.00 90.75 318 GLN A O 1
ATOM 2536 N N . LEU A 1 319 ? -18.039 2.699 20.321 1.00 89.94 319 LEU A N 1
ATOM 2537 C CA . LEU A 1 319 ? -18.255 2.543 21.762 1.00 89.94 319 LEU A CA 1
ATOM 2538 C C . LEU A 1 319 ? -19.221 3.598 22.310 1.00 89.94 319 LEU A C 1
ATOM 2540 O O . LEU A 1 319 ? -20.098 3.251 23.102 1.00 89.94 319 LEU A O 1
ATOM 2544 N N . ALA A 1 320 ? -19.100 4.850 21.861 1.00 90.06 320 ALA A N 1
ATOM 2545 C CA . ALA A 1 320 ? -19.988 5.943 22.251 1.00 90.06 320 ALA A CA 1
ATOM 2546 C C . ALA A 1 320 ? -21.438 5.709 21.801 1.00 90.06 320 ALA A C 1
ATOM 2548 O O . ALA A 1 320 ? -22.363 5.988 22.559 1.00 90.06 320 ALA A O 1
ATOM 2549 N N . ALA A 1 321 ? -21.638 5.155 20.601 1.00 91.38 321 ALA A N 1
ATOM 2550 C CA . ALA A 1 321 ? -22.962 4.841 20.063 1.00 91.38 321 ALA A CA 1
ATOM 2551 C C . ALA A 1 321 ? -23.669 3.688 20.801 1.00 91.38 321 ALA A C 1
ATOM 2553 O O . ALA A 1 321 ? -24.880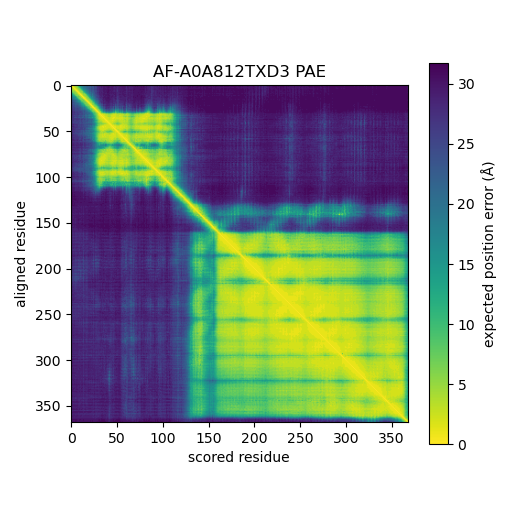 3.522 20.678 1.00 91.38 321 ALA A O 1
ATOM 2554 N N . THR A 1 322 ? -22.934 2.868 21.558 1.00 90.19 322 THR A N 1
ATOM 2555 C CA . THR A 1 322 ? -23.513 1.733 22.285 1.00 90.19 322 THR A CA 1
ATOM 2556 C C . THR A 1 322 ? -24.046 2.201 23.639 1.00 90.19 322 THR A C 1
ATOM 2558 O O . THR A 1 322 ? -23.275 2.312 24.589 1.00 90.19 322 THR A O 1
ATOM 2561 N N . GLU A 1 323 ? -25.347 2.471 23.761 1.00 88.19 323 GLU A N 1
ATOM 2562 C CA . GLU A 1 323 ? -25.959 2.997 24.998 1.00 88.19 323 GLU A CA 1
ATOM 2563 C C . GLU A 1 323 ? -25.896 2.013 26.180 1.00 88.19 323 GLU A C 1
ATOM 2565 O O . GLU A 1 323 ? -25.538 2.416 27.287 1.00 88.19 323 GLU A O 1
ATOM 2570 N N . ASP A 1 324 ? -26.169 0.727 25.935 1.00 90.38 324 ASP A N 1
ATOM 2571 C CA . ASP A 1 324 ? -26.187 -0.325 26.961 1.00 90.38 324 ASP A CA 1
ATOM 2572 C C . ASP A 1 324 ? -24.774 -0.583 27.544 1.00 90.38 324 ASP A C 1
ATOM 2574 O O . ASP A 1 324 ? -23.867 -0.996 26.803 1.00 90.38 324 ASP A O 1
ATOM 2578 N N . PRO A 1 325 ? -24.563 -0.396 28.866 1.00 88.94 325 PRO A N 1
ATOM 2579 C CA . PRO A 1 325 ? -23.270 -0.608 29.518 1.00 88.94 325 PRO A CA 1
ATOM 2580 C C . PRO A 1 325 ? -22.714 -2.035 29.404 1.00 88.94 325 PRO A C 1
ATOM 2582 O O . PRO A 1 325 ? -21.498 -2.211 29.290 1.00 88.94 325 PRO A O 1
ATOM 2585 N N . GLU A 1 326 ? -23.562 -3.066 29.419 1.00 89.50 326 GLU A N 1
ATOM 2586 C CA . GLU A 1 326 ? -23.117 -4.461 29.336 1.00 89.50 326 GLU A CA 1
ATOM 2587 C C . GLU A 1 326 ? -22.676 -4.826 27.920 1.00 89.50 326 GLU A C 1
ATOM 2589 O O . GLU A 1 326 ? -21.662 -5.509 27.726 1.00 89.50 326 GLU A O 1
ATOM 2594 N N . ILE A 1 327 ? -23.421 -4.361 26.912 1.00 90.00 327 ILE A N 1
ATOM 2595 C CA . ILE A 1 327 ? -23.055 -4.540 25.501 1.00 90.00 327 ILE A CA 1
ATOM 2596 C C . ILE A 1 327 ? -21.772 -3.765 25.208 1.00 90.00 327 ILE A C 1
ATOM 2598 O O . ILE A 1 327 ? -20.845 -4.327 24.618 1.00 90.00 327 ILE A O 1
ATOM 2602 N N . ARG A 1 328 ? -21.663 -2.521 25.692 1.00 91.50 328 ARG A N 1
ATOM 2603 C CA . ARG A 1 328 ? -20.454 -1.701 25.548 1.00 91.50 328 ARG A CA 1
ATOM 2604 C C . ARG A 1 328 ? -19.240 -2.376 26.181 1.00 91.50 328 ARG A C 1
ATOM 2606 O O . ARG A 1 328 ? -18.182 -2.422 25.560 1.00 91.50 328 ARG A O 1
ATOM 2613 N N . HIS A 1 329 ? -19.383 -2.965 27.370 1.00 90.62 329 HIS A N 1
ATOM 2614 C CA . HIS A 1 329 ? -18.301 -3.706 28.031 1.00 90.62 329 HIS A CA 1
ATOM 2615 C C . HIS A 1 329 ? -17.868 -4.950 27.248 1.00 90.62 329 HIS A C 1
ATOM 2617 O O . HIS A 1 329 ? -16.672 -5.216 27.110 1.00 90.62 329 HIS A O 1
ATOM 2623 N N . ARG A 1 330 ? -18.822 -5.717 26.706 1.00 92.38 330 ARG A N 1
ATOM 2624 C CA . ARG A 1 330 ? -18.517 -6.872 25.843 1.00 92.38 330 ARG A CA 1
ATOM 2625 C C . ARG A 1 330 ? -17.795 -6.444 24.567 1.00 92.38 330 ARG A C 1
ATOM 2627 O O . ARG A 1 330 ? -16.790 -7.061 24.210 1.00 92.38 330 ARG A O 1
ATOM 2634 N N . LEU A 1 331 ? -18.261 -5.374 23.924 1.00 91.06 331 LEU A N 1
ATOM 2635 C CA . LEU A 1 331 ? -17.633 -4.798 22.739 1.00 91.06 331 LEU A CA 1
ATOM 2636 C C . LEU A 1 331 ? -16.208 -4.316 23.041 1.00 91.06 331 LEU A C 1
ATOM 2638 O O . LEU A 1 331 ? -15.275 -4.694 22.338 1.00 91.06 331 LEU A O 1
ATOM 2642 N N . TRP A 1 332 ? -16.022 -3.560 24.124 1.00 93.25 332 TRP A N 1
ATOM 2643 C CA . TRP A 1 332 ? -14.711 -3.103 24.585 1.00 93.25 332 TRP A CA 1
ATOM 2644 C C . TRP A 1 332 ? -13.745 -4.273 24.812 1.00 93.25 332 TRP A C 1
ATOM 2646 O O . TRP A 1 332 ? -12.638 -4.262 24.275 1.00 93.25 332 TRP A O 1
ATOM 2656 N N . LYS A 1 333 ? -14.168 -5.328 25.526 1.00 92.50 333 LYS A N 1
ATOM 2657 C CA . LYS A 1 333 ? -13.355 -6.544 25.716 1.00 92.50 333 LYS A CA 1
ATOM 2658 C C . LYS A 1 333 ? -12.965 -7.191 24.388 1.00 92.50 333 LYS A C 1
ATOM 2660 O O . LYS A 1 333 ? -11.815 -7.589 24.218 1.00 92.50 333 LYS A O 1
ATOM 2665 N N . SER A 1 334 ? -13.912 -7.298 23.456 1.00 93.38 334 SER A N 1
ATOM 2666 C CA . SER A 1 334 ? -13.659 -7.867 22.131 1.00 93.38 334 SER A CA 1
ATOM 2667 C C . SER A 1 334 ? -12.644 -7.038 21.343 1.00 93.38 334 SER A C 1
ATOM 2669 O O . SER A 1 334 ? -11.764 -7.604 20.697 1.00 93.38 334 SER A O 1
ATOM 2671 N N . LEU A 1 335 ? -12.745 -5.708 21.395 1.00 92.12 335 LEU A N 1
ATOM 2672 C CA . LEU A 1 335 ? -11.826 -4.798 20.711 1.00 92.12 335 LEU A CA 1
ATOM 2673 C C . LEU A 1 335 ? -10.428 -4.818 21.339 1.00 92.12 335 LEU A C 1
ATOM 2675 O O . LEU A 1 335 ? -9.448 -4.873 20.602 1.00 92.12 335 LEU A O 1
ATOM 2679 N N . MET A 1 336 ? -10.332 -4.871 22.671 1.00 91.38 336 MET A N 1
ATOM 2680 C CA . MET A 1 336 ? -9.062 -5.041 23.388 1.00 91.38 336 MET A CA 1
ATOM 2681 C C . MET A 1 336 ? -8.358 -6.343 23.007 1.00 91.38 336 MET A C 1
ATOM 2683 O O . MET A 1 336 ? -7.150 -6.351 22.804 1.00 91.38 336 MET A O 1
ATOM 2687 N N . LEU A 1 337 ? -9.103 -7.445 22.874 1.00 92.06 337 LEU A N 1
ATOM 2688 C CA . LEU A 1 337 ? -8.524 -8.717 22.446 1.00 92.06 337 LEU A CA 1
ATOM 2689 C C . LEU A 1 337 ? -8.094 -8.679 20.973 1.00 92.06 337 LEU A C 1
ATOM 2691 O O . LEU A 1 337 ? -7.052 -9.231 20.629 1.00 92.06 337 LEU A O 1
ATOM 2695 N N . LYS A 1 338 ? -8.888 -8.032 20.109 1.00 90.62 338 LYS A N 1
ATOM 2696 C CA . LYS A 1 338 ? -8.576 -7.883 18.681 1.00 90.62 338 LYS A CA 1
ATOM 2697 C C . LYS A 1 338 ? -7.284 -7.097 18.468 1.00 90.62 338 LYS A C 1
ATOM 2699 O O . LYS A 1 338 ? -6.481 -7.500 17.640 1.00 90.62 338 LYS A O 1
ATOM 2704 N N . TRP A 1 339 ? -7.094 -6.011 19.213 1.00 91.12 339 TRP A N 1
ATOM 2705 C CA . TRP A 1 339 ? -5.932 -5.124 19.109 1.00 91.12 339 TRP A CA 1
ATOM 2706 C C . TRP A 1 339 ? -4.829 -5.441 20.120 1.00 91.12 339 TRP A C 1
ATOM 2708 O O . TRP A 1 339 ? -3.927 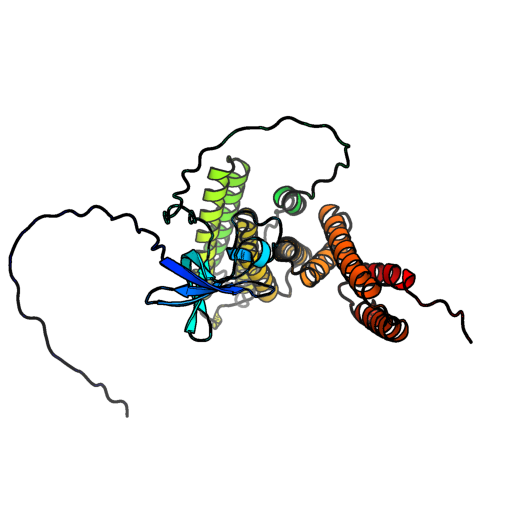-4.633 20.309 1.00 91.12 339 TRP A O 1
ATOM 2718 N N . HIS A 1 340 ? -4.868 -6.603 20.774 1.00 90.25 340 HIS A N 1
ATOM 2719 C CA . HIS A 1 340 ? -3.807 -6.979 21.699 1.00 90.25 340 HIS A CA 1
ATOM 2720 C C . HIS A 1 340 ? -2.474 -7.141 20.939 1.00 90.25 340 HIS A C 1
ATOM 2722 O O . HIS A 1 340 ? -2.479 -7.770 19.873 1.00 90.25 340 HIS A O 1
ATOM 2728 N N . PRO A 1 341 ? -1.339 -6.641 21.467 1.00 90.00 341 PRO A N 1
ATOM 2729 C CA . PRO A 1 341 ? -0.031 -6.779 20.823 1.00 90.00 341 PRO A CA 1
ATOM 2730 C C . PRO A 1 341 ? 0.329 -8.230 20.466 1.00 90.00 341 PRO A C 1
ATOM 2732 O O . PRO A 1 341 ? 0.727 -8.501 19.340 1.00 90.00 341 PRO A O 1
ATOM 2735 N N . ASP A 1 342 ? 0.062 -9.185 21.364 1.00 89.94 342 ASP A N 1
ATOM 2736 C CA . ASP A 1 342 ? 0.323 -10.617 21.120 1.00 89.94 342 ASP A CA 1
ATOM 2737 C C . ASP A 1 342 ? -0.464 -11.204 19.936 1.00 89.94 342 ASP A C 1
ATOM 2739 O O . ASP A 1 342 ? -0.036 -12.172 19.314 1.00 89.94 342 ASP A O 1
ATOM 2743 N N . LYS A 1 343 ? -1.639 -10.641 19.625 1.00 88.50 343 LYS A N 1
ATOM 2744 C CA . LYS A 1 343 ? -2.473 -11.074 18.492 1.00 88.50 343 LYS A CA 1
ATOM 2745 C C . LYS A 1 343 ? -2.018 -10.458 17.170 1.00 88.50 343 LYS A C 1
ATOM 2747 O O . LYS A 1 343 ? -2.424 -10.948 16.121 1.00 88.50 343 LYS A O 1
ATOM 2752 N N . ASN A 1 344 ? -1.210 -9.399 17.219 1.00 86.94 344 ASN A N 1
ATOM 2753 C CA . ASN A 1 344 ? -0.806 -8.614 16.059 1.00 86.94 344 ASN A CA 1
ATOM 2754 C C . ASN A 1 344 ? 0.716 -8.365 16.074 1.00 86.94 344 ASN A C 1
ATOM 2756 O O . ASN A 1 344 ? 1.153 -7.229 16.271 1.00 86.94 344 ASN A O 1
ATOM 2760 N N . PRO A 1 345 ? 1.541 -9.404 15.840 1.00 87.25 345 PRO A N 1
ATOM 2761 C CA . PRO A 1 345 ? 3.003 -9.306 15.929 1.00 87.25 345 PRO A CA 1
ATOM 2762 C C . PRO A 1 345 ? 3.628 -8.379 14.871 1.00 87.25 345 PRO A C 1
ATOM 2764 O O . PRO A 1 345 ? 4.744 -7.886 15.045 1.00 87.25 345 PRO A O 1
ATOM 2767 N N . ASN A 1 346 ? 2.913 -8.105 13.779 1.00 85.38 346 ASN A N 1
ATOM 2768 C CA . ASN A 1 346 ? 3.390 -7.227 12.710 1.00 85.38 346 ASN A CA 1
ATOM 2769 C C . ASN A 1 346 ? 3.049 -5.751 12.953 1.00 85.38 346 ASN A C 1
ATOM 2771 O O . ASN A 1 346 ? 3.702 -4.894 12.371 1.00 85.38 346 ASN A O 1
ATOM 2775 N N . VAL A 1 347 ? 2.089 -5.460 13.846 1.00 89.62 347 VAL A N 1
ATOM 2776 C CA . VAL A 1 347 ? 1.652 -4.093 14.183 1.00 89.62 347 VAL A CA 1
ATOM 2777 C C . VAL A 1 347 ? 1.684 -3.808 15.693 1.00 89.62 347 VAL A C 1
ATOM 2779 O O . VAL A 1 347 ? 0.777 -3.185 16.240 1.00 89.62 347 VAL A O 1
ATOM 2782 N N . VAL A 1 348 ? 2.690 -4.329 16.405 1.00 87.69 348 VAL A N 1
ATOM 2783 C CA . VAL A 1 348 ? 2.777 -4.325 17.884 1.00 87.69 348 VAL A CA 1
ATOM 2784 C C . VAL A 1 348 ? 2.673 -2.914 18.460 1.00 87.69 348 VAL A C 1
ATOM 2786 O O . VAL A 1 348 ? 1.984 -2.693 19.460 1.00 87.69 348 VAL A O 1
ATOM 2789 N N . THR A 1 349 ? 3.351 -1.958 17.829 1.00 87.69 349 THR A N 1
ATOM 2790 C CA . THR A 1 349 ? 3.473 -0.585 18.329 1.00 87.69 349 THR A CA 1
ATOM 2791 C C . THR A 1 349 ? 2.131 0.133 18.224 1.00 87.69 349 THR A C 1
ATOM 2793 O O . THR A 1 349 ? 1.603 0.643 19.215 1.00 87.69 349 THR A O 1
ATOM 2796 N N . ALA A 1 350 ? 1.526 0.074 17.040 1.00 88.50 350 ALA A N 1
ATOM 2797 C CA . ALA A 1 350 ? 0.222 0.629 16.730 1.00 88.50 350 ALA A CA 1
ATOM 2798 C C . ALA A 1 350 ? -0.899 -0.054 17.524 1.00 88.50 350 ALA A C 1
ATOM 2800 O O . ALA A 1 350 ? -1.768 0.615 18.082 1.00 88.50 350 ALA A O 1
ATOM 2801 N N . ALA A 1 351 ? -0.861 -1.382 17.645 1.00 89.06 351 ALA A N 1
ATOM 2802 C CA . ALA A 1 351 ? -1.793 -2.157 18.458 1.00 89.06 351 ALA A CA 1
ATOM 2803 C C . ALA A 1 351 ? -1.746 -1.730 19.934 1.00 89.06 351 ALA A C 1
ATOM 2805 O O . ALA A 1 351 ? -2.787 -1.527 20.568 1.00 89.06 351 ALA A O 1
ATOM 2806 N N . GLY A 1 352 ? -0.541 -1.499 20.465 1.00 89.81 352 GLY A N 1
ATOM 2807 C CA . GLY A 1 352 ? -0.336 -0.947 21.800 1.00 89.81 352 GLY A CA 1
ATOM 2808 C C . GLY A 1 352 ? -0.945 0.447 21.974 1.00 89.81 352 GLY A C 1
ATOM 2809 O O . GLY A 1 352 ? -1.583 0.713 22.994 1.00 89.81 352 GLY A O 1
ATOM 2810 N N . GLU A 1 353 ? -0.802 1.335 20.991 1.00 89.88 353 GLU A N 1
ATOM 2811 C CA . GLU A 1 353 ? -1.406 2.675 21.012 1.00 89.88 353 GLU A CA 1
ATOM 2812 C C . GLU A 1 353 ? -2.938 2.639 20.957 1.00 89.88 353 GLU A C 1
ATOM 2814 O O . GLU A 1 353 ? -3.600 3.315 21.752 1.00 89.88 353 GLU A O 1
ATOM 2819 N N . VAL A 1 354 ? -3.514 1.790 20.100 1.00 90.25 354 VAL A N 1
ATOM 2820 C CA . VAL A 1 354 ? -4.968 1.569 20.052 1.00 90.25 354 VAL A CA 1
ATOM 2821 C C . VAL A 1 354 ? -5.472 1.030 21.396 1.00 90.25 354 VAL A C 1
ATOM 2823 O O . VAL A 1 354 ? -6.465 1.530 21.927 1.00 90.25 354 VAL A O 1
ATOM 2826 N N . CYS A 1 355 ? -4.762 0.077 22.010 1.00 90.50 355 CYS A N 1
ATOM 2827 C CA . CYS A 1 355 ? -5.090 -0.438 23.342 1.00 90.50 355 CYS A CA 1
ATOM 2828 C C . CYS A 1 355 ? -5.002 0.635 24.439 1.00 90.50 355 CYS A C 1
ATOM 2830 O O . CYS A 1 355 ? -5.878 0.707 25.304 1.00 90.50 355 CYS A O 1
ATOM 2832 N N . LYS A 1 356 ? -3.976 1.499 24.415 1.00 91.00 356 LYS A N 1
ATOM 2833 C CA . LYS A 1 356 ? -3.863 2.634 25.352 1.00 91.00 356 LYS A CA 1
ATOM 2834 C C . LYS A 1 356 ? -5.084 3.546 25.260 1.00 91.00 356 LYS A C 1
ATOM 2836 O O . LYS A 1 356 ? -5.594 3.971 26.293 1.00 91.00 356 LYS A O 1
ATOM 2841 N N . ARG A 1 357 ? -5.582 3.794 24.049 1.00 88.12 357 ARG A N 1
ATOM 2842 C CA . ARG A 1 357 ? -6.784 4.602 23.821 1.00 88.12 357 ARG A CA 1
ATOM 2843 C C . ARG A 1 357 ? -8.060 3.894 24.277 1.00 88.12 357 ARG A C 1
ATOM 2845 O O . ARG A 1 357 ? -8.868 4.484 24.988 1.00 88.12 357 ARG A O 1
ATOM 2852 N N . LEU A 1 358 ? -8.191 2.600 23.988 1.00 89.62 358 LEU A N 1
ATOM 2853 C CA . LEU A 1 358 ? -9.283 1.760 24.489 1.00 89.62 358 LEU A CA 1
ATOM 2854 C C . LEU A 1 358 ? -9.336 1.694 26.024 1.00 89.62 358 LEU A C 1
ATOM 2856 O O . LEU A 1 358 ? -10.421 1.566 26.588 1.00 89.62 358 LEU A O 1
ATOM 2860 N N . ASN A 1 359 ? -8.206 1.805 26.728 1.00 89.69 359 ASN A N 1
ATOM 2861 C CA . ASN A 1 359 ? -8.194 1.816 28.194 1.00 89.69 359 ASN A CA 1
ATOM 2862 C C . ASN A 1 359 ? -8.946 3.012 28.803 1.00 89.69 359 ASN A C 1
ATOM 2864 O O . ASN A 1 359 ? -9.416 2.892 29.933 1.00 89.69 359 ASN A O 1
ATOM 2868 N N . ALA A 1 360 ? -9.123 4.119 28.071 1.00 87.69 360 ALA A N 1
ATOM 2869 C CA . ALA A 1 360 ? -9.951 5.242 28.519 1.00 87.69 360 ALA A CA 1
ATOM 2870 C C . ALA A 1 360 ? -11.438 4.860 28.662 1.00 87.69 360 ALA A C 1
ATOM 2872 O O . ALA A 1 360 ? -12.152 5.440 29.475 1.00 87.69 360 ALA A O 1
ATOM 2873 N N . TRP A 1 361 ? -11.887 3.839 27.927 1.00 86.88 361 TRP A N 1
ATOM 2874 C CA . TRP A 1 361 ? -13.248 3.296 27.978 1.00 86.88 361 TRP A CA 1
ATOM 2875 C C . TRP A 1 361 ? -13.420 2.161 28.990 1.00 86.88 361 TRP A C 1
ATOM 2877 O O . TRP A 1 361 ? -14.489 1.552 29.062 1.00 86.88 361 TRP A O 1
ATOM 2887 N N . ARG A 1 362 ? -12.378 1.839 29.766 1.00 86.00 362 ARG A N 1
ATOM 2888 C CA . ARG A 1 362 ? -12.438 0.766 30.756 1.00 86.00 362 ARG A CA 1
ATOM 2889 C C . ARG A 1 362 ? -13.515 1.097 31.799 1.00 86.00 362 ARG A C 1
ATOM 2891 O O . ARG A 1 362 ? -13.389 2.121 32.471 1.00 86.00 362 ARG A O 1
ATOM 2898 N N . PRO A 1 363 ? -14.528 0.235 32.002 1.00 77.50 363 PRO A N 1
ATOM 2899 C CA . PRO A 1 363 ? -15.534 0.495 33.018 1.00 77.50 363 PRO A CA 1
ATOM 2900 C C . PRO A 1 363 ? -14.878 0.572 34.397 1.00 77.50 363 PRO A C 1
ATOM 2902 O O . PRO A 1 363 ? -14.097 -0.304 34.792 1.00 77.50 363 PRO A O 1
ATOM 2905 N N . SER A 1 364 ? -15.182 1.642 35.125 1.00 70.69 364 SER A N 1
ATOM 2906 C CA . SER A 1 364 ? -14.781 1.818 36.513 1.00 70.69 364 SER A CA 1
ATOM 2907 C C . SER A 1 364 ? -15.339 0.656 37.337 1.00 70.69 364 SER A C 1
ATOM 2909 O O . SER A 1 364 ? -16.499 0.278 37.204 1.00 70.69 364 SER A O 1
ATOM 2911 N N . ARG A 1 365 ? -14.519 0.082 38.228 1.00 57.66 365 ARG A N 1
ATOM 2912 C CA . ARG A 1 365 ? -14.935 -0.943 39.211 1.00 57.66 365 ARG A CA 1
ATOM 2913 C C . ARG A 1 365 ? -15.898 -0.388 40.286 1.00 57.66 365 ARG A C 1
ATOM 2915 O O . ARG A 1 365 ? -15.886 -0.857 41.418 1.00 57.66 365 ARG A O 1
ATOM 2922 N N . ALA A 1 366 ? -16.693 0.630 39.974 1.00 45.69 366 ALA A N 1
ATOM 2923 C CA . ALA A 1 366 ? -17.659 1.205 40.895 1.00 45.69 366 ALA A CA 1
ATOM 2924 C C . ALA A 1 366 ? -18.989 0.455 40.744 1.00 45.69 366 ALA A C 1
ATOM 2926 O O . ALA A 1 366 ? -19.721 0.682 39.787 1.00 45.69 366 ALA A O 1
ATOM 2927 N N . GLY A 1 367 ? -19.258 -0.467 41.672 1.00 45.62 367 GLY A N 1
ATOM 2928 C CA . GLY A 1 367 ? -20.534 -1.182 41.764 1.00 45.62 367 GLY A CA 1
ATOM 2929 C C . GLY A 1 367 ? -20.383 -2.681 42.010 1.00 45.62 367 GLY A C 1
ATOM 2930 O O . GLY A 1 367 ? -20.744 -3.488 41.157 1.00 45.62 367 GLY A O 1
ATOM 2931 N N . LYS A 1 368 ? -19.830 -3.052 43.166 1.00 36.66 368 LYS A N 1
ATOM 2932 C CA . LYS A 1 368 ? -20.229 -4.271 43.875 1.00 36.66 368 LYS A CA 1
ATOM 2933 C C . LYS A 1 368 ? -20.877 -3.850 45.177 1.00 36.66 368 LYS A C 1
ATOM 2935 O O . LYS A 1 368 ? -20.352 -2.872 45.758 1.00 36.66 368 LYS A O 1
#

Secondary structure (DSSP, 8-state):
-------------------------------EEEEEEEEE-SS-EEEEETTTEEEEE-GGGS-S-TTS---HHHH--TT-EEEEEEEEE-TTSPEEEE-TTB-TTT--B---------------------PPPPHHHHHHHHHT-----------TTS---HHHHHHHHHHHHHHHHHHHHHHHS-HHHHHHHHHHHHHHHHHHHHHHHTS-GGG--HHHHHHHHHHHHHHHHHHHHTT-HHHHHHHHHHHHHH-TTS-HHHHHHHHHHHHHHHHHHT-HHHHHHHHHHHHHH-TT-HHHHHHHHHHHHHHHHHHHHHHHH---HHHHHHHHHHHHHHT-GGG-TTSHHHHHHHHHHHGGGPPPS---

Foldseek 3Di:
DDDDDDDDDDDDDDDDDDDDDPPDPPDPFQDKFKWWFADFDQAWTWTQTDPQGIAIEGQCQADDDNPDSDGPVVPDDHGDMFIWGFPAADDPRHTYIHRPQADRVPNGRNPDPDDDDDDDDDDDDDDPDDDQDDLCVLLVVQPPDPPDPPDDDADPVRDDPVVVVVLLVVLVVLLVVLVVQLVVDDLVSNLVSLVVNLVSLVVVLVVLVPDDPVPCDLVSLQSQLVSLLSNLVSCVSVVVLVSSLVSLVSSCVSCVPDDLSSNLSSLSSNLSSCVVVVVLVSNLLSLLSNCVVVVPSPSSVVSNVVSLVVVLVVVVVVLVPDPDPVVSQVSLVVLLVCLDLVNPVSNNPSSVVSNVSSVVVHDDPPDD

Radius of gyration: 28.29 Å; Cα contacts (8 Å, |Δi|>4): 407; chains: 1; bounding box: 70×78×101 Å